Protein AF-0000000065943377 (afdb_homodimer)

InterPro domains:
  IPR003439 ABC transporter-like, ATP-binding domain [PF00005] (17-166)
  IPR003439 ABC transporter-like, ATP-binding domain [PS50893] (2-238)
  IPR003593 AAA+ ATPase domain [SM00382] (26-245)
  IPR017871 ABC transporter-like, conserved site [PS00211] (132-146)
  IPR027417 P-loop containing nucleoside triphosphate hydrolase [G3DSA:3.40.50.300] (1-249)
  IPR027417 P-loop containing nucleoside triphosphate hydrolase [SSF52540] (4-230)

Organism: Chelativorans sp. (strain BNC1) (NCBI:txid266779)

Nearest PDB structures (foldseek):
  4g1u-assembly1_D  TM=9.057E-01  e=2.179E-24  Yersinia pestis
  4r9u-assembly1_D  TM=9.213E-01  e=6.808E-23  Escherichia coli K-12
  4dbl-assembly1_C  TM=9.148E-01  e=2.277E-22  Escherichia coli K-12
  1l7v-assembly1_D  TM=9.247E-01  e=5.260E-21  Escherichia coli
  2qi9-assembly1_D  TM=9.159E-01  e=2.876E-21  Escherichia coli

Foldseek 3Di:
DKWFAQKWFDDPRHTQAGGATDDWFFLFEEEEEFDPSLCRLVVLCVSLVNGDIPGFIDDVRHTPVPDDPVRSLLFEFEAHPDDDDPDKDALLVLLCVLADPPDPLVVVPCLLQVLCVLLVNHPRRGPILVPDDPLSNLSSSVSSRCNNCVQQADPHGGEYEEEASCPPHDLVSLVSSLVVQNVSRNNTHIYYYYHHDLLSCLLRGQKYFYGARNYGPDIGGSVVQPDQVNCCVRHVHGDDPPDDDPDPDDDDGSSPDDD/DKWFAQKWFDDPRHTQAGGATDDWFFLFEEEEEFDPSLCRLVVLCVSLVNGDIPGFIDDVRHTPVPDDPVRSLLFEFEAHPDDDDPDKDALLVLLCVLADPPDPLVVVPCLLQVLCVLLVNHPRRGPILVPDDPLSNLSSSVSSRCNNCVQQADPHGGEYEEEASCPPHDLVSLVSSLVVQNVSRNNTHIYYYYHHDLLSCLLRGQKYFYGARNYGDDIGGSVVQPDQVNCCVRHVHGDDPPDDDPDPDDDDGSSPDDD

Secondary structure (DSSP, 8-state):
-EEEEEEEEEETTEEEEEEEEEEE-TT-EEEEE--TTSSHHHHHHHHTT-S--EEEEEETTEEGGGS-HHHHHHHEEEE-S-----S--BHHHHHHTTS-TTSGGGG-TTHHHHHHHHTT-TT-TTSBGGGS-HHHHHHHHHHHHHHHT-SSEESEE-EEEEESTTTT--HHHHHHHHHHHHHHHHTT-EEEEE-S-HHHHHHH-SEEEEEETTEEEEEE-HHHH--HHHHHHHHTSB--BTPPPSTT---B-GGG-B-/-EEEEEEEEEETTEEEEEEEEEEE-TT-EEEEE--TTSSHHHHHHHHTT-S--EEEEEETTEEGGGS-HHHHHHHEEEE-S-----S--BHHHHHHTTS-TTSGGGG-TTHHHHHHHHTT-TT-TTSBGGGS-HHHHHHHHHHHHHHHT-SSEESEE-EEEEESTTTT--HHHHHHHHHHHHHHHHTT-EEEEE-S-HHHHHHH-SEEEEEETTEEEEEE-HHHH--HHHHHHHHTSB--BTPPPSTT---B-GGG-B-

Sequence (518 aa):
MIEARDLNVSIGGKRILSHVNFAAEPGIVTAIVGPNGSGKSTLIKTISGDLPYGGSITLNGQELARMKPAEAAMVRAVLPQSTTLSFPCTVREVVSLGIMRGYSAARDNCLPERALEKVDLAGFAGRFYQELSGGEQQRVQLARVLCQVWTPCLGQPRYLLLDEPVSSLDIKHQLIVLRIAREFAAAGGGVVAVLHDLNLTVAFAHHVVIMHQGRSVAGGTPEEVMQDALLSEVFDCQLKVGALPDGPTPFLLPQTAMVMIEARDLNVSIGGKRILSHVNFAAEPGIVTAIVGPNGSGKSTLIKTISGDLPYGGSITLNGQELARMKPAEAAMVRAVLPQSTTLSFPCTVREVVSLGIMRGYSAARDNCLPERALEKVDLAGFAGRFYQELSGGEQQRVQLARVLCQVWTPCLGQPRYLLLDEPVSSLDIKHQLIVLRIAREFAAAGGGVVAVLHDLNLTVAFAHHVVIMHQGRSVAGGTPEEVMQDALLSEVFDCQLKVGALPDGPTPFLLPQTAMV

Structure (mmCIF, N/CA/C/O backbone):
data_AF-0000000065943377-model_v1
#
loop_
_entity.id
_entity.type
_entity.pdbx_description
1 polymer 'Hemin import ATP-binding protein HmuV'
#
loop_
_atom_site.group_PDB
_atom_site.id
_atom_site.type_symbol
_atom_site.label_atom_id
_atom_site.label_alt_id
_atom_site.label_comp_id
_atom_site.label_asym_id
_atom_site.label_entity_id
_atom_site.label_seq_id
_atom_site.pdbx_PDB_ins_code
_atom_site.Cartn_x
_atom_site.Cartn_y
_atom_site.Cartn_z
_atom_site.occupancy
_atom_site.B_iso_or_equiv
_atom_site.auth_seq_id
_atom_site.auth_comp_id
_atom_site.auth_asym_id
_atom_site.auth_atom_id
_atom_site.pdbx_PDB_model_num
ATOM 1 N N . MET A 1 1 ? 0.954 -25.594 -16.172 1 94.69 1 MET A N 1
ATOM 2 C CA . MET A 1 1 ? 0.823 -24.172 -16.469 1 94.69 1 MET A CA 1
ATOM 3 C C . MET A 1 1 ? -0.606 -23.688 -16.219 1 94.69 1 MET A C 1
ATOM 5 O O . MET A 1 1 ? -1.546 -24.484 -16.281 1 94.69 1 MET A O 1
ATOM 9 N N . ILE A 1 2 ? -0.746 -22.453 -15.812 1 96.5 2 ILE A N 1
ATOM 10 C CA . ILE A 1 2 ? -2.061 -21.828 -15.789 1 96.5 2 ILE A CA 1
ATOM 11 C C . ILE A 1 2 ? -2.305 -21.094 -17.109 1 96.5 2 ILE A C 1
ATOM 13 O O . ILE A 1 2 ? -1.483 -20.266 -17.531 1 96.5 2 ILE A O 1
ATOM 17 N N . GLU A 1 3 ? -3.404 -21.438 -17.734 1 96.94 3 GLU A N 1
ATOM 18 C CA . GLU A 1 3 ? -3.732 -20.797 -19 1 96.94 3 GLU A CA 1
ATOM 19 C C . GLU A 1 3 ? -5.195 -20.359 -19.047 1 96.94 3 GLU A C 1
ATOM 21 O O . GLU A 1 3 ? -6.09 -21.156 -18.75 1 96.94 3 GLU A O 1
ATOM 26 N N . ALA A 1 4 ? -5.371 -19.141 -19.312 1 96.88 4 ALA A N 1
ATOM 27 C CA . ALA A 1 4 ? -6.699 -18.594 -19.547 1 96.88 4 ALA A CA 1
ATOM 28 C C . ALA A 1 4 ? -6.844 -18.109 -20.984 1 96.88 4 ALA A C 1
ATOM 30 O O . ALA A 1 4 ? -5.977 -17.406 -21.5 1 96.88 4 ALA A O 1
ATOM 31 N N . ARG A 1 5 ? -7.871 -18.547 -21.641 1 96.69 5 ARG A N 1
ATOM 32 C CA . ARG A 1 5 ? -8.117 -18.172 -23.031 1 96.69 5 ARG A CA 1
ATOM 33 C C . ARG A 1 5 ? -9.477 -17.484 -23.188 1 96.69 5 ARG A C 1
ATOM 35 O O . ARG A 1 5 ? -10.508 -18.047 -22.797 1 96.69 5 ARG A O 1
ATOM 42 N N . ASP A 1 6 ? -9.422 -16.312 -23.812 1 96.94 6 ASP A N 1
ATOM 43 C CA . ASP A 1 6 ? -10.625 -15.531 -24.109 1 96.94 6 ASP A CA 1
ATOM 44 C C . ASP A 1 6 ? -11.508 -15.398 -22.875 1 96.94 6 ASP A C 1
ATOM 46 O O . ASP A 1 6 ? -12.695 -15.703 -22.922 1 96.94 6 ASP A O 1
ATOM 50 N N . LEU A 1 7 ? -10.883 -15.008 -21.859 1 96.88 7 LEU A N 1
ATOM 51 C CA . LEU A 1 7 ? -11.555 -14.938 -20.562 1 96.88 7 LEU A CA 1
ATOM 52 C C . LEU A 1 7 ? -12.461 -13.711 -20.484 1 96.88 7 LEU A C 1
ATOM 54 O O . LEU A 1 7 ? -12.039 -12.594 -20.797 1 96.88 7 LEU A O 1
ATOM 58 N N . ASN A 1 8 ? -13.688 -13.938 -20.172 1 97.56 8 ASN A N 1
ATOM 59 C CA . ASN A 1 8 ? -14.695 -12.898 -19.953 1 97.56 8 ASN A CA 1
ATOM 60 C C . ASN A 1 8 ? -15.344 -13.031 -18.578 1 97.56 8 ASN A C 1
ATOM 62 O O . ASN A 1 8 ? -15.727 -14.125 -18.172 1 97.56 8 ASN A O 1
ATOM 66 N N . VAL A 1 9 ? -15.352 -11.945 -17.875 1 96.81 9 VAL A N 1
ATOM 67 C CA . VAL A 1 9 ? -15.938 -11.969 -16.531 1 96.81 9 VAL A CA 1
ATOM 68 C C . VAL A 1 9 ? -16.844 -10.75 -16.344 1 96.81 9 VAL A C 1
ATOM 70 O O . VAL A 1 9 ? -16.453 -9.625 -16.672 1 96.81 9 VAL A O 1
ATOM 73 N N . SER A 1 10 ? -18 -10.984 -15.875 1 94.94 10 SER A N 1
ATOM 74 C CA . SER A 1 10 ? -18.953 -9.922 -15.539 1 94.94 10 SER A CA 1
ATOM 75 C C . SER A 1 10 ? -19.391 -10.023 -14.086 1 94.94 10 SER A C 1
ATOM 77 O O . SER A 1 10 ? -19.594 -11.125 -13.562 1 94.94 10 SER A O 1
ATOM 79 N N . ILE A 1 11 ? -19.453 -8.914 -13.445 1 88.75 11 ILE A N 1
ATOM 80 C CA . ILE A 1 11 ? -19.953 -8.844 -12.078 1 88.75 11 ILE A CA 1
ATOM 81 C C . ILE A 1 11 ? -21.109 -7.84 -12.008 1 88.75 11 ILE A C 1
ATOM 83 O O . ILE A 1 11 ? -20.953 -6.676 -12.391 1 88.75 11 ILE A O 1
ATOM 87 N N . GLY A 1 12 ? -22.203 -8.219 -11.398 1 85.81 12 GLY A N 1
ATOM 88 C CA . GLY A 1 12 ? -23.359 -7.348 -11.297 1 85.81 12 GLY A CA 1
ATOM 89 C C . GLY A 1 12 ? -23.797 -6.781 -12.641 1 85.81 12 GLY A C 1
ATOM 90 O O . GLY A 1 12 ? -24.156 -5.609 -12.734 1 85.81 12 GLY A O 1
ATOM 91 N N . GLY A 1 13 ? -23.547 -7.469 -13.656 1 86.5 13 GLY A N 1
ATOM 92 C CA . GLY A 1 13 ? -23.969 -7.051 -14.984 1 86.5 13 GLY A CA 1
ATOM 93 C C . GLY A 1 13 ? -22.922 -6.223 -15.711 1 86.5 13 GLY A C 1
ATOM 94 O O . GLY A 1 13 ? -23.094 -5.891 -16.891 1 86.5 13 GLY A O 1
ATOM 95 N N . LYS A 1 14 ? -21.969 -5.836 -15.109 1 89.12 14 LYS A N 1
ATOM 96 C CA . LYS A 1 14 ? -20.906 -5.035 -15.719 1 89.12 14 LYS A CA 1
ATOM 97 C C . LYS A 1 14 ? -19.734 -5.914 -16.141 1 89.12 14 LYS A C 1
ATOM 99 O O . LYS A 1 14 ? -19.25 -6.73 -15.359 1 89.12 14 LYS A O 1
ATOM 104 N N . ARG A 1 15 ? -19.328 -5.781 -17.375 1 94.25 15 ARG A N 1
ATOM 105 C CA . ARG A 1 15 ? -18.172 -6.516 -17.875 1 94.25 15 ARG A CA 1
ATOM 106 C C . ARG A 1 15 ? -16.875 -5.973 -17.281 1 94.25 15 ARG A C 1
ATOM 108 O O . ARG A 1 15 ? -16.562 -4.793 -17.438 1 94.25 15 ARG A O 1
ATOM 115 N N . ILE A 1 16 ? -16.172 -6.805 -16.594 1 94.75 16 ILE A N 1
ATOM 116 C CA . ILE A 1 16 ? -14.945 -6.391 -15.914 1 94.75 16 ILE A CA 1
ATOM 117 C C . ILE A 1 16 ? -13.727 -6.852 -16.719 1 94.75 16 ILE A C 1
ATOM 119 O O . ILE A 1 16 ? -12.766 -6.102 -16.875 1 94.75 16 ILE A O 1
ATOM 123 N N . LEU A 1 17 ? -13.758 -8.07 -17.141 1 97.38 17 LEU A N 1
ATOM 124 C CA . LEU A 1 17 ? -12.719 -8.602 -18 1 97.38 17 LEU A CA 1
ATOM 125 C C . LEU A 1 17 ? -13.281 -8.938 -19.391 1 97.38 17 LEU A C 1
ATOM 127 O O . LEU A 1 17 ? -14.375 -9.477 -19.5 1 97.38 17 LEU A O 1
ATOM 131 N N . SER A 1 18 ? -12.531 -8.562 -20.406 1 97.44 18 SER A N 1
ATOM 132 C CA . SER A 1 18 ? -12.969 -8.781 -21.781 1 97.44 18 SER A CA 1
ATOM 133 C C . SER A 1 18 ? -11.867 -9.438 -22.609 1 97.44 18 SER A C 1
ATOM 135 O O . SER A 1 18 ? -10.859 -8.805 -22.922 1 97.44 18 SER A O 1
ATOM 137 N N . HIS A 1 19 ? -12.109 -10.641 -23 1 96.75 19 HIS A N 1
ATOM 138 C CA . HIS A 1 19 ? -11.258 -11.391 -23.922 1 96.75 19 HIS A CA 1
ATOM 139 C C . HIS A 1 19 ? -9.805 -11.391 -23.438 1 96.75 19 HIS A C 1
ATOM 141 O O . HIS A 1 19 ? -8.898 -11.062 -24.203 1 96.75 19 HIS A O 1
ATOM 147 N N . VAL A 1 20 ? -9.617 -11.703 -22.203 1 97.12 20 VAL A N 1
ATOM 148 C CA . VAL A 1 20 ? -8.281 -11.68 -21.609 1 97.12 20 VAL A CA 1
ATOM 149 C C . VAL A 1 20 ? -7.594 -13.023 -21.828 1 97.12 20 VAL A C 1
ATOM 151 O O . VAL A 1 20 ? -8.188 -14.078 -21.578 1 97.12 20 VAL A O 1
ATOM 154 N N . ASN A 1 21 ? -6.473 -13 -22.406 1 97.06 21 ASN A N 1
ATOM 155 C CA . ASN A 1 21 ? -5.578 -14.156 -22.469 1 97.06 21 ASN A CA 1
ATOM 156 C C . ASN A 1 21 ? -4.445 -14.039 -21.453 1 97.06 21 ASN A C 1
ATOM 158 O O . ASN A 1 21 ? -3.898 -12.953 -21.25 1 97.06 21 ASN A O 1
ATOM 162 N N . PHE A 1 22 ? -4.211 -15.086 -20.781 1 96.38 22 PHE A N 1
ATOM 163 C CA . PHE A 1 22 ? -3.225 -15.078 -19.703 1 96.38 22 PHE A CA 1
ATOM 164 C C . PHE A 1 22 ? -2.543 -16.438 -19.594 1 96.38 22 PHE A C 1
ATOM 166 O O . PHE A 1 22 ? -3.17 -17.469 -19.812 1 96.38 22 PHE A O 1
ATOM 173 N N . ALA A 1 23 ? -1.293 -16.391 -19.312 1 96.31 23 ALA A N 1
ATOM 174 C CA . ALA A 1 23 ? -0.557 -17.625 -19.062 1 96.31 23 ALA A CA 1
ATOM 175 C C . ALA A 1 23 ? 0.488 -17.438 -17.969 1 96.31 23 ALA A C 1
ATOM 177 O O . ALA A 1 23 ? 1.147 -16.406 -17.906 1 96.31 23 ALA A O 1
ATOM 178 N N . ALA A 1 24 ? 0.592 -18.375 -17.109 1 96.5 24 ALA A N 1
ATOM 179 C CA . ALA A 1 24 ? 1.631 -18.484 -16.094 1 96.5 24 ALA A CA 1
ATOM 180 C C . ALA A 1 24 ? 2.316 -19.844 -16.141 1 96.5 24 ALA A C 1
ATOM 182 O O . ALA A 1 24 ? 1.675 -20.875 -15.93 1 96.5 24 ALA A O 1
ATOM 183 N N . GLU A 1 25 ? 3.576 -19.812 -16.344 1 97 25 GLU A N 1
ATOM 184 C CA . GLU A 1 25 ? 4.344 -21.047 -16.484 1 97 25 GLU A CA 1
ATOM 185 C C . GLU A 1 25 ? 5.027 -21.422 -15.18 1 97 25 GLU A C 1
ATOM 187 O O . GLU A 1 25 ? 5.332 -20.562 -14.352 1 97 25 GLU A O 1
ATOM 192 N N . PRO A 1 26 ? 5.191 -22.766 -14.984 1 96.75 26 PRO A N 1
ATOM 193 C CA . PRO A 1 26 ? 6.023 -23.172 -13.859 1 96.75 26 PRO A CA 1
ATOM 194 C C . PRO A 1 26 ? 7.461 -22.672 -13.969 1 96.75 26 PRO A C 1
ATOM 196 O O . PRO A 1 26 ? 7.98 -22.516 -15.078 1 96.75 26 PRO A O 1
ATOM 199 N N . GLY A 1 27 ? 8.055 -22.375 -12.859 1 97 27 GLY A N 1
ATOM 200 C CA . GLY A 1 27 ? 9.438 -21.922 -12.836 1 97 27 GLY A CA 1
ATOM 201 C C . GLY A 1 27 ? 9.562 -20.422 -13.047 1 97 27 GLY A C 1
ATOM 202 O O . GLY A 1 27 ? 10.672 -19.875 -13.016 1 97 27 GLY A O 1
ATOM 203 N N . ILE A 1 28 ? 8.383 -19.797 -13.18 1 96.81 28 ILE A N 1
ATOM 204 C CA . ILE A 1 28 ? 8.375 -18.391 -13.555 1 96.81 28 ILE A CA 1
ATOM 205 C C . ILE A 1 28 ? 7.512 -17.609 -12.57 1 96.81 28 ILE A C 1
ATOM 207 O O . ILE A 1 28 ? 6.484 -18.094 -12.102 1 96.81 28 ILE A O 1
ATOM 211 N N . VAL A 1 29 ? 8.016 -16.422 -12.219 1 98 29 VAL A N 1
ATOM 212 C CA . VAL A 1 29 ? 7.172 -15.453 -11.516 1 98 29 VAL A CA 1
ATOM 213 C C . VAL A 1 29 ? 6.484 -14.539 -12.531 1 98 29 VAL A C 1
ATOM 215 O O . VAL A 1 29 ? 7.145 -13.758 -13.227 1 98 29 VAL A O 1
ATOM 218 N N . THR A 1 30 ? 5.188 -14.664 -12.602 1 98.31 30 THR A N 1
ATOM 219 C CA . THR A 1 30 ? 4.383 -13.805 -13.461 1 98.31 30 THR A CA 1
ATOM 220 C C . THR A 1 30 ? 3.688 -12.727 -12.641 1 98.31 30 THR A C 1
ATOM 222 O O . THR A 1 30 ? 2.92 -13.023 -11.727 1 98.31 30 THR A O 1
ATOM 225 N N . ALA A 1 31 ? 3.945 -11.492 -12.961 1 97.94 31 ALA A N 1
ATOM 226 C CA . ALA A 1 31 ? 3.33 -10.367 -12.258 1 97.94 31 ALA A CA 1
ATOM 227 C C . ALA A 1 31 ? 2.219 -9.742 -13.094 1 97.94 31 ALA A C 1
ATOM 229 O O . ALA A 1 31 ? 2.355 -9.594 -14.305 1 97.94 31 ALA A O 1
ATOM 230 N N . ILE A 1 32 ? 1.128 -9.508 -12.484 1 97.44 32 ILE A N 1
ATOM 231 C CA . ILE A 1 32 ? 0.032 -8.75 -13.07 1 97.44 32 ILE A CA 1
ATOM 232 C C . ILE A 1 32 ? 0.081 -7.305 -12.578 1 97.44 32 ILE A C 1
ATOM 234 O O . ILE A 1 32 ? 0.053 -7.051 -11.375 1 97.44 32 ILE A O 1
ATOM 238 N N . VAL A 1 33 ? 0.178 -6.398 -13.516 1 95.94 33 VAL A N 1
ATOM 239 C CA . VAL A 1 33 ? 0.284 -4.984 -13.172 1 95.94 33 VAL A CA 1
ATOM 240 C C . VAL A 1 33 ? -0.757 -4.184 -13.945 1 95.94 33 VAL A C 1
ATOM 242 O O . VAL A 1 33 ? -1.25 -4.637 -14.984 1 95.94 33 VAL A O 1
ATOM 245 N N . GLY A 1 34 ? -1.076 -3.016 -13.453 1 94.81 34 GLY A N 1
ATOM 246 C CA . GLY A 1 34 ? -2.062 -2.117 -14.039 1 94.81 34 GLY A CA 1
ATOM 247 C C . GLY A 1 34 ? -2.65 -1.147 -13.031 1 94.81 34 GLY A C 1
ATOM 248 O O . GLY A 1 34 ? -2.455 -1.301 -11.82 1 94.81 34 GLY A O 1
ATOM 249 N N . PRO A 1 35 ? -3.303 -0.167 -13.523 1 93.19 35 PRO A N 1
ATOM 250 C CA . PRO A 1 35 ? -3.91 0.815 -12.625 1 93.19 35 PRO A CA 1
ATOM 251 C C . PRO A 1 35 ? -5.074 0.239 -11.82 1 93.19 35 PRO A C 1
ATOM 253 O O . PRO A 1 35 ? -5.477 -0.905 -12.047 1 93.19 35 PRO A O 1
ATOM 256 N N . ASN A 1 36 ? -5.469 1.034 -10.82 1 88.44 36 ASN A N 1
ATOM 257 C CA . ASN A 1 36 ? -6.641 0.635 -10.047 1 88.44 36 ASN A CA 1
ATOM 258 C C . ASN A 1 36 ? -7.871 0.473 -10.938 1 88.44 36 ASN A C 1
ATOM 260 O O . ASN A 1 36 ? -8.102 1.278 -11.844 1 88.44 36 ASN A O 1
ATOM 264 N N . GLY A 1 37 ? -8.555 -0.616 -10.758 1 87.56 37 GLY A N 1
ATOM 265 C CA . GLY A 1 37 ? -9.773 -0.847 -11.516 1 87.56 37 GLY A CA 1
ATOM 266 C C . GLY A 1 37 ? -9.531 -1.548 -12.836 1 87.56 37 GLY A C 1
ATOM 267 O O . GLY A 1 37 ? -10.461 -1.75 -13.617 1 87.56 37 GLY A O 1
ATOM 268 N N . SER A 1 38 ? -8.336 -1.94 -13.055 1 92.5 38 SER A N 1
ATOM 269 C CA . SER A 1 38 ? -8.008 -2.521 -14.352 1 92.5 38 SER A CA 1
ATOM 270 C C . SER A 1 38 ? -8.453 -3.979 -14.438 1 92.5 38 SER A C 1
ATOM 272 O O . SER A 1 38 ? -8.414 -4.586 -15.508 1 92.5 38 SER A O 1
ATOM 274 N N . GLY A 1 39 ? -8.859 -4.559 -13.359 1 92.62 39 GLY A N 1
ATOM 275 C CA . GLY A 1 39 ? -9.352 -5.926 -13.359 1 92.62 39 GLY A CA 1
ATOM 276 C C . GLY A 1 39 ? -8.352 -6.922 -12.797 1 92.62 39 GLY A C 1
ATOM 277 O O . GLY A 1 39 ? -8.562 -8.133 -12.891 1 92.62 39 GLY A O 1
ATOM 278 N N . LYS A 1 40 ? -7.285 -6.457 -12.227 1 94.06 40 LYS A N 1
ATOM 279 C CA . LYS A 1 40 ? -6.227 -7.316 -11.711 1 94.06 40 LYS A CA 1
ATOM 280 C C . LYS A 1 40 ? -6.77 -8.297 -10.68 1 94.06 40 LYS A C 1
ATOM 282 O O . LYS A 1 40 ? -6.551 -9.508 -10.789 1 94.06 40 LYS A O 1
ATOM 287 N N . SER A 1 41 ? -7.461 -7.773 -9.656 1 91.19 41 SER A N 1
ATOM 288 C CA . SER A 1 41 ? -8.008 -8.617 -8.602 1 91.19 41 SER A CA 1
ATOM 289 C C . SER A 1 41 ? -9.062 -9.578 -9.156 1 91.19 41 SER A C 1
ATOM 291 O O . SER A 1 41 ? -9.148 -10.727 -8.727 1 91.19 41 SER A O 1
ATOM 293 N N . THR A 1 42 ? -9.875 -9.117 -10.109 1 92.69 42 THR A N 1
ATOM 294 C CA . THR A 1 42 ? -10.875 -9.969 -10.742 1 92.69 42 THR A CA 1
ATOM 295 C C . THR A 1 42 ? -10.203 -11.117 -11.5 1 92.69 42 THR A C 1
ATOM 297 O O . THR A 1 42 ? -10.672 -12.258 -11.445 1 92.69 42 THR A O 1
ATOM 300 N N . LEU A 1 43 ? -9.102 -10.75 -12.188 1 95.44 43 LEU A N 1
ATOM 301 C CA . LEU A 1 43 ? -8.375 -11.773 -12.938 1 95.44 43 LEU A CA 1
ATOM 302 C C . LEU A 1 43 ? -7.844 -12.859 -12 1 95.44 43 LEU A C 1
ATOM 304 O O . LEU A 1 43 ? -8.086 -14.047 -12.227 1 95.44 43 LEU A O 1
ATOM 308 N N . ILE A 1 44 ? -7.176 -12.469 -10.938 1 94.44 44 ILE A N 1
ATOM 309 C CA . ILE A 1 44 ? -6.578 -13.438 -10.031 1 94.44 44 ILE A CA 1
ATOM 310 C C . ILE A 1 44 ? -7.68 -14.242 -9.344 1 94.44 44 ILE A C 1
ATOM 312 O O . ILE A 1 44 ? -7.551 -15.461 -9.172 1 94.44 44 ILE A O 1
ATOM 316 N N . LYS A 1 45 ? -8.789 -13.641 -8.953 1 93.19 45 LYS A N 1
ATOM 317 C CA . LYS A 1 45 ? -9.906 -14.344 -8.344 1 93.19 45 LYS A CA 1
ATOM 318 C C . LYS A 1 45 ? -10.516 -15.359 -9.305 1 93.19 45 LYS A C 1
ATOM 320 O O . LYS A 1 45 ? -10.945 -16.438 -8.898 1 93.19 45 LYS A O 1
ATOM 325 N N . THR A 1 46 ? -10.57 -15 -10.531 1 94.56 46 THR A N 1
ATOM 326 C CA . THR A 1 46 ? -11.141 -15.875 -11.547 1 94.56 46 THR A CA 1
ATOM 327 C C . THR A 1 46 ? -10.258 -17.094 -11.766 1 94.56 46 THR A C 1
ATOM 329 O O . THR A 1 46 ? -10.742 -18.234 -11.797 1 94.56 46 THR A O 1
ATOM 332 N N . ILE A 1 47 ? -8.969 -16.859 -11.867 1 94 47 ILE A N 1
ATOM 333 C CA . ILE A 1 47 ? -8.039 -17.953 -12.102 1 94 47 ILE A CA 1
ATOM 334 C C . ILE A 1 47 ? -7.965 -18.844 -10.852 1 94 47 ILE A C 1
ATOM 336 O O . ILE A 1 47 ? -7.574 -20 -10.938 1 94 47 ILE A O 1
ATOM 340 N N . SER A 1 48 ? -8.297 -18.25 -9.711 1 91.94 48 SER A N 1
ATOM 341 C CA . SER A 1 48 ? -8.367 -19.016 -8.469 1 91.94 48 SER A CA 1
ATOM 342 C C . SER A 1 48 ? -9.633 -19.859 -8.406 1 91.94 48 SER A C 1
ATOM 344 O O . SER A 1 48 ? -9.758 -20.734 -7.547 1 91.94 48 SER A O 1
ATOM 346 N N . GLY A 1 49 ? -10.633 -19.562 -9.234 1 90.44 49 GLY A N 1
ATOM 347 C CA . GLY A 1 49 ? -11.867 -20.312 -9.273 1 90.44 49 GLY A CA 1
ATOM 348 C C . GLY A 1 49 ? -12.977 -19.703 -8.43 1 90.44 49 GLY A C 1
ATOM 349 O O . GLY A 1 49 ? -13.992 -20.359 -8.172 1 90.44 49 GLY A O 1
ATOM 350 N N . ASP A 1 50 ? -12.82 -18.484 -8.07 1 88.81 50 ASP A N 1
ATOM 351 C CA . ASP A 1 50 ? -13.75 -17.844 -7.133 1 88.81 50 ASP A CA 1
ATOM 352 C C . ASP A 1 50 ? -14.867 -17.125 -7.875 1 88.81 50 ASP A C 1
ATOM 354 O O . ASP A 1 50 ? -15.867 -16.719 -7.27 1 88.81 50 ASP A O 1
ATOM 358 N N . LEU A 1 51 ? -14.758 -16.984 -9.195 1 91.81 51 LEU A N 1
ATOM 359 C CA . LEU A 1 51 ? -15.742 -16.234 -9.969 1 91.81 51 LEU A CA 1
ATOM 360 C C . LEU A 1 51 ? -16.141 -17 -11.227 1 91.81 51 LEU A C 1
ATOM 362 O O . LEU A 1 51 ? -15.297 -17.672 -11.844 1 91.81 51 LEU A O 1
ATOM 366 N N . PRO A 1 52 ? -17.406 -16.844 -11.625 1 92.88 52 PRO A N 1
ATOM 367 C CA . PRO A 1 52 ? -17.781 -17.391 -12.93 1 92.88 52 PRO A CA 1
ATOM 368 C C . PRO A 1 52 ? -17.094 -16.656 -14.094 1 92.88 52 PRO A C 1
ATOM 370 O O . PRO A 1 52 ? -16.75 -15.484 -13.9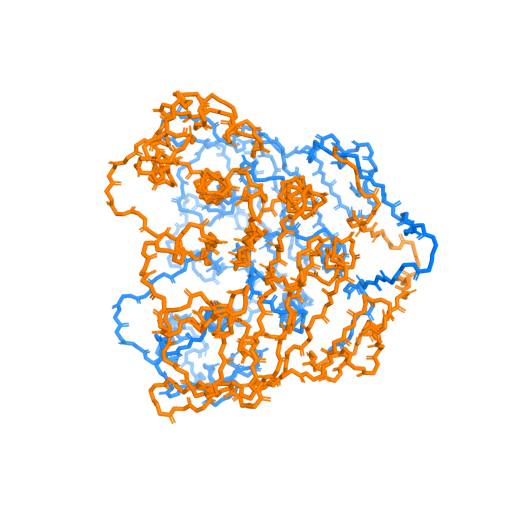61 1 92.88 52 PRO A O 1
ATOM 373 N N . TYR A 1 53 ? -16.922 -17.375 -15.109 1 95.75 53 TYR A N 1
ATOM 374 C CA . TYR A 1 53 ? -16.219 -16.781 -16.234 1 95.75 53 TYR A CA 1
ATOM 375 C C . TYR A 1 53 ? -16.641 -17.422 -17.547 1 95.75 53 TYR A C 1
ATOM 377 O O . TYR A 1 53 ? -17.172 -18.531 -17.562 1 95.75 53 TYR A O 1
ATOM 385 N N . GLY A 1 54 ? -16.609 -16.609 -18.609 1 95.62 54 GLY A N 1
ATOM 386 C CA . GLY A 1 54 ? -16.625 -17.156 -19.953 1 95.62 54 GLY A CA 1
ATOM 387 C C . GLY A 1 54 ? -15.242 -17.422 -20.5 1 95.62 54 GLY A C 1
ATOM 388 O O . GLY A 1 54 ? -14.258 -16.828 -20.062 1 95.62 54 GLY A O 1
ATOM 389 N N . GLY A 1 55 ? -15.086 -18.359 -21.484 1 96.38 55 GLY A N 1
ATOM 390 C CA . GLY A 1 55 ? -13.789 -18.797 -21.969 1 96.38 55 GLY A CA 1
ATOM 391 C C . GLY A 1 55 ? -13.297 -20.062 -21.312 1 96.38 55 GLY A C 1
ATOM 392 O O . GLY A 1 55 ? -14.094 -20.938 -20.969 1 96.38 55 GLY A O 1
ATOM 393 N N . SER A 1 56 ? -11.961 -20.172 -21.188 1 96.5 56 SER A N 1
ATOM 394 C CA . SER A 1 56 ? -11.438 -21.375 -20.578 1 96.5 56 SER A CA 1
ATOM 395 C C . SER A 1 56 ? -10.234 -21.078 -19.688 1 96.5 56 SER A C 1
ATOM 397 O O . SER A 1 56 ? -9.492 -20.125 -19.953 1 96.5 56 SER A O 1
ATOM 399 N N . ILE A 1 57 ? -10.148 -21.766 -18.703 1 96.5 57 ILE A N 1
ATOM 400 C CA . ILE A 1 57 ? -8.984 -21.75 -17.812 1 96.5 57 ILE A CA 1
ATOM 401 C C . ILE A 1 57 ? -8.508 -23.188 -17.578 1 96.5 57 ILE A C 1
ATOM 403 O O . ILE A 1 57 ? -9.305 -24.062 -17.234 1 96.5 57 ILE A O 1
ATOM 407 N N . THR A 1 58 ? -7.273 -23.406 -17.75 1 96.44 58 THR A N 1
ATOM 408 C CA . THR A 1 58 ? -6.707 -24.734 -17.484 1 96.44 58 THR A CA 1
ATOM 409 C C . THR A 1 58 ? -5.559 -24.625 -16.484 1 96.44 58 THR A C 1
ATOM 411 O O . THR A 1 58 ? -4.82 -23.641 -16.469 1 96.44 58 THR A O 1
ATOM 414 N N . LEU A 1 59 ? -5.484 -25.578 -15.633 1 95 59 LEU A N 1
ATOM 415 C CA . LEU A 1 59 ? -4.387 -25.797 -14.695 1 95 59 LEU A CA 1
ATOM 416 C C . LEU A 1 59 ? -3.674 -27.109 -14.977 1 95 59 LEU A C 1
ATOM 418 O O . LEU A 1 59 ? -4.25 -28.188 -14.789 1 95 59 LEU A O 1
ATOM 422 N N . ASN A 1 60 ? -2.488 -26.938 -15.398 1 95.12 60 ASN A N 1
ATOM 423 C CA . ASN A 1 60 ? -1.73 -28.125 -15.797 1 95.12 60 ASN A CA 1
ATOM 424 C C . ASN A 1 60 ? -2.498 -28.969 -16.797 1 95.12 60 ASN A C 1
ATOM 426 O O . ASN A 1 60 ? -2.57 -30.188 -16.672 1 95.12 60 ASN A O 1
ATOM 430 N N . GLY A 1 61 ? -3.172 -28.281 -17.641 1 93.62 61 GLY A N 1
ATOM 431 C CA . GLY A 1 61 ? -3.844 -28.969 -18.734 1 93.62 61 GLY A CA 1
ATOM 432 C C . GLY A 1 61 ? -5.266 -29.359 -18.406 1 93.62 61 GLY A C 1
ATOM 433 O O . GLY A 1 61 ? -6.016 -29.797 -19.281 1 93.62 61 GLY A O 1
ATOM 434 N N . GLN A 1 62 ? -5.66 -29.281 -17.25 1 94.31 62 GLN A N 1
ATOM 435 C CA . GLN A 1 62 ? -7.012 -29.656 -16.828 1 94.31 62 GLN A CA 1
ATOM 436 C C . GLN A 1 62 ? -7.898 -28.422 -16.688 1 94.31 62 GLN A C 1
ATOM 438 O O . GLN A 1 62 ? -7.492 -27.422 -16.109 1 94.31 62 GLN A O 1
ATOM 443 N N . GLU A 1 63 ? -9.109 -28.609 -17.125 1 95 63 GLU A N 1
ATOM 444 C CA . GLU A 1 63 ? -10.047 -27.5 -17.031 1 95 63 GLU A CA 1
ATOM 445 C C . GLU A 1 63 ? -10.414 -27.203 -15.578 1 95 63 GLU A C 1
ATOM 447 O O . GLU A 1 63 ? -10.859 -28.109 -14.852 1 95 63 GLU A O 1
ATOM 452 N N . LEU A 1 64 ? -10.25 -25.969 -15.234 1 94 64 LEU A N 1
ATOM 453 C CA . LEU A 1 64 ? -10.508 -25.547 -13.859 1 94 64 LEU A CA 1
ATOM 454 C C . LEU A 1 64 ? -11.953 -25.828 -13.469 1 94 64 LEU A C 1
ATOM 456 O O . LEU A 1 64 ? -12.219 -26.266 -12.344 1 94 64 LEU A O 1
ATOM 460 N N . ALA A 1 65 ? -12.844 -25.656 -14.367 1 90.75 65 ALA A N 1
ATOM 461 C CA . ALA A 1 65 ? -14.273 -25.812 -14.102 1 90.75 65 ALA A CA 1
ATOM 462 C C . ALA A 1 65 ? -14.617 -27.266 -13.789 1 90.75 65 ALA A C 1
ATOM 464 O O . ALA A 1 65 ? -15.641 -27.547 -13.148 1 90.75 65 ALA A O 1
ATOM 465 N N . ARG A 1 66 ? -13.797 -28.125 -14.195 1 91.25 66 ARG A N 1
ATOM 466 C CA . ARG A 1 66 ? -14.07 -29.547 -14.023 1 91.25 66 ARG A CA 1
ATOM 467 C C . ARG A 1 66 ? -13.328 -30.109 -12.812 1 91.25 66 ARG A C 1
ATOM 469 O O . ARG A 1 66 ? -13.539 -31.25 -12.422 1 91.25 66 ARG A O 1
ATOM 476 N N . MET A 1 67 ? -12.523 -29.359 -12.219 1 91.31 67 MET A N 1
ATOM 477 C CA . MET A 1 67 ? -11.727 -29.828 -11.086 1 91.31 67 MET A CA 1
ATOM 478 C C . MET A 1 67 ? -12.539 -29.781 -9.797 1 91.31 67 MET A C 1
ATOM 480 O O . MET A 1 67 ? -13.281 -28.828 -9.555 1 91.31 67 MET A O 1
ATOM 484 N N . LYS A 1 68 ? -12.258 -30.812 -8.992 1 89.69 68 LYS A N 1
ATOM 485 C CA . LYS A 1 68 ? -12.805 -30.766 -7.641 1 89.69 68 LYS A CA 1
ATOM 486 C C . LYS A 1 68 ? -12.055 -29.766 -6.781 1 89.69 68 LYS A C 1
ATOM 488 O O . LYS A 1 68 ? -10.844 -29.578 -6.941 1 89.69 68 LYS A O 1
ATOM 493 N N . PRO A 1 69 ? -12.719 -29.094 -5.883 1 84.62 69 PRO A N 1
ATOM 494 C CA . PRO A 1 69 ? -12.07 -28.094 -5.023 1 84.62 69 PRO A CA 1
ATOM 495 C C . PRO A 1 69 ? -10.836 -28.641 -4.312 1 84.62 69 PRO A C 1
ATOM 497 O O . PRO A 1 69 ? -9.812 -27.969 -4.23 1 84.62 69 PRO A O 1
ATOM 500 N N . ALA A 1 70 ? -10.953 -29.828 -3.883 1 84.75 70 ALA A N 1
ATOM 501 C CA . ALA A 1 70 ? -9.836 -30.453 -3.174 1 84.75 70 ALA A CA 1
ATOM 502 C C . ALA A 1 70 ? -8.633 -30.641 -4.098 1 84.75 70 ALA A C 1
ATOM 504 O O . ALA A 1 70 ? -7.488 -30.422 -3.684 1 84.75 70 ALA A O 1
ATOM 505 N N . GLU A 1 71 ? -8.938 -31.016 -5.281 1 85.88 71 GLU A N 1
ATOM 506 C CA . GLU A 1 71 ? -7.871 -31.188 -6.266 1 85.88 71 GLU A CA 1
ATOM 507 C C . GLU A 1 71 ? -7.207 -29.844 -6.594 1 85.88 71 GLU A C 1
ATOM 509 O O . GLU A 1 71 ? -5.98 -29.766 -6.68 1 85.88 71 GLU A O 1
ATOM 514 N N . ALA A 1 72 ? -8.039 -28.859 -6.777 1 87.25 72 ALA A N 1
ATOM 515 C CA . ALA A 1 72 ? -7.535 -27.531 -7.078 1 87.25 72 ALA A CA 1
ATOM 516 C C . ALA A 1 72 ? -6.695 -26.984 -5.926 1 87.25 72 ALA A C 1
ATOM 518 O O . ALA A 1 72 ? -5.664 -26.344 -6.148 1 87.25 72 ALA A O 1
ATOM 519 N N . ALA A 1 73 ? -7.109 -27.297 -4.789 1 85.19 73 ALA A N 1
ATOM 520 C CA . ALA A 1 73 ? -6.426 -26.812 -3.594 1 85.19 73 ALA A CA 1
ATOM 521 C C . ALA A 1 73 ? -5.047 -27.453 -3.453 1 85.19 73 ALA A C 1
ATOM 523 O O . ALA A 1 73 ? -4.148 -26.859 -2.838 1 85.19 73 ALA A O 1
ATOM 524 N N . MET A 1 74 ? -4.879 -28.516 -4.039 1 86.69 74 MET A N 1
ATOM 525 C CA . MET A 1 74 ? -3.605 -29.234 -3.963 1 86.69 74 MET A CA 1
ATOM 526 C C . MET A 1 74 ? -2.588 -28.641 -4.93 1 86.69 74 MET A C 1
ATOM 528 O O . MET A 1 74 ? -1.381 -28.781 -4.742 1 86.69 74 MET A O 1
ATOM 532 N N . VAL A 1 75 ? -3.107 -28.016 -5.836 1 90.5 75 VAL A N 1
ATOM 533 C CA . VAL A 1 75 ? -2.195 -27.609 -6.902 1 90.5 75 VAL A CA 1
ATOM 534 C C . VAL A 1 75 ? -2.021 -26.094 -6.879 1 90.5 75 VAL A C 1
ATOM 536 O O . VAL A 1 75 ? -1.066 -25.562 -7.453 1 90.5 75 VAL A O 1
ATOM 539 N N . ARG A 1 76 ? -2.908 -25.469 -6.145 1 91.88 76 ARG A N 1
ATOM 540 C CA . ARG A 1 76 ? -2.789 -24 -6.137 1 91.88 76 ARG A CA 1
ATOM 541 C C . ARG A 1 76 ? -3.154 -23.438 -4.773 1 91.88 76 ARG A C 1
ATOM 543 O O . ARG A 1 76 ? -4.086 -23.906 -4.121 1 91.88 76 ARG A O 1
ATOM 550 N N . ALA A 1 77 ? -2.371 -22.5 -4.336 1 92.69 77 ALA A N 1
ATOM 551 C CA . ALA A 1 77 ? -2.637 -21.75 -3.111 1 92.69 77 ALA A CA 1
ATOM 552 C C . ALA A 1 77 ? -2.83 -20.266 -3.41 1 92.69 77 ALA A C 1
ATOM 554 O O . ALA A 1 77 ? -2.119 -19.688 -4.238 1 92.69 77 ALA A O 1
ATOM 555 N N . VAL A 1 78 ? -3.824 -19.688 -2.709 1 92.81 78 VAL A N 1
ATOM 556 C CA . VAL A 1 78 ? -4.211 -18.312 -3.014 1 92.81 78 VAL A CA 1
ATOM 557 C C . VAL A 1 78 ? -4.059 -17.453 -1.766 1 92.81 78 VAL A C 1
ATOM 559 O O . VAL A 1 78 ? -4.574 -17.797 -0.698 1 92.81 78 VAL A O 1
ATOM 562 N N . LEU A 1 79 ? -3.283 -16.391 -1.922 1 92.31 79 LEU A N 1
ATOM 563 C CA . LEU A 1 79 ? -3.258 -15.32 -0.933 1 92.31 79 LEU A CA 1
ATOM 564 C C . LEU A 1 79 ? -4.164 -14.172 -1.354 1 92.31 79 LEU A C 1
ATOM 566 O O . LEU A 1 79 ? -3.824 -13.406 -2.258 1 92.31 79 LEU A O 1
ATOM 570 N N . PRO A 1 80 ? -5.305 -14.031 -0.684 1 85.69 80 PRO A N 1
ATOM 571 C CA . PRO A 1 80 ? -6.203 -12.93 -1.048 1 85.69 80 PRO A CA 1
ATOM 572 C C . PRO A 1 80 ? -5.703 -11.57 -0.562 1 85.69 80 PRO A C 1
ATOM 574 O O . PRO A 1 80 ? -4.77 -11.508 0.243 1 85.69 80 PRO A O 1
ATOM 577 N N . GLN A 1 81 ? -6.297 -10.562 -1.146 1 76.88 81 GLN A N 1
ATOM 578 C CA . GLN A 1 81 ? -5.926 -9.203 -0.791 1 76.88 81 GLN A CA 1
ATOM 579 C C . GLN A 1 81 ? -6.211 -8.914 0.681 1 76.88 81 GLN A C 1
ATOM 581 O O . GLN A 1 81 ? -5.395 -8.297 1.369 1 76.88 81 GLN A O 1
ATOM 586 N N . SER A 1 82 ? -7.352 -9.25 1.113 1 75.62 82 SER A N 1
ATOM 587 C CA . SER A 1 82 ? -7.711 -9.07 2.516 1 75.62 82 SER A CA 1
ATOM 588 C C . SER A 1 82 ? -8.32 -10.344 3.102 1 75.62 82 SER A C 1
ATOM 590 O O . SER A 1 82 ? -8.984 -11.102 2.393 1 75.62 82 SER A O 1
ATOM 592 N N . THR A 1 83 ? -7.789 -10.656 4.27 1 73.88 83 THR A N 1
ATOM 593 C CA . THR A 1 83 ? -8.375 -11.773 5 1 73.88 83 THR A CA 1
ATOM 594 C C . THR A 1 83 ? -8.852 -11.328 6.383 1 73.88 83 THR A C 1
ATOM 596 O O . THR A 1 83 ? -8.094 -10.727 7.141 1 73.88 83 THR A O 1
ATOM 599 N N . THR A 1 84 ? -10.102 -11.391 6.598 1 72.56 84 THR A N 1
ATOM 600 C CA . THR A 1 84 ? -10.625 -11.055 7.918 1 72.56 84 THR A CA 1
ATOM 601 C C . THR A 1 84 ? -10.961 -12.32 8.703 1 72.56 84 THR A C 1
ATOM 603 O O . THR A 1 84 ? -11.641 -13.219 8.195 1 72.56 84 THR A O 1
ATOM 606 N N . LEU A 1 85 ? -10.25 -12.461 9.727 1 75.75 85 LEU A N 1
ATOM 607 C CA . LEU A 1 85 ? -10.586 -13.531 10.664 1 75.75 85 LEU A CA 1
ATOM 608 C C . LEU A 1 85 ? -11.328 -12.977 11.875 1 75.75 85 LEU A C 1
ATOM 610 O O . LEU A 1 85 ? -10.766 -12.188 12.641 1 75.75 85 LEU A O 1
ATOM 614 N N . SER A 1 86 ? -12.523 -13.32 12.039 1 75.31 86 SER A N 1
ATOM 615 C CA . SER A 1 86 ? -13.406 -12.727 13.039 1 75.31 86 SER A CA 1
ATOM 616 C C . SER A 1 86 ? -13.289 -13.445 14.383 1 75.31 86 SER A C 1
ATOM 618 O O . SER A 1 86 ? -13.734 -12.93 15.406 1 75.31 86 SER A O 1
ATOM 620 N N . PHE A 1 87 ? -12.688 -14.586 14.492 1 80.81 87 PHE A N 1
ATOM 621 C CA . PHE A 1 87 ? -12.602 -15.352 15.727 1 80.81 87 PHE A CA 1
ATOM 622 C C . PHE A 1 87 ? -11.164 -15.406 16.234 1 80.81 87 PHE A C 1
ATOM 624 O O . PHE A 1 87 ? -10.227 -15.352 15.438 1 80.81 87 PHE A O 1
ATOM 631 N N . PRO A 1 88 ? -11.102 -15.469 17.516 1 89.38 88 PRO A N 1
ATOM 632 C CA . PRO A 1 88 ? -9.75 -15.555 18.078 1 89.38 88 PRO A CA 1
ATOM 633 C C . PRO A 1 88 ? -9.047 -16.875 17.734 1 89.38 88 PRO A C 1
ATOM 635 O O . PRO A 1 88 ? -9.625 -17.953 17.906 1 89.38 88 PRO A O 1
ATOM 638 N N . CYS A 1 89 ? -7.914 -16.797 17.125 1 93.62 89 CYS A N 1
ATOM 639 C CA . CYS A 1 89 ? -7.074 -17.938 16.781 1 93.62 89 CYS A CA 1
ATOM 640 C C . CYS A 1 89 ? -5.598 -17.594 16.922 1 93.62 89 CYS A C 1
ATOM 642 O O . CYS A 1 89 ? -5.215 -16.422 16.781 1 93.62 89 CYS A O 1
ATOM 644 N N . THR A 1 90 ? -4.945 -18.578 17.281 1 95.38 90 THR A N 1
ATOM 645 C CA . THR A 1 90 ? -3.5 -18.391 17.344 1 95.38 90 THR A CA 1
ATOM 646 C C . THR A 1 90 ? -2.891 -18.375 15.945 1 95.38 90 THR A C 1
ATOM 648 O O . THR A 1 90 ? -3.51 -18.844 14.984 1 95.38 90 THR A O 1
ATOM 651 N N . VAL A 1 91 ? -1.759 -17.828 15.883 1 95.88 91 VAL A N 1
ATOM 652 C CA . VAL A 1 91 ? -1.01 -17.781 14.625 1 95.88 91 VAL A CA 1
ATOM 653 C C . VAL A 1 91 ? -0.784 -19.203 14.109 1 95.88 91 VAL A C 1
ATOM 655 O O . VAL A 1 91 ? -0.977 -19.469 12.922 1 95.88 91 VAL A O 1
ATOM 658 N N . ARG A 1 92 ? -0.396 -20.031 14.977 1 95.38 92 ARG A N 1
ATOM 659 C CA . ARG A 1 92 ? -0.163 -21.422 14.586 1 95.38 92 ARG A CA 1
ATOM 660 C C . ARG A 1 92 ? -1.425 -22.047 13.992 1 95.38 92 ARG A C 1
ATOM 662 O O . ARG A 1 92 ? -1.361 -22.766 12.992 1 95.38 92 ARG A O 1
ATOM 669 N N . GLU A 1 93 ? -2.539 -21.812 14.602 1 93.44 93 GLU A N 1
ATOM 670 C CA . GLU A 1 93 ? -3.812 -22.328 14.117 1 93.44 93 GLU A CA 1
ATOM 671 C C . GLU A 1 93 ? -4.125 -21.812 12.719 1 93.44 93 GLU A C 1
ATOM 673 O O . GLU A 1 93 ? -4.562 -22.578 11.852 1 93.44 93 GLU A O 1
ATOM 678 N N . VAL A 1 94 ? -3.889 -20.578 12.539 1 92.94 94 VAL A N 1
ATOM 679 C CA . VAL A 1 94 ? -4.16 -19.969 11.242 1 92.94 94 VAL A CA 1
ATOM 680 C C . VAL A 1 94 ? -3.281 -20.625 10.172 1 92.94 94 VAL A C 1
ATOM 682 O O . VAL A 1 94 ? -3.771 -21.016 9.109 1 92.94 94 VAL A O 1
ATOM 685 N N . VAL A 1 95 ? -1.998 -20.719 10.445 1 93.69 95 VAL A N 1
ATOM 686 C CA . VAL A 1 95 ? -1.048 -21.281 9.492 1 93.69 95 VAL A CA 1
ATOM 687 C C . VAL A 1 95 ? -1.381 -22.734 9.234 1 93.69 95 VAL A C 1
ATOM 689 O O . VAL A 1 95 ? -1.271 -23.219 8.102 1 93.69 95 VAL A O 1
ATOM 692 N N . SER A 1 96 ? -1.897 -23.375 10.242 1 92.06 96 SER A N 1
ATOM 693 C CA . SER A 1 96 ? -2.195 -24.797 10.141 1 92.06 96 SER A CA 1
ATOM 694 C C . SER A 1 96 ? -3.408 -25.047 9.242 1 92.06 96 SER A C 1
ATOM 696 O O . SER A 1 96 ? -3.607 -26.172 8.758 1 92.06 96 SER A O 1
ATOM 698 N N . LEU A 1 97 ? -4.191 -24.062 9.086 1 86.81 97 LEU A N 1
ATOM 699 C CA . LEU A 1 97 ? -5.336 -24.188 8.188 1 86.81 97 LEU A CA 1
ATOM 700 C C . LEU A 1 97 ? -4.883 -24.484 6.762 1 86.81 97 LEU A C 1
ATOM 702 O O . LEU A 1 97 ? -5.656 -25 5.953 1 86.81 97 LEU A O 1
ATOM 706 N N . GLY A 1 98 ? -3.689 -24.094 6.48 1 87.44 98 GLY A N 1
ATOM 707 C CA . GLY A 1 98 ? -3.148 -24.312 5.152 1 87.44 98 GLY A CA 1
ATOM 708 C C . GLY A 1 98 ? -2.729 -25.75 4.918 1 87.44 98 GLY A C 1
ATOM 709 O O . GLY A 1 98 ? -2.535 -26.172 3.775 1 87.44 98 GLY A O 1
ATOM 710 N N . ILE A 1 99 ? -2.594 -26.422 6.008 1 82.69 99 ILE A N 1
ATOM 711 C CA . ILE A 1 99 ? -2.109 -27.797 5.895 1 82.69 99 ILE A CA 1
ATOM 712 C C . ILE A 1 99 ? -3.26 -28.719 5.512 1 82.69 99 ILE A C 1
ATOM 714 O O . ILE A 1 99 ? -4.277 -28.781 6.203 1 82.69 99 ILE A O 1
ATOM 718 N N . MET A 1 100 ? -3.236 -29.141 4.355 1 72 100 MET A N 1
ATOM 719 C CA . MET A 1 100 ? -4.258 -30.062 3.869 1 72 100 MET A CA 1
ATOM 720 C C . MET A 1 100 ? -4.047 -31.453 4.449 1 72 100 MET A C 1
ATOM 722 O O . MET A 1 100 ? -2.928 -31.969 4.453 1 72 100 MET 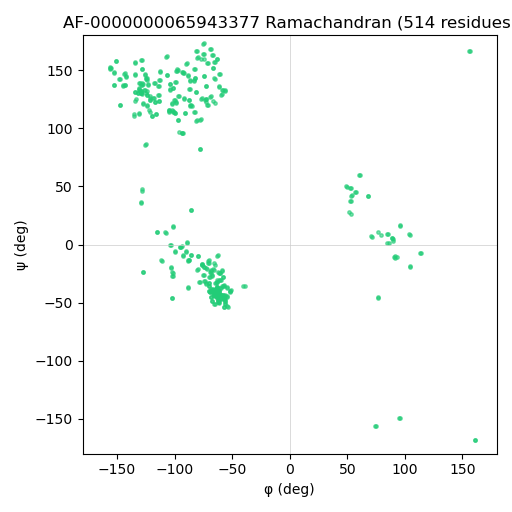A O 1
ATOM 726 N N . ARG A 1 101 ? -5.191 -31.969 5.148 1 60.88 101 ARG A N 1
ATOM 727 C CA . ARG A 1 101 ? -5.191 -33.281 5.766 1 60.88 101 ARG A CA 1
ATOM 728 C C . ARG A 1 101 ? -4.934 -34.375 4.73 1 60.88 101 ARG A C 1
ATOM 730 O O . ARG A 1 101 ? -5.453 -34.312 3.615 1 60.88 101 ARG A O 1
ATOM 737 N N . GLY A 1 102 ? -3.951 -35.219 5.07 1 51.03 102 GLY A N 1
ATOM 738 C CA . GLY A 1 102 ? -3.662 -36.406 4.266 1 51.03 102 GLY A CA 1
ATOM 739 C C . GLY A 1 102 ? -2.406 -36.25 3.424 1 51.03 102 GLY A C 1
ATOM 740 O O . GLY A 1 102 ? -1.928 -37.219 2.84 1 51.03 102 GLY A O 1
ATOM 741 N N . TYR A 1 103 ? -2.049 -34.969 3.273 1 57.28 103 TYR A N 1
ATOM 742 C CA . TYR A 1 103 ? -0.863 -34.875 2.432 1 57.28 103 TYR A CA 1
ATOM 743 C C . TYR A 1 103 ? 0.399 -34.75 3.277 1 57.28 103 TYR A C 1
ATOM 745 O O . TYR A 1 103 ? 0.335 -34.375 4.453 1 57.28 103 TYR A O 1
ATOM 753 N N . SER A 1 104 ? 1.545 -35.25 2.756 1 53.53 104 SER A N 1
ATOM 754 C CA . SER A 1 104 ? 2.852 -35.438 3.373 1 53.53 104 SER A CA 1
ATOM 755 C C . SER A 1 104 ? 3.213 -34.281 4.293 1 53.53 104 SER A C 1
ATOM 757 O O . SER A 1 104 ? 3.818 -34.469 5.348 1 53.53 104 SER A O 1
ATOM 759 N N . ALA A 1 105 ? 2.844 -33.188 3.941 1 54.84 105 ALA A N 1
ATOM 760 C CA . ALA A 1 105 ? 3.219 -32.062 4.809 1 54.84 105 ALA A CA 1
ATOM 761 C C . ALA A 1 105 ? 2.533 -32.188 6.168 1 54.84 105 ALA A C 1
ATOM 763 O O . ALA A 1 105 ? 3.035 -31.656 7.164 1 54.84 105 ALA A O 1
ATOM 764 N N . ALA A 1 106 ? 1.524 -33 6.164 1 56.81 106 ALA A N 1
ATOM 765 C CA . ALA A 1 106 ? 0.772 -33.188 7.398 1 56.81 106 ALA A CA 1
ATOM 766 C C . ALA A 1 106 ? 1.598 -33.969 8.43 1 56.81 106 ALA A C 1
ATOM 768 O O . ALA A 1 106 ? 1.318 -33.906 9.625 1 56.81 106 ALA A O 1
ATOM 769 N N . ARG A 1 107 ? 2.666 -34.531 7.875 1 62.59 107 ARG A N 1
ATOM 770 C CA . ARG A 1 107 ? 3.447 -35.344 8.797 1 62.59 107 ARG A CA 1
ATOM 771 C C . ARG A 1 107 ? 4.496 -34.531 9.516 1 62.59 107 ARG A C 1
ATOM 773 O O . ARG A 1 107 ? 5.027 -34.938 10.547 1 62.59 107 ARG A O 1
ATOM 780 N N . ASP A 1 108 ? 4.672 -33.312 8.922 1 73.88 108 ASP A N 1
ATOM 781 C CA . ASP A 1 108 ? 5.66 -32.438 9.562 1 73.88 108 ASP A CA 1
ATOM 782 C C . ASP A 1 108 ? 4.996 -31.5 10.562 1 73.88 108 ASP A C 1
ATOM 784 O O . ASP A 1 108 ? 4.508 -30.438 10.18 1 73.88 108 ASP A O 1
ATOM 788 N N . ASN A 1 109 ? 5.016 -31.891 11.805 1 80.75 109 ASN A N 1
ATOM 789 C CA . ASN A 1 109 ? 4.375 -31.109 12.859 1 80.75 109 ASN A CA 1
ATOM 790 C C . ASN A 1 109 ? 5.023 -29.734 13.016 1 80.75 109 ASN A C 1
ATOM 792 O O . ASN A 1 109 ? 4.438 -28.844 13.625 1 80.75 109 ASN A O 1
ATOM 796 N N . CYS A 1 110 ? 6.098 -29.562 12.367 1 89.56 110 CYS A N 1
ATOM 797 C CA . CYS A 1 110 ? 6.82 -28.312 12.547 1 89.56 110 CYS A CA 1
ATOM 798 C C . CYS A 1 110 ? 6.691 -27.422 11.312 1 89.56 110 CYS A C 1
ATOM 800 O O . CYS A 1 110 ? 7.316 -26.375 11.227 1 89.56 110 CYS A O 1
ATOM 802 N N . LEU A 1 111 ? 5.832 -27.828 10.453 1 90.44 111 LEU A N 1
ATOM 803 C CA . LEU A 1 111 ? 5.699 -27.094 9.195 1 90.44 111 LEU A CA 1
ATOM 804 C C . LEU A 1 111 ? 5.227 -25.672 9.438 1 90.44 111 LEU A C 1
ATOM 806 O O . LEU A 1 111 ? 5.766 -24.719 8.859 1 90.44 111 LEU A O 1
ATOM 810 N N . PRO A 1 112 ? 4.293 -25.547 10.359 1 92.5 112 PRO A N 1
ATOM 811 C CA . PRO A 1 112 ? 3.861 -24.172 10.625 1 92.5 112 PRO A CA 1
ATOM 812 C C . PRO A 1 112 ? 4.996 -23.281 11.133 1 92.5 112 PRO A C 1
ATOM 814 O O . PRO A 1 112 ? 5.129 -22.125 10.703 1 92.5 112 PRO A O 1
ATOM 817 N N . GLU A 1 113 ? 5.797 -23.812 11.953 1 94.19 113 GLU A N 1
ATOM 818 C CA . GLU A 1 113 ? 6.926 -23.062 12.492 1 94.19 113 GLU A CA 1
ATOM 819 C C . GLU A 1 113 ? 7.945 -22.75 11.406 1 94.19 113 GLU A C 1
ATOM 821 O O . GLU A 1 113 ? 8.508 -21.656 11.367 1 94.19 113 GLU A O 1
ATOM 826 N N . ARG A 1 114 ? 8.141 -23.656 10.555 1 94.19 114 ARG A N 1
ATOM 827 C CA . ARG A 1 114 ? 9.07 -23.453 9.445 1 94.19 114 ARG A CA 1
ATOM 828 C C . ARG A 1 114 ? 8.555 -22.375 8.5 1 94.19 114 ARG A C 1
ATOM 830 O O . ARG A 1 114 ? 9.32 -21.531 8.023 1 94.19 114 ARG A O 1
ATOM 837 N N . ALA A 1 115 ? 7.281 -22.469 8.234 1 94.94 115 ALA A N 1
ATOM 838 C CA . ALA A 1 115 ? 6.664 -21.469 7.375 1 94.94 115 ALA A CA 1
ATOM 839 C C . ALA A 1 115 ? 6.754 -20.078 7.996 1 94.94 115 ALA A C 1
ATOM 841 O O . ALA A 1 115 ? 7.051 -19.094 7.305 1 94.94 115 ALA A O 1
ATOM 842 N N . LEU A 1 116 ? 6.531 -20.047 9.289 1 96.5 116 LEU A N 1
ATOM 843 C CA . LEU A 1 116 ? 6.609 -18.766 10 1 96.5 116 LEU A CA 1
ATOM 844 C C . LEU A 1 116 ? 8.031 -18.219 9.977 1 96.5 116 LEU A C 1
ATOM 846 O O . LEU A 1 116 ? 8.234 -17.016 9.844 1 96.5 116 LEU A O 1
ATOM 850 N N . GLU A 1 117 ? 8.945 -19.031 10.094 1 95.94 117 GLU A N 1
ATOM 851 C CA . GLU A 1 117 ? 10.344 -18.625 10.016 1 95.94 117 GLU A CA 1
ATOM 852 C C . GLU A 1 117 ? 10.672 -18.047 8.641 1 95.94 117 GLU A C 1
ATOM 854 O O . GLU A 1 117 ? 11.383 -17.031 8.539 1 95.94 117 GLU A O 1
ATOM 859 N N . LYS A 1 118 ? 10.156 -18.594 7.609 1 94.5 118 LYS A N 1
ATOM 860 C CA . LYS A 1 118 ? 10.406 -18.141 6.242 1 94.5 118 LYS A CA 1
ATOM 861 C C . LYS A 1 118 ? 9.898 -16.719 6.039 1 94.5 118 LYS A C 1
ATOM 863 O O . LYS A 1 118 ? 10.453 -15.961 5.246 1 94.5 118 LYS A O 1
ATOM 868 N N . VAL A 1 119 ? 8.859 -16.406 6.77 1 94.81 119 VAL A N 1
ATOM 869 C CA . VAL A 1 119 ? 8.273 -15.078 6.574 1 94.81 119 VAL A CA 1
ATOM 870 C C . VAL A 1 119 ? 8.719 -14.148 7.695 1 94.81 119 VAL A C 1
ATOM 872 O O . VAL A 1 119 ? 8.062 -13.141 7.977 1 94.81 119 VAL A O 1
ATOM 875 N N . ASP A 1 120 ? 9.719 -14.477 8.43 1 93.69 120 ASP A N 1
ATOM 876 C CA . ASP A 1 120 ? 10.359 -13.68 9.461 1 93.69 120 ASP A CA 1
ATOM 877 C C . ASP A 1 120 ? 9.422 -13.477 10.656 1 93.69 120 ASP A C 1
ATOM 879 O O . ASP A 1 120 ? 9.297 -12.367 11.172 1 93.69 120 ASP A O 1
ATOM 883 N N . LEU A 1 121 ? 8.742 -14.516 11.023 1 95.62 121 LEU A N 1
ATOM 884 C CA . LEU A 1 121 ? 7.863 -14.492 12.188 1 95.62 121 LEU A CA 1
ATOM 885 C C . LEU A 1 121 ? 8.156 -15.664 13.125 1 95.62 121 LEU A C 1
ATOM 887 O O . LEU A 1 121 ? 7.242 -16.234 13.711 1 95.62 121 LEU A O 1
ATOM 891 N N . ALA A 1 122 ? 9.43 -15.953 13.18 1 95.44 122 ALA A N 1
ATOM 892 C CA . ALA A 1 122 ? 9.828 -17 14.117 1 95.44 122 ALA A CA 1
ATOM 893 C C . ALA A 1 122 ? 9.375 -16.672 15.539 1 95.44 122 ALA A C 1
ATOM 895 O O . ALA A 1 122 ? 9.516 -15.523 15.984 1 95.44 122 ALA A O 1
ATOM 896 N N . GLY A 1 123 ? 8.75 -17.641 16.234 1 93.62 123 GLY A N 1
ATOM 897 C CA . GLY A 1 123 ? 8.359 -17.453 17.625 1 93.62 123 GLY A CA 1
ATOM 898 C C . GLY A 1 123 ? 6.973 -16.875 17.781 1 93.62 123 GLY A C 1
ATOM 899 O O . GLY A 1 123 ? 6.516 -16.656 18.906 1 93.62 123 GLY A O 1
ATOM 900 N N . PHE A 1 124 ? 6.262 -16.672 16.719 1 94.81 124 PHE A N 1
ATOM 901 C CA . PHE A 1 124 ? 4.965 -16.016 16.797 1 94.81 124 PHE A CA 1
ATOM 902 C C . PHE A 1 124 ? 3.84 -17.031 16.922 1 94.81 124 PHE A C 1
ATOM 904 O O . PHE A 1 124 ? 2.68 -16.672 17.125 1 94.81 124 PHE A O 1
ATOM 911 N N . ALA A 1 125 ? 4.133 -18.234 16.922 1 95.19 125 ALA A N 1
ATOM 912 C CA . ALA A 1 125 ? 3.152 -19.312 16.812 1 95.19 125 ALA A CA 1
ATOM 913 C C . ALA A 1 125 ? 2.115 -19.219 17.922 1 95.19 125 ALA A C 1
ATOM 915 O O . ALA A 1 125 ? 0.925 -19.453 17.703 1 95.19 125 ALA A O 1
ATOM 916 N N . GLY A 1 126 ? 2.537 -18.812 19.062 1 94.38 126 GLY A N 1
ATOM 917 C CA . GLY A 1 126 ? 1.658 -18.828 20.219 1 94.38 126 GLY A CA 1
ATOM 918 C C . GLY A 1 126 ? 0.871 -17.531 20.391 1 94.38 126 GLY A C 1
ATOM 919 O O . GLY A 1 126 ? -0.054 -17.469 21.203 1 94.38 126 GLY A O 1
ATOM 920 N N . ARG A 1 127 ? 1.113 -16.578 19.625 1 94.25 127 ARG A N 1
ATOM 921 C CA . ARG A 1 127 ? 0.413 -15.297 19.719 1 94.25 127 ARG A CA 1
ATOM 922 C C . ARG A 1 127 ? -0.953 -15.375 19.047 1 94.25 127 ARG A C 1
ATOM 924 O O . ARG A 1 127 ? -1.199 -16.266 18.234 1 94.25 127 ARG A O 1
ATOM 931 N N . PHE A 1 128 ? -1.797 -14.461 19.391 1 94.06 128 PHE A N 1
ATOM 932 C CA . PHE A 1 128 ? -3.094 -14.391 18.734 1 94.06 128 PHE A CA 1
ATOM 933 C C . PHE A 1 128 ? -3.002 -13.562 17.453 1 94.06 128 PHE A C 1
ATOM 935 O O . PHE A 1 128 ? -2.322 -12.531 17.422 1 94.06 128 PHE A O 1
ATOM 942 N N . TYR A 1 129 ? -3.721 -14.023 16.438 1 93 129 TYR A N 1
ATOM 943 C CA . TYR A 1 129 ? -3.74 -13.383 15.125 1 93 129 TYR A CA 1
ATOM 944 C C . TYR A 1 129 ? -4.215 -11.938 15.227 1 93 129 TYR A C 1
ATOM 946 O O . TYR A 1 129 ? -3.672 -11.055 14.562 1 93 129 TYR A O 1
ATOM 954 N N . GLN A 1 130 ? -5.105 -11.672 16.062 1 88.12 130 GLN A N 1
ATOM 955 C CA . GLN A 1 130 ? -5.754 -10.375 16.188 1 88.12 130 GLN A CA 1
ATOM 956 C C . GLN A 1 130 ? -4.828 -9.352 16.844 1 88.12 130 GLN A C 1
ATOM 958 O O . GLN A 1 130 ? -5.07 -8.148 16.766 1 88.12 130 GLN A O 1
ATOM 963 N N . GLU A 1 131 ? -3.816 -9.852 17.531 1 86.12 131 GLU A N 1
ATOM 964 C CA . GLU A 1 131 ? -2.877 -8.984 18.234 1 86.12 131 GLU A CA 1
ATOM 965 C C . GLU A 1 131 ? -1.762 -8.508 17.297 1 86.12 131 GLU A C 1
ATOM 967 O O . GLU A 1 131 ? -0.985 -7.621 17.656 1 86.12 131 GLU A O 1
ATOM 972 N N . LEU A 1 132 ? -1.742 -9.062 16.203 1 87.06 132 LEU A N 1
ATOM 973 C CA . LEU A 1 132 ? -0.666 -8.766 15.258 1 87.06 132 LEU A CA 1
ATOM 974 C C . LEU A 1 132 ? -0.957 -7.484 14.484 1 87.06 132 LEU A C 1
ATOM 976 O O . LEU A 1 132 ? -2.119 -7.109 14.305 1 87.06 132 LEU A O 1
ATOM 980 N N . SER A 1 133 ? 0.154 -6.801 14.07 1 80.12 133 SER A N 1
ATOM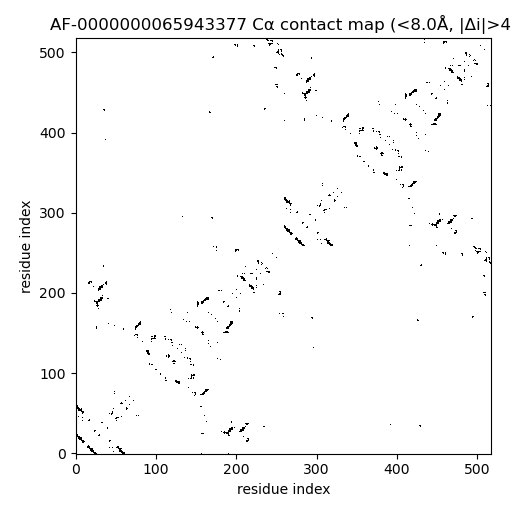 981 C CA . SER A 1 133 ? 0.005 -5.676 13.156 1 80.12 133 SER A CA 1
ATOM 982 C C . SER A 1 133 ? -0.48 -6.145 11.781 1 80.12 133 SER A C 1
ATOM 984 O O . SER A 1 133 ? -0.44 -7.336 11.477 1 80.12 133 SER A O 1
ATOM 986 N N . GLY A 1 134 ? -0.976 -5.254 10.961 1 80 134 GLY A N 1
ATOM 987 C CA . GLY A 1 134 ? -1.42 -5.578 9.617 1 80 134 GLY A CA 1
ATOM 988 C C . GLY A 1 134 ? -0.354 -6.273 8.789 1 80 134 GLY A C 1
ATOM 989 O O . GLY A 1 134 ? -0.64 -7.246 8.086 1 80 134 GLY A O 1
ATOM 990 N N . GLY A 1 135 ? 0.886 -5.77 8.836 1 84 135 GLY A N 1
ATOM 991 C CA . GLY A 1 135 ? 1.986 -6.395 8.117 1 84 135 GLY A CA 1
ATOM 992 C C . GLY A 1 135 ? 2.299 -7.797 8.609 1 84 135 GLY A C 1
ATOM 993 O O . GLY A 1 135 ? 2.615 -8.68 7.812 1 84 135 GLY A O 1
ATOM 994 N N . GLU A 1 136 ? 2.164 -7.957 9.914 1 88.25 136 GLU A N 1
ATOM 995 C CA . GLU A 1 136 ? 2.385 -9.281 10.484 1 88.25 136 GLU A CA 1
ATOM 996 C C . GLU A 1 136 ? 1.277 -10.25 10.07 1 88.25 136 GLU A C 1
ATOM 998 O O . GLU A 1 136 ? 1.547 -11.406 9.75 1 88.25 136 GLU A O 1
ATOM 1003 N N . GLN A 1 137 ? 0.12 -9.75 10.078 1 90.25 137 GLN A N 1
ATOM 1004 C CA . GLN A 1 137 ? -1.008 -10.578 9.656 1 90.25 137 GLN A CA 1
ATOM 1005 C C . GLN A 1 137 ? -0.854 -11.023 8.203 1 90.25 137 GLN A C 1
ATOM 1007 O O . GLN A 1 137 ? -1.131 -12.18 7.871 1 90.25 137 GLN A O 1
ATOM 1012 N N . GLN A 1 138 ? -0.424 -10.141 7.43 1 89.12 138 GLN A N 1
ATOM 1013 C CA . GLN A 1 138 ? -0.203 -10.461 6.023 1 89.12 138 GLN A CA 1
ATOM 1014 C C . GLN A 1 138 ? 0.845 -11.562 5.871 1 89.12 138 GLN A C 1
ATOM 1016 O O . GLN A 1 138 ? 0.682 -12.477 5.062 1 89.12 138 GLN A O 1
ATOM 1021 N N . ARG A 1 139 ? 1.872 -11.469 6.609 1 93.19 139 ARG A N 1
ATOM 1022 C CA . ARG A 1 139 ? 2.945 -12.453 6.539 1 93.19 139 ARG A CA 1
ATOM 1023 C C . ARG A 1 139 ? 2.494 -13.797 7.109 1 93.19 139 ARG A C 1
ATOM 1025 O O . ARG A 1 139 ? 2.902 -14.852 6.617 1 93.19 139 ARG A O 1
ATOM 1032 N N . VAL A 1 140 ? 1.626 -13.766 8.102 1 94.31 140 VAL A N 1
ATOM 1033 C CA . VAL A 1 140 ? 1.039 -14.992 8.625 1 94.31 140 VAL A CA 1
ATOM 1034 C C . VAL A 1 140 ? 0.198 -15.664 7.543 1 94.31 140 VAL A C 1
ATOM 1036 O O . VAL A 1 140 ? 0.26 -16.891 7.367 1 94.31 140 VAL A O 1
ATOM 1039 N N . GLN A 1 141 ? -0.534 -14.867 6.898 1 93.19 141 GLN A N 1
ATOM 1040 C CA . GLN A 1 141 ? -1.364 -15.406 5.828 1 93.19 141 GLN A CA 1
ATOM 1041 C C . GLN A 1 141 ? -0.506 -16.016 4.719 1 93.19 141 GLN A C 1
ATOM 1043 O O . GLN A 1 141 ? -0.875 -17.031 4.125 1 93.19 141 GLN A O 1
ATOM 1048 N N . LEU A 1 142 ? 0.578 -15.367 4.398 1 93.94 142 LEU A N 1
ATOM 1049 C CA . LEU A 1 142 ? 1.499 -15.938 3.424 1 93.94 142 LEU A CA 1
ATOM 1050 C C . LEU A 1 142 ? 2.037 -17.281 3.904 1 93.94 142 LEU A C 1
ATOM 1052 O O . LEU A 1 142 ? 2.129 -18.234 3.127 1 93.94 142 LEU A O 1
ATOM 1056 N N . ALA A 1 143 ? 2.387 -17.312 5.168 1 94.75 143 ALA A N 1
ATOM 1057 C CA . ALA A 1 143 ? 2.836 -18.578 5.75 1 94.75 143 ALA A CA 1
ATOM 1058 C C . ALA A 1 143 ? 1.771 -19.656 5.598 1 94.75 143 ALA A C 1
ATOM 1060 O O . ALA A 1 143 ? 2.084 -20.812 5.266 1 94.75 143 ALA A O 1
ATOM 1061 N N . ARG A 1 144 ? 0.588 -19.359 5.859 1 93.69 144 ARG A N 1
ATOM 1062 C CA . ARG A 1 144 ? -0.531 -20.281 5.703 1 93.69 144 ARG A CA 1
ATOM 1063 C C . ARG A 1 144 ? -0.604 -20.812 4.277 1 93.69 144 ARG A C 1
ATOM 1065 O O . ARG A 1 144 ? -0.737 -22.016 4.066 1 93.69 144 ARG A O 1
ATOM 1072 N N . VAL A 1 145 ? -0.496 -19.938 3.342 1 93.19 145 VAL A N 1
ATOM 1073 C CA . VAL A 1 145 ? -0.594 -20.281 1.928 1 93.19 145 VAL A CA 1
ATOM 1074 C C . VAL A 1 145 ? 0.589 -21.156 1.523 1 93.19 145 VAL A C 1
ATOM 1076 O O . VAL A 1 145 ? 0.427 -22.125 0.771 1 93.19 145 VAL A O 1
ATOM 1079 N N . LEU A 1 146 ? 1.718 -20.859 2.031 1 92.5 146 LEU A N 1
ATOM 1080 C CA . LEU A 1 146 ? 2.914 -21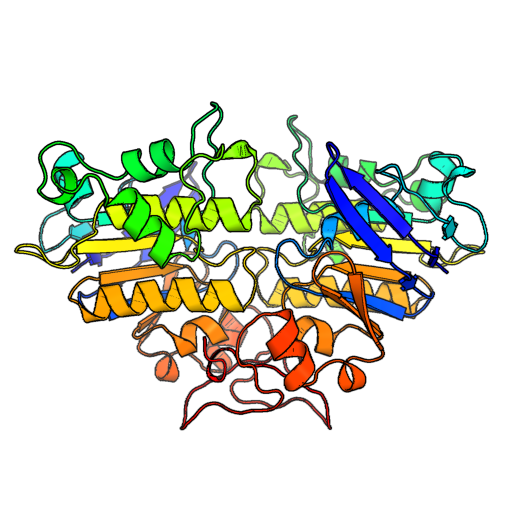.641 1.74 1 92.5 146 LEU A CA 1
ATOM 1081 C C . LEU A 1 146 ? 2.768 -23.078 2.256 1 92.5 146 LEU A C 1
ATOM 1083 O O . LEU A 1 146 ? 3.188 -24.016 1.593 1 92.5 146 LEU A O 1
ATOM 1087 N N . CYS A 1 147 ? 2.176 -23.219 3.395 1 91.19 147 CYS A N 1
ATOM 1088 C CA . CYS A 1 147 ? 1.984 -24.547 3.971 1 91.19 147 CYS A CA 1
ATOM 1089 C C . CYS A 1 147 ? 1.143 -25.422 3.051 1 91.19 147 CYS A C 1
ATOM 1091 O O . CYS A 1 147 ? 1.319 -26.641 3.016 1 91.19 147 CYS A O 1
ATOM 1093 N N . GLN A 1 148 ? 0.31 -24.797 2.357 1 88.5 148 GLN A N 1
ATOM 1094 C CA . GLN A 1 148 ? -0.578 -25.531 1.465 1 88.5 148 GLN A CA 1
ATOM 1095 C C . GLN A 1 148 ? 0.191 -26.109 0.283 1 88.5 148 GLN A C 1
ATOM 1097 O O . GLN A 1 148 ? -0.1 -27.219 -0.166 1 88.5 148 GLN A O 1
ATOM 1102 N N . VAL A 1 149 ? 1.136 -25.406 -0.168 1 89.06 149 VAL A N 1
ATOM 1103 C CA . VAL A 1 149 ? 1.93 -25.844 -1.313 1 89.06 149 VAL A CA 1
ATOM 1104 C C . VAL A 1 149 ? 3.416 -25.766 -0.968 1 89.06 149 VAL A C 1
ATOM 1106 O O . VAL A 1 149 ? 4.207 -25.203 -1.724 1 89.06 149 VAL A O 1
ATOM 1109 N N . TRP A 1 150 ? 3.727 -26.25 0.099 1 85.75 150 TRP A N 1
ATOM 1110 C CA . TRP A 1 150 ? 5.078 -26.172 0.647 1 85.75 150 TRP A CA 1
ATOM 1111 C C . TRP A 1 150 ? 6.098 -26.719 -0.345 1 85.75 150 TRP A C 1
ATOM 1113 O O . TRP A 1 150 ? 7.199 -26.172 -0.473 1 85.75 150 TRP A O 1
ATOM 1123 N N . THR A 1 151 ? 5.641 -27.797 -1.058 1 89 151 THR A N 1
ATOM 1124 C CA . THR A 1 151 ? 6.461 -28.375 -2.117 1 89 151 THR A CA 1
ATOM 1125 C C . THR A 1 151 ? 6 -27.875 -3.486 1 89 151 THR A C 1
ATOM 1127 O O . THR A 1 151 ? 4.926 -28.25 -3.961 1 89 151 THR A O 1
ATOM 1130 N N . PRO A 1 152 ? 6.82 -27.109 -4.156 1 92.25 152 PRO A N 1
ATOM 1131 C CA . PRO A 1 152 ? 6.395 -26.422 -5.383 1 92.25 152 PRO A CA 1
ATOM 1132 C C . PRO A 1 152 ? 6.121 -27.406 -6.527 1 92.25 152 PRO A C 1
ATOM 1134 O O . PRO A 1 152 ? 5.363 -27.078 -7.449 1 92.25 152 PRO A O 1
ATOM 1137 N N . CYS A 1 153 ? 6.773 -28.516 -6.473 1 91.19 153 CYS A N 1
ATOM 1138 C CA . CYS A 1 153 ? 6.551 -29.516 -7.508 1 91.19 153 CYS A CA 1
ATOM 1139 C C . CYS A 1 153 ? 6.402 -30.906 -6.898 1 91.19 153 CYS A C 1
ATOM 1141 O O . CYS A 1 153 ? 7.293 -31.375 -6.188 1 91.19 153 CYS A O 1
ATOM 1143 N N . LEU A 1 154 ? 5.285 -31.453 -6.969 1 86.75 154 LEU A N 1
ATOM 1144 C CA . LEU A 1 154 ? 4.973 -32.812 -6.551 1 86.75 154 LEU A CA 1
ATOM 1145 C C . LEU A 1 154 ? 4.312 -33.594 -7.684 1 86.75 154 LEU A C 1
ATOM 1147 O O . LEU A 1 154 ? 3.086 -33.656 -7.758 1 86.75 154 LEU A O 1
ATOM 1151 N N . GLY A 1 155 ? 5.078 -34.188 -8.555 1 86.44 155 GLY A N 1
ATOM 1152 C CA . GLY A 1 155 ? 4.551 -34.781 -9.766 1 86.44 155 GLY A CA 1
ATOM 1153 C C . GLY A 1 155 ? 4.195 -33.781 -10.836 1 86.44 155 GLY A C 1
ATOM 1154 O O . GLY A 1 155 ? 4.543 -33.938 -12 1 86.44 155 GLY A O 1
ATOM 1155 N N . GLN A 1 156 ? 3.547 -32.781 -10.359 1 92.38 156 GLN A N 1
ATOM 1156 C CA . GLN A 1 156 ? 3.207 -31.641 -11.203 1 92.38 156 GLN A CA 1
ATOM 1157 C C . GLN A 1 156 ? 3.5 -30.328 -10.492 1 92.38 156 GLN A C 1
ATOM 1159 O O . GLN A 1 156 ? 3.57 -30.281 -9.258 1 92.38 156 GLN A O 1
ATOM 1164 N N . PRO A 1 157 ? 3.693 -29.328 -11.312 1 95.56 157 PRO A N 1
ATOM 1165 C CA . PRO A 1 157 ? 3.939 -28.016 -10.688 1 95.56 157 PRO A CA 1
ATOM 1166 C C . PRO A 1 157 ? 2.73 -27.5 -9.906 1 95.56 157 PRO A C 1
ATOM 1168 O O . PRO A 1 157 ? 1.588 -27.703 -10.328 1 95.56 157 PRO A O 1
ATOM 1171 N N . ARG A 1 158 ? 3.012 -26.891 -8.828 1 95.25 158 ARG A N 1
ATOM 1172 C CA . ARG A 1 158 ? 2 -26.203 -8.031 1 95.25 158 ARG A CA 1
ATOM 1173 C C . ARG A 1 158 ? 2.135 -24.688 -8.164 1 95.25 158 ARG A C 1
ATOM 1175 O O . ARG A 1 158 ? 3.156 -24.203 -8.641 1 95.25 158 ARG A O 1
ATOM 1182 N N . TYR A 1 159 ? 1.051 -24.016 -7.785 1 96.5 159 TYR A N 1
ATOM 1183 C CA . TYR A 1 159 ? 1.024 -22.578 -8.102 1 96.5 159 TYR A CA 1
ATOM 1184 C C . TYR A 1 159 ? 0.689 -21.75 -6.871 1 96.5 159 TYR A C 1
ATOM 1186 O O . TYR A 1 159 ? -0.156 -22.141 -6.062 1 96.5 159 TYR A O 1
ATOM 1194 N N . LEU A 1 160 ? 1.422 -20.672 -6.754 1 96.12 160 LEU A N 1
ATOM 1195 C CA . LEU A 1 160 ? 1.168 -19.656 -5.738 1 96.12 160 LEU A CA 1
ATOM 1196 C C . LEU A 1 160 ? 0.532 -18.422 -6.359 1 96.12 160 LEU A C 1
ATOM 1198 O O . LEU A 1 160 ? 1.13 -17.781 -7.223 1 96.12 160 LEU A O 1
ATOM 1202 N N . LEU A 1 161 ? -0.71 -18.125 -5.992 1 96.69 161 LEU A N 1
ATOM 1203 C CA . LEU A 1 161 ? -1.431 -16.953 -6.453 1 96.69 161 LEU A CA 1
ATOM 1204 C C . LEU A 1 161 ? -1.504 -15.898 -5.355 1 96.69 161 LEU A C 1
ATOM 1206 O O . LEU A 1 161 ? -2.172 -16.094 -4.34 1 96.69 161 LEU A O 1
ATOM 1210 N N . LEU A 1 162 ? -0.861 -14.75 -5.629 1 96.25 162 LEU A N 1
ATOM 1211 C CA . LEU A 1 162 ? -0.708 -13.734 -4.594 1 96.25 162 LEU A CA 1
ATOM 1212 C C . LEU A 1 162 ? -1.371 -12.43 -5.016 1 96.25 162 LEU A C 1
ATOM 1214 O O . LEU A 1 162 ? -0.899 -11.758 -5.934 1 96.25 162 LEU A O 1
ATOM 1218 N N . ASP A 1 163 ? -2.43 -12.109 -4.348 1 93.62 163 ASP A N 1
ATOM 1219 C CA . ASP A 1 163 ? -3.115 -10.852 -4.629 1 93.62 163 ASP A CA 1
ATOM 1220 C C . ASP A 1 163 ? -2.619 -9.742 -3.707 1 93.62 163 ASP A C 1
ATOM 1222 O O . ASP A 1 163 ? -3.117 -9.586 -2.59 1 93.62 163 ASP A O 1
ATOM 1226 N N . GLU A 1 164 ? -1.653 -8.945 -4.188 1 90.94 164 GLU A N 1
ATOM 1227 C CA . GLU A 1 164 ? -1.032 -7.82 -3.494 1 90.94 164 GLU A CA 1
ATOM 1228 C C . GLU A 1 164 ? -0.343 -8.281 -2.211 1 90.94 164 GLU A C 1
ATOM 1230 O O . GLU A 1 164 ? -0.598 -7.734 -1.135 1 90.94 164 GLU A O 1
ATOM 1235 N N . PRO A 1 165 ? 0.595 -9.141 -2.348 1 92.62 165 PRO A N 1
ATOM 1236 C CA . PRO A 1 165 ? 1.217 -9.766 -1.179 1 92.62 165 PRO A CA 1
ATOM 1237 C C . PRO A 1 165 ? 2.088 -8.797 -0.383 1 92.62 165 PRO A C 1
ATOM 1239 O O . PRO A 1 165 ? 2.436 -9.078 0.767 1 92.62 165 PRO A O 1
ATOM 1242 N N . VAL A 1 166 ? 2.439 -7.652 -0.991 1 91.25 166 VAL A N 1
ATOM 1243 C CA . VAL A 1 166 ? 3.424 -6.809 -0.326 1 91.25 166 VAL A CA 1
ATOM 1244 C C . VAL A 1 166 ? 2.779 -5.484 0.08 1 91.25 166 VAL A C 1
ATOM 1246 O O . VAL A 1 166 ? 3.473 -4.539 0.464 1 91.25 166 VAL A O 1
ATOM 1249 N N . SER A 1 167 ? 1.498 -5.469 -0.042 1 84.25 167 SER A N 1
ATOM 1250 C CA . SER A 1 167 ? 0.801 -4.258 0.369 1 84.25 167 SER A CA 1
ATOM 1251 C C . SER A 1 167 ? 1.007 -3.977 1.854 1 84.25 167 SER A C 1
ATOM 1253 O O . SER A 1 167 ? 1.098 -4.906 2.66 1 84.25 167 SER A O 1
ATOM 1255 N N . SER A 1 168 ? 1.285 -2.703 2.256 1 78.88 168 SER A N 1
ATOM 1256 C CA . SER A 1 168 ? 1.378 -2.211 3.625 1 78.88 168 SER A CA 1
ATOM 1257 C C . SER A 1 168 ? 2.629 -2.738 4.32 1 78.88 168 SER A C 1
ATOM 1259 O O . SER A 1 168 ? 2.73 -2.691 5.547 1 78.88 168 SER A O 1
ATOM 1261 N N . LEU A 1 169 ? 3.494 -3.428 3.564 1 89.19 169 LEU A N 1
ATOM 1262 C CA . LEU A 1 169 ? 4.75 -3.91 4.133 1 89.19 169 LEU A CA 1
ATOM 1263 C C . LEU A 1 169 ? 5.867 -2.896 3.916 1 89.19 169 LEU A C 1
ATOM 1265 O O . LEU A 1 169 ? 5.855 -2.154 2.93 1 89.19 169 LEU A O 1
ATOM 1269 N N . ASP A 1 170 ? 6.762 -2.881 4.875 1 89.56 170 ASP A N 1
ATOM 1270 C CA . ASP A 1 170 ? 7.949 -2.061 4.66 1 89.56 170 ASP A CA 1
ATOM 1271 C C . ASP A 1 170 ? 8.906 -2.727 3.672 1 89.56 170 ASP A C 1
ATOM 1273 O O . ASP A 1 170 ? 8.656 -3.846 3.217 1 89.56 170 ASP A O 1
ATOM 1277 N N . ILE A 1 171 ? 9.891 -2.033 3.318 1 90.06 171 ILE A N 1
ATOM 1278 C CA . ILE A 1 171 ? 10.766 -2.445 2.227 1 90.06 171 ILE A CA 1
ATOM 1279 C C . ILE A 1 171 ? 11.406 -3.791 2.557 1 90.06 171 ILE A C 1
ATOM 1281 O O . ILE A 1 171 ? 11.492 -4.668 1.695 1 90.06 171 ILE A O 1
ATOM 1285 N N . LYS A 1 172 ? 11.883 -4.031 3.74 1 92.94 172 LYS A N 1
ATOM 1286 C CA . LYS A 1 172 ? 12.5 -5.297 4.117 1 92.94 172 LYS A CA 1
ATOM 1287 C C . LYS A 1 172 ? 11.555 -6.469 3.863 1 92.94 172 LYS A C 1
ATOM 1289 O O . LYS A 1 172 ? 11.93 -7.445 3.211 1 92.94 172 LYS A O 1
ATOM 1294 N N . HIS A 1 173 ? 10.422 -6.355 4.336 1 93.19 173 HIS A N 1
ATOM 1295 C CA . HIS A 1 173 ? 9.477 -7.469 4.262 1 93.19 173 HIS A CA 1
ATOM 1296 C C . HIS A 1 173 ? 8.938 -7.645 2.848 1 93.19 173 HIS A C 1
ATOM 1298 O O . HIS A 1 173 ? 8.578 -8.75 2.449 1 93.19 173 HIS A O 1
ATOM 1304 N N . GLN A 1 174 ? 8.828 -6.508 2.123 1 93.44 174 GLN A N 1
ATOM 1305 C CA . GLN A 1 174 ? 8.5 -6.645 0.706 1 93.44 174 GLN A CA 1
ATOM 1306 C C . GLN A 1 174 ? 9.508 -7.543 -0.007 1 93.44 174 GLN A C 1
ATOM 1308 O O . GLN A 1 174 ? 9.125 -8.453 -0.746 1 93.44 174 GLN A O 1
ATOM 1313 N N . LEU A 1 175 ? 10.75 -7.324 0.288 1 93.56 175 LEU A N 1
ATOM 1314 C CA . LEU A 1 175 ? 11.82 -8.086 -0.343 1 93.56 175 LEU A CA 1
ATOM 1315 C C . LEU A 1 175 ? 11.781 -9.547 0.096 1 93.56 175 LEU A C 1
ATOM 1317 O O . LEU A 1 175 ? 11.953 -10.445 -0.724 1 93.56 175 LEU A O 1
ATOM 1321 N N . ILE A 1 176 ? 11.523 -9.766 1.32 1 93.94 176 ILE A N 1
ATOM 1322 C CA . ILE A 1 176 ? 11.461 -11.125 1.851 1 93.94 176 ILE A CA 1
ATOM 1323 C C . ILE A 1 176 ? 10.344 -11.898 1.152 1 93.94 176 ILE A C 1
ATOM 1325 O O . ILE A 1 176 ? 10.562 -13.008 0.666 1 93.94 176 ILE A O 1
ATOM 1329 N N . VAL A 1 177 ? 9.227 -11.328 1.063 1 94.25 177 VAL A N 1
ATOM 1330 C CA . VAL A 1 177 ? 8.062 -11.977 0.475 1 94.25 177 VAL A CA 1
ATOM 1331 C C . VAL A 1 177 ? 8.336 -12.305 -0.992 1 94.25 177 VAL A C 1
ATOM 1333 O O . VAL A 1 177 ? 8.055 -13.414 -1.452 1 94.25 177 VAL A O 1
ATOM 1336 N N . LEU A 1 178 ? 8.875 -11.391 -1.703 1 94.56 178 LEU A N 1
ATOM 1337 C CA . LEU A 1 178 ? 9.086 -11.586 -3.133 1 94.56 178 LEU A CA 1
ATOM 1338 C C . LEU A 1 178 ? 10.25 -12.539 -3.385 1 94.56 178 LEU A C 1
ATOM 1340 O O . LEU A 1 178 ? 10.273 -13.242 -4.398 1 94.56 178 LEU A O 1
ATOM 1344 N N . ARG A 1 179 ? 11.156 -12.586 -2.438 1 94.81 179 ARG A N 1
ATOM 1345 C CA . ARG A 1 179 ? 12.203 -13.594 -2.525 1 94.81 179 ARG A CA 1
ATOM 1346 C C . ARG A 1 179 ? 11.633 -14.992 -2.338 1 94.81 179 ARG A C 1
ATOM 1348 O O . ARG A 1 179 ? 12.047 -15.938 -3.016 1 94.81 179 ARG A O 1
ATOM 1355 N N . ILE A 1 180 ? 10.727 -15.102 -1.435 1 95.44 180 ILE A N 1
ATOM 1356 C CA . ILE A 1 180 ? 10.055 -16.375 -1.216 1 95.44 180 ILE A CA 1
ATOM 1357 C C . ILE A 1 180 ? 9.344 -16.812 -2.498 1 95.44 180 ILE A C 1
ATOM 1359 O O . ILE A 1 180 ? 9.43 -17.969 -2.893 1 95.44 180 ILE A O 1
ATOM 1363 N N . ALA A 1 181 ? 8.711 -15.906 -3.121 1 95.81 181 ALA A N 1
ATOM 1364 C CA . ALA A 1 181 ? 8.031 -16.188 -4.387 1 95.81 181 ALA A CA 1
ATOM 1365 C C . ALA A 1 181 ? 9.031 -16.672 -5.445 1 95.81 181 ALA A C 1
ATOM 1367 O O . ALA A 1 181 ? 8.773 -17.641 -6.16 1 95.81 181 ALA A O 1
ATOM 1368 N N . ARG A 1 182 ? 10.125 -16.031 -5.516 1 96.56 182 ARG A N 1
ATOM 1369 C CA . ARG A 1 182 ? 11.156 -16.375 -6.484 1 96.56 182 ARG A CA 1
ATOM 1370 C C . ARG A 1 182 ? 11.727 -17.766 -6.195 1 96.56 182 ARG A C 1
ATOM 1372 O O . ARG A 1 182 ? 11.992 -18.531 -7.121 1 96.56 182 ARG A O 1
ATOM 1379 N N . GLU A 1 183 ? 11.969 -18 -4.949 1 96.25 183 GLU A N 1
ATOM 1380 C CA . GLU A 1 183 ? 12.484 -19.312 -4.551 1 96.25 183 GLU A CA 1
ATOM 1381 C C . GLU A 1 183 ? 11.484 -20.422 -4.887 1 96.25 183 GLU A C 1
ATOM 1383 O O . GLU A 1 183 ? 11.883 -21.5 -5.328 1 96.25 183 GLU A O 1
ATOM 1388 N N . PHE A 1 184 ? 10.258 -20.188 -4.668 1 96.31 184 PHE A N 1
ATOM 1389 C CA . PHE A 1 184 ? 9.203 -21.141 -5.008 1 96.31 184 PHE A CA 1
ATOM 1390 C C . PHE A 1 184 ? 9.227 -21.453 -6.496 1 96.31 184 PHE A C 1
ATOM 1392 O O . PHE A 1 184 ? 9.156 -22.625 -6.891 1 96.31 184 PHE A O 1
ATOM 1399 N N . ALA A 1 185 ? 9.328 -20.422 -7.289 1 97.31 185 ALA A N 1
ATOM 1400 C CA . ALA A 1 185 ? 9.398 -20.594 -8.734 1 97.31 185 ALA A CA 1
ATOM 1401 C C . ALA A 1 185 ? 10.664 -21.359 -9.141 1 97.31 185 ALA A C 1
ATOM 1403 O O . ALA A 1 185 ? 10.609 -22.281 -9.953 1 97.31 185 ALA A O 1
ATOM 1404 N N . ALA A 1 186 ? 11.75 -20.984 -8.539 1 96.75 186 ALA A N 1
ATOM 1405 C CA . ALA A 1 186 ? 13.031 -21.609 -8.852 1 96.75 186 ALA A CA 1
ATOM 1406 C C . ALA A 1 186 ? 13 -23.109 -8.547 1 96.75 186 ALA A C 1
ATOM 1408 O O . ALA A 1 186 ? 13.711 -23.891 -9.188 1 96.75 186 ALA A O 1
ATOM 1409 N N . ALA A 1 187 ? 12.148 -23.469 -7.668 1 96.19 187 ALA A N 1
ATOM 1410 C CA . ALA A 1 187 ? 12.039 -24.859 -7.258 1 96.19 187 ALA A CA 1
ATOM 1411 C C . ALA A 1 187 ? 11.047 -25.625 -8.133 1 96.19 187 ALA A C 1
ATOM 1413 O O . ALA A 1 187 ? 10.719 -26.781 -7.867 1 96.19 187 ALA A O 1
ATOM 1414 N N . GLY A 1 188 ? 10.523 -24.938 -9.078 1 96.5 188 GLY A N 1
ATOM 1415 C CA . GLY A 1 188 ? 9.703 -25.625 -10.062 1 96.5 188 GLY A CA 1
ATOM 1416 C C . GLY A 1 188 ? 8.242 -25.219 -10.008 1 96.5 188 GLY A C 1
ATOM 1417 O O . GLY A 1 188 ? 7.449 -25.641 -10.859 1 96.5 188 GLY A O 1
ATOM 1418 N N . GLY A 1 189 ? 7.848 -24.453 -9.039 1 96.81 189 GLY A N 1
ATOM 1419 C CA . GLY A 1 189 ? 6.48 -23.969 -8.945 1 96.81 189 GLY A CA 1
ATOM 1420 C C . GLY A 1 189 ? 6.219 -22.766 -9.82 1 96.81 189 GLY A C 1
ATOM 1421 O O . GLY A 1 189 ? 7.145 -22.203 -10.406 1 96.81 189 GLY A O 1
ATOM 1422 N N . GLY A 1 190 ? 4.965 -22.453 -9.984 1 97.31 190 GLY A N 1
ATOM 1423 C CA . GLY A 1 190 ? 4.566 -21.234 -10.648 1 97.31 190 GLY A CA 1
ATOM 1424 C C . GLY A 1 190 ? 4.035 -20.188 -9.688 1 97.31 190 GLY A C 1
ATOM 1425 O O . GLY A 1 190 ? 3.393 -20.516 -8.688 1 97.31 190 GLY A O 1
ATOM 1426 N N . VAL A 1 191 ? 4.312 -18.906 -10.008 1 97.88 191 VAL A N 1
ATOM 1427 C CA . VAL A 1 191 ? 3.834 -17.828 -9.148 1 97.88 191 VAL A CA 1
ATOM 1428 C C . VAL A 1 191 ? 3.107 -16.781 -9.992 1 97.88 191 VAL A C 1
ATOM 1430 O O . VAL A 1 191 ? 3.574 -16.406 -11.07 1 97.88 191 VAL A O 1
ATOM 1433 N N . VAL A 1 192 ? 1.954 -16.438 -9.555 1 98 192 VAL A N 1
ATOM 1434 C CA . VAL A 1 192 ? 1.231 -15.281 -10.078 1 98 192 VAL A CA 1
ATOM 1435 C C . VAL A 1 192 ? 1.041 -14.242 -8.969 1 98 192 VAL A C 1
ATOM 1437 O O . VAL A 1 192 ? 0.478 -14.547 -7.914 1 98 192 VAL A O 1
ATOM 1440 N N . ALA A 1 193 ? 1.522 -13.031 -9.211 1 97 193 ALA A N 1
ATOM 1441 C CA . ALA A 1 193 ? 1.414 -11.992 -8.188 1 97 193 ALA A CA 1
ATOM 1442 C C . ALA A 1 193 ? 0.875 -10.695 -8.773 1 97 193 ALA A C 1
ATOM 1444 O O . ALA A 1 193 ? 1.309 -10.266 -9.844 1 97 193 ALA A O 1
ATOM 1445 N N . VAL A 1 194 ? -0.1 -10.164 -8.133 1 95.88 194 VAL A N 1
ATOM 1446 C CA . VAL A 1 194 ? -0.556 -8.82 -8.453 1 95.88 194 VAL A CA 1
ATOM 1447 C C . VAL A 1 194 ? 0.287 -7.793 -7.699 1 95.88 194 VAL A C 1
ATOM 1449 O O . VAL A 1 194 ? 0.331 -7.801 -6.469 1 95.88 194 VAL A O 1
ATOM 1452 N N . LEU A 1 195 ? 0.984 -6.902 -8.438 1 93.12 195 LEU A N 1
ATOM 1453 C CA . LEU A 1 195 ? 1.848 -5.898 -7.824 1 93.12 195 LEU A CA 1
ATOM 1454 C C . LEU A 1 195 ? 1.467 -4.496 -8.297 1 93.12 195 LEU A C 1
ATOM 1456 O O . LEU A 1 195 ? 1.142 -4.297 -9.469 1 93.12 195 LEU A O 1
ATOM 1460 N N . HIS A 1 196 ? 1.629 -3.566 -7.398 1 87.19 196 HIS A N 1
ATOM 1461 C CA . HIS A 1 196 ? 1.377 -2.17 -7.738 1 87.19 196 HIS A CA 1
ATOM 1462 C C . HIS A 1 196 ? 2.682 -1.421 -7.988 1 87.19 196 HIS A C 1
ATOM 1464 O O . HIS A 1 196 ? 2.691 -0.399 -8.68 1 87.19 196 HIS A O 1
ATOM 1470 N N . ASP A 1 197 ? 3.709 -1.859 -7.395 1 89.06 197 ASP A N 1
ATOM 1471 C CA . ASP A 1 197 ? 5.008 -1.203 -7.523 1 89.06 197 ASP A CA 1
ATOM 1472 C C . ASP A 1 197 ? 5.766 -1.723 -8.742 1 89.06 197 ASP A C 1
ATOM 1474 O O . ASP A 1 197 ? 6.184 -2.881 -8.773 1 89.06 197 ASP A O 1
ATOM 1478 N N . LEU A 1 198 ? 6.035 -0.804 -9.602 1 91.38 198 LEU A N 1
ATOM 1479 C CA . LEU A 1 198 ? 6.652 -1.188 -10.867 1 91.38 198 LEU A CA 1
ATOM 1480 C C . LEU A 1 198 ? 8.109 -1.584 -10.664 1 91.38 198 LEU A C 1
ATOM 1482 O O . LEU A 1 198 ? 8.625 -2.461 -11.359 1 91.38 198 LEU A O 1
ATOM 1486 N N . ASN A 1 199 ? 8.781 -0.983 -9.758 1 91.69 199 ASN A N 1
ATOM 1487 C CA . ASN A 1 199 ? 10.172 -1.333 -9.516 1 91.69 199 ASN A CA 1
ATOM 1488 C C . ASN A 1 199 ? 10.305 -2.713 -8.883 1 91.69 199 ASN A C 1
ATOM 1490 O O . ASN A 1 199 ? 11.227 -3.465 -9.203 1 91.69 199 ASN A O 1
ATOM 1494 N N . LEU A 1 200 ? 9.445 -3.008 -7.996 1 92.12 200 LEU A N 1
ATOM 1495 C CA . LEU A 1 200 ? 9.414 -4.352 -7.434 1 92.12 200 LEU A CA 1
ATOM 1496 C C . LEU A 1 200 ? 9.102 -5.387 -8.508 1 92.12 200 LEU A C 1
ATOM 1498 O O . LEU A 1 200 ? 9.68 -6.473 -8.523 1 92.12 200 LEU A O 1
ATOM 1502 N N . THR A 1 201 ? 8.18 -5.059 -9.352 1 94.12 201 THR A N 1
ATOM 1503 C CA . THR A 1 201 ? 7.84 -5.934 -10.477 1 94.12 201 THR A CA 1
ATOM 1504 C C . THR A 1 201 ? 9.07 -6.234 -11.32 1 94.12 201 THR A C 1
ATOM 1506 O O . THR A 1 201 ? 9.359 -7.395 -11.617 1 94.12 201 THR A O 1
ATOM 1509 N N . VAL A 1 202 ? 9.773 -5.246 -11.648 1 93.38 202 VAL A N 1
ATOM 1510 C CA . VAL A 1 202 ? 10.969 -5.383 -12.477 1 93.38 202 VAL A CA 1
ATOM 1511 C C . VAL A 1 202 ? 12.008 -6.23 -11.75 1 93.38 202 VAL A C 1
ATOM 1513 O O . VAL A 1 202 ? 12.68 -7.066 -12.359 1 93.38 202 VAL A O 1
ATOM 1516 N N . ALA A 1 203 ? 12.117 -6.023 -10.531 1 91.94 203 ALA A N 1
ATOM 1517 C CA . ALA A 1 203 ? 13.164 -6.664 -9.734 1 91.94 203 ALA A CA 1
ATOM 1518 C C . ALA A 1 203 ? 12.898 -8.156 -9.594 1 91.94 203 ALA A C 1
ATOM 1520 O O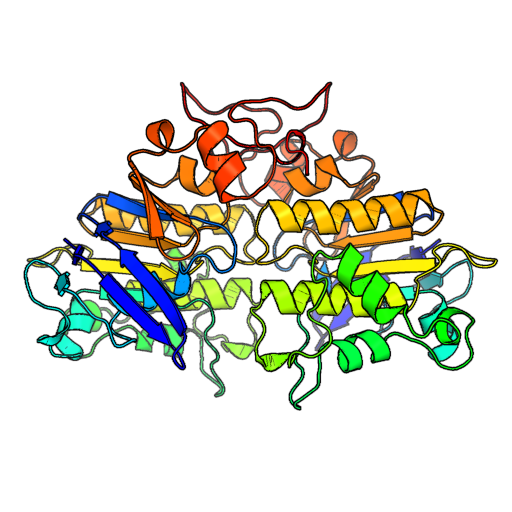 . ALA A 1 203 ? 13.836 -8.953 -9.508 1 91.94 203 ALA A O 1
ATOM 1521 N N . PHE A 1 204 ? 11.594 -8.594 -9.656 1 94.5 204 PHE A N 1
ATOM 1522 C CA . PHE A 1 204 ? 11.359 -9.961 -9.195 1 94.5 204 PHE A CA 1
ATOM 1523 C C . PHE A 1 204 ? 10.617 -10.766 -10.25 1 94.5 204 PHE A C 1
ATOM 1525 O O . PHE A 1 204 ? 10.664 -12 -10.25 1 94.5 204 PHE A O 1
ATOM 1532 N N . ALA A 1 205 ? 9.922 -10.125 -11.086 1 96.5 205 ALA A N 1
ATOM 1533 C CA . ALA A 1 205 ? 9.102 -10.852 -12.055 1 96.5 205 ALA A CA 1
ATOM 1534 C C . ALA A 1 205 ? 9.93 -11.289 -13.258 1 96.5 205 ALA A C 1
ATOM 1536 O O . ALA A 1 205 ? 10.805 -10.547 -13.719 1 96.5 205 ALA A O 1
ATOM 1537 N N . HIS A 1 206 ? 9.664 -12.461 -13.75 1 97.12 206 HIS A N 1
ATOM 1538 C CA . HIS A 1 206 ? 10.227 -12.93 -15.016 1 97.12 206 HIS A CA 1
ATOM 1539 C C . HIS A 1 206 ? 9.344 -12.523 -16.188 1 97.12 206 HIS A C 1
ATOM 1541 O O . HIS A 1 206 ? 9.844 -12.266 -17.281 1 97.12 206 HIS A O 1
ATOM 1547 N N . HIS A 1 207 ? 8.109 -12.57 -15.945 1 97.62 207 HIS A N 1
ATOM 1548 C CA . HIS A 1 207 ? 7.082 -12.227 -16.922 1 97.62 207 HIS A CA 1
ATOM 1549 C C . HIS A 1 207 ? 6.07 -11.25 -16.328 1 97.62 207 HIS A C 1
ATOM 1551 O O . HIS A 1 207 ? 5.691 -11.375 -15.156 1 97.62 207 HIS A O 1
ATOM 1557 N N . VAL A 1 208 ? 5.664 -10.273 -17.125 1 97.5 208 VAL A N 1
ATOM 1558 C CA . VAL A 1 208 ? 4.738 -9.242 -16.672 1 97.5 208 VAL A CA 1
ATOM 1559 C C . VAL A 1 208 ? 3.543 -9.164 -17.625 1 97.5 208 VAL A C 1
ATOM 1561 O O . VAL A 1 208 ? 3.707 -9.203 -18.844 1 97.5 208 VAL A O 1
ATOM 1564 N N . VAL A 1 209 ? 2.414 -9.125 -17.047 1 97.81 209 VAL A N 1
ATOM 1565 C CA . VAL A 1 209 ? 1.178 -8.891 -17.781 1 97.81 209 VAL A CA 1
ATOM 1566 C C . VAL A 1 209 ? 0.574 -7.547 -17.375 1 97.81 209 VAL A C 1
ATOM 1568 O O . VAL A 1 209 ? 0.299 -7.324 -16.188 1 97.81 209 VAL A O 1
ATOM 1571 N N . ILE A 1 210 ? 0.344 -6.668 -18.297 1 97.62 210 ILE A N 1
ATOM 1572 C CA . ILE A 1 210 ? -0.227 -5.355 -18.016 1 97.62 210 ILE A CA 1
ATOM 1573 C C . ILE A 1 210 ? -1.718 -5.359 -18.359 1 97.62 210 ILE A C 1
ATOM 1575 O O . ILE A 1 210 ? -2.107 -5.684 -19.484 1 97.62 210 ILE A O 1
ATOM 1579 N N . MET A 1 211 ? -2.436 -5.012 -17.391 1 97.31 211 MET A N 1
ATOM 1580 C CA . MET A 1 211 ? -3.883 -4.918 -17.547 1 97.31 211 MET A CA 1
ATOM 1581 C C . MET A 1 211 ? -4.328 -3.465 -17.656 1 97.31 211 MET A C 1
ATOM 1583 O O . MET A 1 211 ? -3.807 -2.594 -16.969 1 97.31 211 MET A O 1
ATOM 1587 N N . HIS A 1 212 ? -5.223 -3.252 -18.531 1 96.75 212 HIS A N 1
ATOM 1588 C CA . HIS A 1 212 ? -5.805 -1.93 -18.734 1 96.75 212 HIS A CA 1
ATOM 1589 C C . HIS A 1 212 ? -7.266 -2.027 -19.156 1 96.75 212 HIS A C 1
ATOM 1591 O O . HIS A 1 212 ? -7.582 -2.682 -20.156 1 96.75 212 HIS A O 1
ATOM 1597 N N . GLN A 1 213 ? -8.125 -1.462 -18.375 1 94.75 213 GLN A N 1
ATOM 1598 C CA . GLN A 1 213 ? -9.555 -1.387 -18.672 1 94.75 213 GLN A CA 1
ATOM 1599 C C . GLN A 1 213 ? -10.125 -2.77 -18.969 1 94.75 213 GLN A C 1
ATOM 1601 O O . GLN A 1 213 ? -10.828 -2.957 -19.969 1 94.75 213 GLN A O 1
ATOM 1606 N N . GLY A 1 214 ? -9.703 -3.709 -18.188 1 95.88 214 GLY A N 1
ATOM 1607 C CA . GLY A 1 214 ? -10.297 -5.035 -18.234 1 95.88 214 GLY A CA 1
ATOM 1608 C C . GLY A 1 214 ? -9.672 -5.918 -19.312 1 95.88 214 GLY A C 1
ATOM 1609 O O . GLY A 1 214 ? -10.195 -6.996 -19.609 1 95.88 214 GLY A O 1
ATOM 1610 N N . ARG A 1 215 ? -8.594 -5.469 -19.906 1 97.12 215 ARG A N 1
ATOM 1611 C CA . ARG A 1 215 ? -7.922 -6.227 -20.953 1 97.12 215 ARG A CA 1
ATOM 1612 C C . ARG A 1 215 ? -6.434 -6.367 -20.656 1 97.12 215 ARG A C 1
ATOM 1614 O O . ARG A 1 215 ? -5.859 -5.551 -19.922 1 97.12 215 ARG A O 1
ATOM 1621 N N . SER A 1 216 ? -5.895 -7.441 -21.141 1 97 216 SER A N 1
ATOM 1622 C CA . SER A 1 216 ? -4.441 -7.566 -21.141 1 97 216 SER A CA 1
ATOM 1623 C C . SER A 1 216 ? -3.83 -6.848 -22.344 1 97 216 SER A C 1
ATOM 1625 O O . SER A 1 216 ? -3.967 -7.297 -23.484 1 97 216 SER A O 1
ATOM 1627 N N . VAL A 1 217 ? -3.086 -5.812 -22.141 1 97 217 VAL A N 1
ATOM 1628 C CA . VAL A 1 217 ? -2.68 -4.953 -23.25 1 97 217 VAL A CA 1
ATOM 1629 C C . VAL A 1 217 ? -1.229 -5.246 -23.625 1 97 217 VAL A C 1
ATOM 1631 O O . VAL A 1 217 ? -0.774 -4.867 -24.703 1 97 217 VAL A O 1
ATOM 1634 N N . ALA A 1 218 ? -0.531 -5.832 -22.75 1 96.69 218 ALA A N 1
ATOM 1635 C CA . ALA A 1 218 ? 0.856 -6.195 -23.031 1 96.69 218 ALA A CA 1
ATOM 1636 C C . ALA A 1 218 ? 1.307 -7.355 -22.156 1 96.69 218 ALA A C 1
ATOM 1638 O O . ALA A 1 218 ? 0.758 -7.57 -21.078 1 96.69 218 ALA A O 1
ATOM 1639 N N . GLY A 1 219 ? 2.213 -8.109 -22.625 1 96.5 219 GLY A N 1
ATOM 1640 C CA . GLY A 1 219 ? 2.822 -9.227 -21.922 1 96.5 219 GLY A CA 1
ATOM 1641 C C . GLY A 1 219 ? 4.234 -9.523 -22.375 1 96.5 219 GLY A C 1
ATOM 1642 O O . GLY A 1 219 ? 4.535 -9.438 -23.578 1 96.5 219 GLY A O 1
ATOM 1643 N N . GLY A 1 220 ? 5.082 -9.773 -21.469 1 96.81 220 GLY A N 1
ATOM 1644 C CA . GLY A 1 220 ? 6.469 -10.078 -21.797 1 96.81 220 GLY A CA 1
ATOM 1645 C C . GLY A 1 220 ? 7.402 -9.898 -20.609 1 96.81 220 GLY A C 1
ATOM 1646 O O . GLY A 1 220 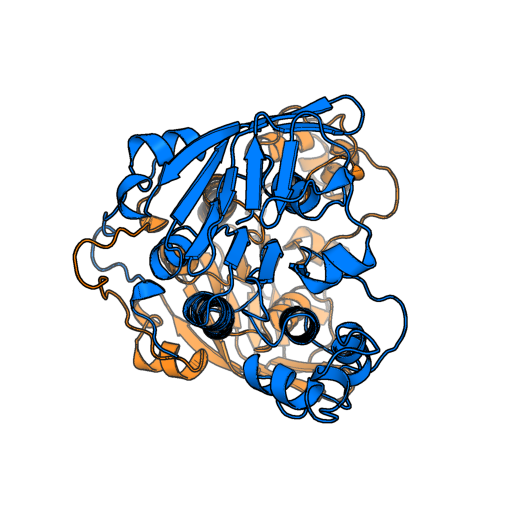? 6.965 -9.898 -19.453 1 96.81 220 GLY A O 1
ATOM 1647 N N . THR A 1 221 ? 8.688 -9.914 -20.891 1 96.56 221 THR A N 1
ATOM 1648 C CA . THR A 1 221 ? 9.672 -9.625 -19.844 1 96.56 221 THR A CA 1
ATOM 1649 C C . THR A 1 221 ? 9.547 -8.18 -19.375 1 96.56 221 THR A C 1
ATOM 1651 O O . THR A 1 221 ? 8.977 -7.336 -20.078 1 96.56 221 THR A O 1
ATOM 1654 N N . PRO A 1 222 ? 10.008 -7.918 -18.188 1 94.44 222 PRO A N 1
ATOM 1655 C CA . PRO A 1 222 ? 9.992 -6.527 -17.719 1 94.44 222 PRO A CA 1
ATOM 1656 C C . PRO A 1 222 ? 10.633 -5.566 -18.719 1 94.44 222 PRO A C 1
ATOM 1658 O O . PRO A 1 222 ? 10.102 -4.48 -18.969 1 94.44 222 PRO A O 1
ATOM 1661 N N . GLU A 1 223 ? 11.688 -5.949 -19.328 1 93.12 223 GLU A N 1
ATOM 1662 C CA . GLU A 1 223 ? 12.383 -5.102 -20.297 1 93.12 223 GLU A CA 1
ATOM 1663 C C . GLU A 1 223 ? 11.508 -4.812 -21.516 1 93.12 223 GLU A C 1
ATOM 1665 O O . GLU A 1 223 ? 11.539 -3.711 -22.062 1 93.12 223 GLU A O 1
ATOM 1670 N N . GLU A 1 224 ? 10.734 -5.742 -21.828 1 94.19 224 GLU A N 1
ATOM 1671 C CA . GLU A 1 224 ? 9.891 -5.625 -23.016 1 94.19 224 GLU A CA 1
ATOM 1672 C C . GLU A 1 224 ? 8.672 -4.746 -22.734 1 94.19 224 GLU A C 1
ATOM 1674 O O . GLU A 1 224 ? 8.219 -4.016 -23.625 1 94.19 224 GLU A O 1
ATOM 1679 N N . VAL A 1 225 ? 8.203 -4.785 -21.5 1 94.5 225 VAL A N 1
ATOM 1680 C CA . VAL A 1 225 ? 6.902 -4.172 -21.266 1 94.5 225 VAL A CA 1
ATOM 1681 C C . VAL A 1 225 ? 7.09 -2.803 -20.609 1 94.5 225 VAL A C 1
ATOM 1683 O O . VAL A 1 225 ? 6.199 -1.951 -20.688 1 94.5 225 VAL A O 1
ATOM 1686 N N . MET A 1 226 ? 8.156 -2.598 -19.969 1 93.56 226 MET A N 1
ATOM 1687 C CA . MET A 1 226 ? 8.406 -1.32 -19.297 1 93.56 226 MET A CA 1
ATOM 1688 C C . MET A 1 226 ? 8.844 -0.262 -20.312 1 93.56 226 MET A C 1
ATOM 1690 O O . MET A 1 226 ? 10.031 0.052 -20.422 1 93.56 226 MET A O 1
ATOM 1694 N N . GLN A 1 227 ? 7.898 0.292 -20.938 1 95.12 227 GLN A N 1
ATOM 1695 C CA . GLN A 1 227 ? 8.125 1.32 -21.938 1 95.12 227 GLN A CA 1
ATOM 1696 C C . GLN A 1 227 ? 7.355 2.596 -21.609 1 95.12 227 GLN A C 1
ATOM 1698 O O . GLN A 1 227 ? 6.219 2.537 -21.141 1 95.12 227 GLN A O 1
ATOM 1703 N N . ASP A 1 228 ? 8.016 3.717 -21.922 1 94.62 228 ASP A N 1
ATOM 1704 C CA . ASP A 1 228 ? 7.453 5.023 -21.594 1 94.62 228 ASP A CA 1
ATOM 1705 C C . ASP A 1 228 ? 6.031 5.164 -22.141 1 94.62 228 ASP A C 1
ATOM 1707 O O . ASP A 1 228 ? 5.105 5.469 -21.375 1 94.62 228 ASP A O 1
ATOM 1711 N N . ALA A 1 229 ? 5.902 4.934 -23.391 1 95.56 229 ALA A N 1
ATOM 1712 C CA . ALA A 1 229 ? 4.629 5.176 -24.078 1 95.56 229 ALA A CA 1
ATOM 1713 C C . ALA A 1 229 ? 3.529 4.281 -23.516 1 95.56 229 ALA A C 1
ATOM 1715 O O . ALA A 1 229 ? 2.436 4.758 -23.203 1 95.56 229 ALA A O 1
ATOM 1716 N N . LEU A 1 230 ? 3.838 3.064 -23.359 1 95.75 230 LEU A N 1
ATOM 1717 C CA . LEU A 1 230 ? 2.861 2.094 -22.875 1 95.75 230 LEU A CA 1
ATOM 1718 C C . LEU A 1 230 ? 2.439 2.412 -21.438 1 95.75 230 LEU A C 1
ATOM 1720 O O . LEU A 1 230 ? 1.245 2.506 -21.156 1 95.75 230 LEU A O 1
ATOM 1724 N N . LEU A 1 231 ? 3.416 2.598 -20.562 1 95.38 231 LEU A N 1
ATOM 1725 C CA . LEU A 1 231 ? 3.131 2.84 -19.156 1 95.38 231 LEU A CA 1
ATOM 1726 C C . LEU A 1 231 ? 2.4 4.164 -18.969 1 95.38 231 LEU A C 1
ATOM 1728 O O . LEU A 1 231 ? 1.487 4.266 -18.156 1 95.38 231 LEU A O 1
ATOM 1732 N N . SER A 1 232 ? 2.801 5.164 -19.734 1 96.31 232 SER A N 1
ATOM 1733 C CA . SER A 1 232 ? 2.148 6.465 -19.625 1 96.31 232 SER A CA 1
ATOM 1734 C C . SER A 1 232 ? 0.685 6.387 -20.047 1 96.31 232 SER A C 1
ATOM 1736 O O . SER A 1 232 ? -0.181 7.008 -19.438 1 96.31 232 SER A O 1
ATOM 1738 N N . GLU A 1 233 ? 0.486 5.645 -21.062 1 95.81 233 GLU A N 1
ATOM 1739 C CA . GLU A 1 233 ? -0.882 5.453 -21.531 1 95.81 233 GLU A CA 1
ATOM 1740 C C . GLU A 1 233 ? -1.711 4.664 -20.516 1 95.81 233 GLU A C 1
ATOM 1742 O O . GLU A 1 233 ? -2.814 5.078 -20.156 1 95.81 233 GLU A O 1
ATOM 1747 N N . VAL A 1 234 ? -1.205 3.605 -20.062 1 95.62 234 VAL A N 1
ATOM 1748 C CA . VAL A 1 234 ? -1.921 2.678 -19.188 1 95.62 234 VAL A CA 1
ATOM 1749 C C . VAL A 1 234 ? -2.23 3.352 -17.859 1 95.62 234 VAL A C 1
ATOM 1751 O O . VAL A 1 234 ? -3.35 3.25 -17.344 1 95.62 234 VAL A O 1
ATOM 1754 N N . PHE A 1 235 ? -1.279 4.07 -17.281 1 94.38 235 PHE A N 1
ATOM 1755 C CA . PHE A 1 235 ? -1.441 4.645 -15.953 1 94.38 235 PHE A CA 1
ATOM 1756 C C . PHE A 1 235 ? -1.922 6.086 -16.047 1 94.38 235 PHE A C 1
ATOM 1758 O O . PHE A 1 235 ? -2.148 6.734 -15.023 1 94.38 235 PHE A O 1
ATOM 1765 N N . ASP A 1 236 ? -2.064 6.547 -17.234 1 93.06 236 ASP A N 1
ATOM 1766 C CA . ASP A 1 236 ? -2.607 7.875 -17.5 1 93.06 236 ASP A CA 1
ATOM 1767 C C . ASP A 1 236 ? -1.806 8.953 -16.781 1 93.06 236 ASP A C 1
ATOM 1769 O O . ASP A 1 236 ? -2.375 9.781 -16.062 1 93.06 236 ASP A O 1
ATOM 1773 N N . CYS A 1 237 ? -0.567 8.852 -16.859 1 92.06 237 CYS A N 1
ATOM 1774 C CA . CYS A 1 237 ? 0.394 9.812 -16.328 1 92.06 237 CYS A CA 1
ATOM 1775 C C . CYS A 1 237 ? 1.721 9.719 -17.062 1 92.06 237 CYS A C 1
ATOM 1777 O O . CYS A 1 237 ? 2.07 8.664 -17.594 1 92.06 237 CYS A O 1
ATOM 1779 N N . GLN A 1 238 ? 2.443 10.789 -17.141 1 93.44 238 GLN A N 1
ATOM 1780 C CA . GLN A 1 238 ? 3.717 10.789 -17.859 1 93.44 238 GLN A CA 1
ATOM 1781 C C . GLN A 1 238 ? 4.809 10.117 -17.031 1 93.44 238 GLN A C 1
ATOM 1783 O O . GLN A 1 238 ? 5.281 10.672 -16.047 1 93.44 238 GLN A O 1
ATOM 1788 N N . LEU A 1 239 ? 5.168 8.961 -17.469 1 92.81 239 LEU A N 1
ATOM 1789 C CA . LEU A 1 239 ? 6.211 8.18 -16.812 1 92.81 239 LEU A CA 1
ATOM 1790 C C . LEU A 1 239 ? 7.441 8.047 -17.703 1 92.81 239 LEU A C 1
ATOM 1792 O O . LEU A 1 239 ? 7.316 7.922 -18.922 1 92.81 239 LEU A O 1
ATOM 1796 N N . LYS A 1 240 ? 8.57 8.109 -17.141 1 92.12 240 LYS A N 1
ATOM 1797 C CA . LYS A 1 240 ? 9.828 7.93 -17.859 1 92.12 240 LYS A CA 1
ATOM 1798 C C . LYS A 1 240 ? 10.656 6.805 -17.234 1 92.12 240 LYS A C 1
ATOM 1800 O O . LYS A 1 240 ? 11.086 6.902 -16.094 1 92.12 240 LYS A O 1
ATOM 1805 N N . VAL A 1 241 ? 10.883 5.855 -18.047 1 91.88 241 VAL A N 1
ATOM 1806 C CA . VAL A 1 241 ? 11.648 4.699 -17.594 1 91.88 241 VAL A CA 1
ATOM 1807 C C . VAL A 1 241 ? 13.141 5.023 -17.641 1 91.88 241 VAL A C 1
ATOM 1809 O O . VAL A 1 241 ? 13.641 5.543 -18.641 1 91.88 241 VAL A O 1
ATOM 1812 N N . GLY A 1 242 ? 13.805 4.738 -16.562 1 89.38 242 GLY A N 1
ATOM 1813 C CA . GLY A 1 242 ? 15.25 4.898 -16.516 1 89.38 242 GLY A CA 1
ATOM 1814 C C . GLY A 1 242 ? 15.688 6.34 -16.312 1 89.38 242 GLY A C 1
ATOM 1815 O O . GLY A 1 242 ? 16.875 6.656 -16.438 1 89.38 242 GLY A O 1
ATOM 1816 N N . ALA A 1 243 ? 14.719 7.227 -16.031 1 88.06 243 ALA A N 1
ATOM 1817 C CA . ALA A 1 243 ? 15.031 8.641 -15.844 1 88.06 243 ALA A CA 1
ATOM 1818 C C . ALA A 1 243 ? 15.43 8.93 -14.398 1 88.06 243 ALA A C 1
ATOM 1820 O O . ALA A 1 243 ? 14.766 8.469 -13.461 1 88.06 243 ALA A O 1
ATOM 1821 N N . LEU A 1 244 ? 16.469 9.656 -14.25 1 87.94 244 LEU A N 1
ATOM 1822 C CA . LEU A 1 244 ? 16.938 10.062 -12.93 1 87.94 244 LEU A CA 1
ATOM 1823 C C . LEU A 1 244 ? 16.359 11.414 -12.539 1 87.94 244 LEU A C 1
ATOM 1825 O O . LEU A 1 244 ? 16 12.211 -13.406 1 87.94 244 LEU A O 1
ATOM 1829 N N . PRO A 1 245 ? 16.141 11.609 -11.273 1 85.94 245 PRO A N 1
ATOM 1830 C CA . PRO A 1 245 ? 15.656 12.93 -10.844 1 85.94 245 PRO A CA 1
ATOM 1831 C C . PRO A 1 245 ? 16.656 14.047 -11.141 1 85.94 245 PRO A C 1
ATOM 1833 O O . PRO A 1 245 ? 17.828 13.781 -11.359 1 85.94 245 PRO A O 1
ATOM 1836 N N . ASP A 1 246 ? 16 15.234 -11.141 1 81.25 246 ASP A N 1
ATOM 1837 C CA . ASP A 1 246 ? 16.859 16.391 -11.383 1 81.25 246 ASP A CA 1
ATOM 1838 C C . ASP A 1 246 ? 17.719 16.688 -10.164 1 81.25 246 ASP A C 1
ATOM 1840 O O . ASP A 1 246 ? 17.25 16.609 -9.023 1 81.25 246 ASP A O 1
ATOM 1844 N N . GLY A 1 247 ? 18.984 16.969 -10.398 1 79.56 247 GLY A N 1
ATOM 1845 C CA . GLY A 1 247 ? 19.875 17.406 -9.328 1 79.56 247 GLY A CA 1
ATOM 1846 C C . GLY A 1 247 ? 20.281 16.281 -8.391 1 79.56 247 GLY A C 1
ATOM 1847 O O . GLY A 1 247 ? 20.359 15.125 -8.805 1 79.56 247 GLY A O 1
ATOM 1848 N N . PRO A 1 248 ? 20.641 16.688 -7.188 1 81.88 248 PRO A N 1
ATOM 1849 C CA . PRO A 1 248 ? 21.125 15.75 -6.172 1 81.88 248 PRO A CA 1
ATOM 1850 C C . PRO A 1 248 ? 20 15.102 -5.371 1 81.88 248 PRO A C 1
ATOM 1852 O O . PRO A 1 248 ? 20.234 14.609 -4.266 1 81.88 248 PRO A O 1
ATOM 1855 N N . THR A 1 249 ? 18.953 14.977 -5.996 1 87.38 249 THR A N 1
ATOM 1856 C CA . THR A 1 249 ? 17.812 14.406 -5.281 1 87.38 249 THR A CA 1
ATOM 1857 C C . THR A 1 249 ? 18 12.914 -5.055 1 87.38 249 THR A C 1
ATOM 1859 O O . THR A 1 249 ? 18.234 12.164 -6.008 1 87.38 249 THR A O 1
ATOM 1862 N N . PRO A 1 250 ? 17.906 12.492 -3.775 1 89.75 250 PRO A N 1
ATOM 1863 C CA . PRO A 1 250 ? 18.141 11.078 -3.492 1 89.75 250 PRO A CA 1
ATOM 1864 C C . PRO A 1 250 ? 17.016 10.172 -3.99 1 89.75 250 PRO A C 1
ATOM 1866 O O . PRO A 1 250 ? 15.914 10.656 -4.273 1 89.75 250 PRO A O 1
ATOM 1869 N N . PHE A 1 251 ? 17.312 8.906 -4.234 1 88.69 251 PHE A N 1
ATOM 1870 C CA . PHE A 1 251 ? 16.328 7.895 -4.617 1 88.69 251 PHE A CA 1
ATOM 1871 C C . PHE A 1 251 ? 16.766 6.508 -4.156 1 88.69 251 PHE A C 1
ATOM 1873 O O . PHE A 1 251 ? 17.938 6.305 -3.811 1 88.69 251 PHE A O 1
ATOM 1880 N N . LEU A 1 252 ? 15.75 5.621 -4.031 1 85.25 252 LEU A N 1
ATOM 1881 C CA . LEU A 1 252 ? 16 4.234 -3.648 1 85.25 252 LEU A CA 1
ATOM 1882 C C . LEU A 1 252 ? 15.289 3.273 -4.598 1 85.25 252 LEU A C 1
ATOM 1884 O O . LEU A 1 252 ? 14.125 3.484 -4.945 1 85.25 252 LEU A O 1
ATOM 1888 N N . LEU A 1 253 ? 16.047 2.26 -5.008 1 87.31 253 LEU A N 1
ATOM 1889 C CA . LEU A 1 253 ? 15.484 1.222 -5.867 1 87.31 253 LEU A CA 1
ATOM 1890 C C . LEU A 1 253 ? 15.539 -0.141 -5.184 1 87.31 253 LEU A C 1
ATOM 1892 O O . LEU A 1 253 ? 16.609 -0.573 -4.746 1 87.31 253 LEU A O 1
ATOM 1896 N N . PRO A 1 254 ? 14.43 -0.753 -5.117 1 83.44 254 PRO A N 1
ATOM 1897 C CA . PRO A 1 254 ? 14.43 -2.076 -4.488 1 83.44 254 PRO A CA 1
ATOM 1898 C C . PRO A 1 254 ? 15.375 -3.057 -5.18 1 83.44 254 PRO A C 1
ATOM 1900 O O . PRO A 1 254 ? 15.859 -4.004 -4.555 1 83.44 254 PRO A O 1
ATOM 1903 N N . GLN A 1 255 ? 15.633 -2.9 -6.453 1 83.69 255 GLN A N 1
ATOM 1904 C CA . GLN A 1 255 ? 16.516 -3.766 -7.23 1 83.69 255 GLN A CA 1
ATOM 1905 C C . GLN A 1 255 ? 17.922 -3.777 -6.645 1 83.69 255 GLN A C 1
ATOM 1907 O O . GLN A 1 255 ? 18.703 -4.707 -6.898 1 83.69 255 GLN A O 1
ATOM 1912 N N . THR A 1 256 ? 18.188 -2.715 -5.906 1 84.19 256 THR A N 1
ATOM 1913 C CA . THR A 1 256 ? 19.547 -2.59 -5.395 1 84.19 256 THR A CA 1
ATOM 1914 C C . THR A 1 256 ? 19.609 -2.947 -3.91 1 84.19 256 THR A C 1
ATOM 1916 O O . THR A 1 256 ? 20.672 -2.938 -3.301 1 84.19 256 THR A O 1
ATOM 1919 N N . ALA A 1 257 ? 18.5 -3.279 -3.363 1 84.62 257 ALA A N 1
ATOM 1920 C CA . ALA A 1 257 ? 18.422 -3.594 -1.94 1 84.62 257 ALA A CA 1
ATOM 1921 C C . ALA A 1 257 ? 18.703 -5.07 -1.688 1 84.62 257 ALA A C 1
ATOM 1923 O O . ALA A 1 257 ? 18.422 -5.918 -2.537 1 84.62 257 ALA A O 1
ATOM 1924 N N . MET A 1 258 ? 19.312 -5.391 -0.615 1 80.38 258 MET A N 1
ATOM 1925 C CA . MET A 1 258 ? 19.625 -6.777 -0.265 1 80.38 258 MET A CA 1
ATOM 1926 C C . MET A 1 258 ? 19.156 -7.09 1.155 1 80.38 258 MET A C 1
ATOM 1928 O O . MET A 1 258 ? 19.312 -6.266 2.059 1 80.38 258 MET A O 1
ATOM 1932 N N . VAL A 1 259 ? 18.516 -8.125 1.271 1 80.25 259 VAL A N 1
ATOM 1933 C CA . VAL A 1 259 ? 18.125 -8.594 2.594 1 80.25 259 VAL A CA 1
ATOM 1934 C C . VAL A 1 259 ? 18.766 -9.938 2.887 1 80.25 259 VAL A C 1
ATOM 1936 O O . VAL A 1 259 ? 18.984 -10.742 1.977 1 80.25 259 VAL A O 1
ATOM 1939 N N . MET B 1 1 ? 2.135 25.969 14.352 1 94.62 1 MET B N 1
ATOM 1940 C CA . MET B 1 1 ? 2.971 24.781 14.211 1 94.62 1 MET B CA 1
ATOM 1941 C C . MET B 1 1 ? 2.484 23.672 15.133 1 94.62 1 MET B C 1
ATOM 1943 O O . MET B 1 1 ? 1.837 23.922 16.141 1 94.62 1 MET B O 1
ATOM 1947 N N . ILE B 1 2 ? 2.668 22.438 14.695 1 96.38 2 ILE B N 1
ATOM 1948 C CA . ILE B 1 2 ? 2.471 21.297 15.586 1 96.38 2 ILE B CA 1
ATOM 1949 C C . ILE B 1 2 ? 3.797 20.938 16.25 1 96.38 2 ILE B C 1
ATOM 1951 O O . ILE B 1 2 ? 4.801 20.719 15.562 1 96.38 2 ILE B O 1
ATOM 1955 N N . GLU B 1 3 ? 3.76 20.891 17.562 1 96.81 3 GLU B N 1
ATOM 1956 C CA . GLU B 1 3 ? 4.973 20.562 18.297 1 96.81 3 GLU B CA 1
ATOM 1957 C C . GLU B 1 3 ? 4.688 19.531 19.391 1 96.81 3 GLU B C 1
ATOM 1959 O O . GLU B 1 3 ? 3.77 19.719 20.188 1 96.81 3 GLU B O 1
ATOM 1964 N N . ALA B 1 4 ? 5.383 18.484 19.328 1 96.81 4 ALA B N 1
ATOM 1965 C CA . ALA B 1 4 ? 5.363 17.484 20.391 1 96.81 4 ALA B CA 1
ATOM 1966 C C . ALA B 1 4 ? 6.711 17.406 21.094 1 96.81 4 ALA B C 1
ATOM 1968 O O . ALA B 1 4 ? 7.758 17.344 20.453 1 96.81 4 ALA B O 1
ATOM 1969 N N . ARG B 1 5 ? 6.688 17.5 22.391 1 96.62 5 ARG B N 1
ATOM 1970 C CA . ARG B 1 5 ? 7.902 17.469 23.203 1 96.62 5 ARG B CA 1
ATOM 1971 C C . ARG B 1 5 ? 7.859 16.312 24.203 1 96.62 5 ARG B C 1
ATOM 1973 O O . ARG B 1 5 ? 6.926 16.203 25 1 96.62 5 ARG B O 1
ATOM 1980 N N . ASP B 1 6 ? 8.938 15.5 24.141 1 96.81 6 ASP B N 1
ATOM 1981 C CA . ASP B 1 6 ? 9.109 14.383 25.062 1 96.81 6 ASP B CA 1
ATOM 1982 C C . ASP B 1 6 ? 7.844 13.523 25.125 1 96.81 6 ASP B C 1
ATOM 1984 O O . ASP B 1 6 ? 7.32 13.258 26.203 1 96.81 6 ASP B O 1
ATOM 1988 N N . LEU B 1 7 ? 7.391 13.195 24 1 96.81 7 LEU B N 1
ATOM 1989 C CA . LEU B 1 7 ? 6.129 12.477 23.875 1 96.81 7 LEU B CA 1
ATOM 1990 C C . LEU B 1 7 ? 6.297 11.008 24.25 1 96.81 7 LEU B C 1
ATOM 1992 O O . LEU B 1 7 ? 7.199 10.336 23.734 1 96.81 7 LEU B O 1
ATOM 1996 N N . ASN B 1 8 ? 5.508 10.555 25.141 1 97.5 8 ASN B N 1
ATOM 1997 C CA . ASN B 1 8 ? 5.441 9.164 25.578 1 97.5 8 ASN B CA 1
ATOM 1998 C C . ASN B 1 8 ? 4.031 8.602 25.438 1 97.5 8 ASN B C 1
ATOM 2000 O O . ASN B 1 8 ? 3.061 9.242 25.844 1 97.5 8 ASN B O 1
ATOM 2004 N N . VAL B 1 9 ? 3.932 7.488 24.797 1 96.75 9 VAL B N 1
ATOM 2005 C CA . VAL B 1 9 ? 2.625 6.867 24.609 1 96.75 9 VAL B CA 1
ATOM 2006 C C . VAL B 1 9 ? 2.709 5.375 24.922 1 96.75 9 VAL B C 1
ATOM 2008 O O . VAL B 1 9 ? 3.619 4.688 24.453 1 96.75 9 VAL B O 1
ATOM 2011 N N . SER B 1 10 ? 1.808 4.922 25.703 1 94.88 10 SER B N 1
ATOM 2012 C CA . SER B 1 10 ? 1.682 3.504 26.016 1 94.88 10 SER B CA 1
ATOM 2013 C C . SER B 1 10 ? 0.288 2.984 25.672 1 94.88 10 SER B C 1
ATOM 2015 O O . SER B 1 10 ? -0.707 3.686 25.875 1 94.88 10 SER B O 1
ATOM 2017 N N . ILE B 1 11 ? 0.25 1.831 25.109 1 88.62 11 ILE B N 1
ATOM 2018 C CA . ILE B 1 11 ? -1.014 1.164 24.812 1 88.62 11 ILE B CA 1
ATOM 2019 C C . ILE B 1 11 ? -1.021 -0.226 25.438 1 88.62 11 ILE B C 1
ATOM 2021 O O . ILE B 1 11 ? -0.124 -1.034 25.188 1 88.62 11 ILE B O 1
ATOM 2025 N N . GLY B 1 12 ? -2.074 -0.568 26.156 1 85.88 12 GLY B N 1
ATOM 2026 C CA . GLY B 1 12 ? -2.162 -1.858 26.812 1 85.88 12 GLY B CA 1
ATOM 2027 C C . GLY B 1 12 ? -0.962 -2.164 27.688 1 85.88 12 GLY B C 1
ATOM 2028 O O . GLY B 1 12 ? -0.474 -3.295 27.719 1 85.88 12 GLY B O 1
ATOM 2029 N N . GLY B 1 13 ? -0.347 -1.181 28.156 1 86.62 13 GLY B N 1
ATOM 2030 C CA . GLY B 1 13 ? 0.781 -1.361 29.062 1 86.62 13 GLY B CA 1
ATOM 2031 C C . GLY B 1 13 ? 2.117 -1.391 28.344 1 86.62 13 GLY B C 1
ATOM 2032 O O . GLY B 1 13 ? 3.172 -1.421 28.984 1 86.62 13 GLY B O 1
ATOM 2033 N N . LYS B 1 14 ? 2.127 -1.46 27.156 1 89.19 14 LYS B N 1
ATOM 2034 C CA . LYS B 1 14 ? 3.357 -1.486 26.375 1 89.19 14 LYS B CA 1
ATOM 2035 C C . LYS B 1 14 ? 3.717 -0.093 25.859 1 89.19 14 LYS B C 1
ATOM 2037 O O . LYS B 1 14 ? 2.873 0.604 25.297 1 89.19 14 LYS B O 1
ATOM 2042 N N . ARG B 1 15 ? 4.93 0.317 26.109 1 94.25 15 ARG B N 1
ATOM 2043 C CA . ARG B 1 15 ? 5.41 1.604 25.625 1 94.25 15 ARG B CA 1
ATOM 2044 C C . ARG B 1 15 ? 5.625 1.568 24.109 1 94.25 15 ARG B C 1
ATOM 2046 O O . ARG B 1 15 ? 6.406 0.758 23.609 1 94.25 15 ARG B O 1
ATOM 2053 N N . ILE B 1 16 ? 4.934 2.402 23.406 1 94.75 16 ILE B N 1
ATOM 2054 C CA . ILE B 1 16 ? 4.996 2.422 21.953 1 94.75 16 ILE B CA 1
ATOM 2055 C C . ILE B 1 16 ? 5.871 3.584 21.484 1 94.75 16 ILE B C 1
ATOM 2057 O O . ILE B 1 16 ? 6.68 3.432 20.562 1 94.75 16 ILE B O 1
ATOM 2061 N N . LEU B 1 17 ? 5.656 4.715 22.062 1 97.38 17 LEU B N 1
ATOM 2062 C CA . LEU B 1 17 ? 6.496 5.879 21.797 1 97.38 17 LEU B CA 1
ATOM 2063 C C . LEU B 1 17 ? 7.281 6.277 23.031 1 97.38 17 LEU B C 1
ATOM 2065 O O . LEU B 1 17 ? 6.742 6.266 24.141 1 97.38 17 LEU B O 1
ATOM 2069 N N . SER B 1 18 ? 8.539 6.586 22.844 1 97.38 18 SER B N 1
ATOM 2070 C CA . SER B 1 18 ? 9.414 6.945 23.953 1 97.38 18 SER B CA 1
ATOM 2071 C C . SER B 1 18 ? 10.188 8.227 23.656 1 97.38 18 SER B C 1
ATOM 2073 O O . SER B 1 18 ? 11.094 8.234 22.812 1 97.38 18 SER B O 1
ATOM 2075 N N . HIS B 1 19 ? 9.867 9.242 24.375 1 96.69 19 HIS B N 1
ATOM 2076 C CA . HIS B 1 19 ? 10.586 10.516 24.344 1 96.69 19 HIS B CA 1
ATOM 2077 C C . HIS B 1 19 ? 10.703 11.047 22.922 1 96.69 19 HIS B C 1
ATOM 2079 O O . HIS B 1 19 ? 11.805 11.391 22.469 1 96.69 19 HIS B O 1
ATOM 2085 N N . VAL B 1 20 ? 9.609 11.055 22.219 1 97.06 20 VAL B N 1
ATOM 2086 C CA . VAL B 1 20 ? 9.617 11.477 20.828 1 97.06 20 VAL B CA 1
ATOM 2087 C C . VAL B 1 20 ? 9.43 12.984 20.734 1 97.06 20 VAL B C 1
ATOM 2089 O O . VAL B 1 20 ? 8.547 13.547 21.391 1 97.06 20 VAL B O 1
ATOM 2092 N N . ASN B 1 21 ? 10.305 13.641 20.109 1 96.94 21 ASN B N 1
ATOM 2093 C CA . ASN B 1 21 ? 10.148 15.039 19.719 1 96.94 21 ASN B CA 1
ATOM 2094 C C . ASN B 1 21 ? 9.773 15.172 18.25 1 96.94 21 ASN B C 1
ATOM 2096 O O . ASN B 1 21 ? 10.289 14.438 17.406 1 96.94 21 ASN B O 1
ATOM 2100 N N . PHE B 1 22 ? 8.844 15.984 18.016 1 96.25 22 PHE B N 1
ATOM 2101 C CA . PHE B 1 22 ? 8.312 16.125 16.656 1 96.25 22 PHE B CA 1
ATOM 2102 C C . PHE B 1 22 ? 7.848 17.547 16.406 1 96.25 22 PHE B C 1
ATOM 2104 O O . PHE B 1 22 ? 7.336 18.219 17.312 1 96.25 22 PHE B O 1
ATOM 2111 N N . ALA B 1 23 ? 8.07 18.016 15.234 1 96.25 23 ALA B N 1
ATOM 2112 C CA . ALA B 1 23 ? 7.574 19.328 14.852 1 96.25 23 ALA B CA 1
ATOM 2113 C C . ALA B 1 23 ? 7.129 19.344 13.391 1 96.25 23 ALA B C 1
ATOM 2115 O O . ALA B 1 23 ? 7.777 18.75 12.531 1 96.25 23 ALA B O 1
ATOM 2116 N N . ALA B 1 24 ? 6.047 19.953 13.133 1 96.44 24 ALA B N 1
ATOM 2117 C CA . ALA B 1 24 ? 5.535 20.234 11.789 1 96.44 24 ALA B CA 1
ATOM 2118 C C . ALA B 1 24 ? 5.199 21.703 11.625 1 96.44 24 ALA B C 1
ATOM 2120 O O . ALA B 1 24 ? 4.348 22.234 12.336 1 96.44 24 ALA B O 1
ATOM 2121 N N . GLU B 1 25 ? 5.809 22.312 10.688 1 97 25 GLU B N 1
ATOM 2122 C CA . GLU B 1 25 ? 5.648 23.734 10.477 1 97 25 GLU B CA 1
ATOM 2123 C C . GLU B 1 25 ? 4.645 24.031 9.359 1 97 25 GLU B C 1
ATOM 2125 O O . GLU B 1 25 ? 4.469 23.203 8.453 1 97 25 GLU B O 1
ATOM 2130 N N . PRO B 1 26 ? 3.953 25.172 9.492 1 96.69 26 PRO B N 1
ATOM 2131 C CA . PRO B 1 26 ? 3.135 25.594 8.359 1 96.69 26 PRO B CA 1
ATOM 2132 C C . PRO B 1 26 ? 3.961 25.844 7.094 1 96.69 26 PRO B C 1
ATOM 2134 O O . PRO B 1 26 ? 5.117 26.266 7.184 1 96.69 26 PRO B O 1
ATOM 2137 N N . GLY B 1 27 ? 3.385 25.562 5.977 1 97 27 GLY B N 1
ATOM 2138 C CA . GLY B 1 27 ? 4.066 25.766 4.711 1 97 27 GLY B CA 1
ATOM 2139 C C . GLY B 1 27 ? 4.965 24.609 4.309 1 97 27 GLY B C 1
ATOM 2140 O O . GLY B 1 27 ? 5.57 24.641 3.236 1 97 27 GLY B O 1
ATOM 2141 N N . ILE B 1 28 ? 4.949 23.594 5.176 1 96.88 28 ILE B N 1
ATOM 2142 C CA . ILE B 1 28 ? 5.895 22.5 4.988 1 96.88 28 ILE B CA 1
ATOM 2143 C C . ILE B 1 28 ? 5.141 21.172 4.98 1 96.88 28 ILE B C 1
ATOM 2145 O O . ILE B 1 28 ? 4.18 20.984 5.727 1 96.88 28 ILE B O 1
ATOM 2149 N N . VAL B 1 29 ? 5.559 20.312 4.059 1 98 29 VAL B N 1
ATOM 2150 C CA . VAL B 1 29 ? 5.121 18.922 4.117 1 98 29 VAL B CA 1
ATOM 2151 C C . VAL B 1 29 ? 6.121 18.109 4.938 1 98 29 VAL B C 1
ATOM 2153 O O . VAL B 1 29 ? 7.273 17.938 4.535 1 98 29 VAL B O 1
ATOM 2156 N N . THR B 1 30 ? 5.664 17.641 6.07 1 98.31 30 THR B N 1
ATOM 2157 C CA . THR B 1 30 ? 6.473 16.781 6.926 1 98.31 30 THR B CA 1
ATOM 2158 C C . THR B 1 30 ? 6.047 15.328 6.785 1 98.31 30 THR B C 1
ATOM 2160 O O . THR B 1 30 ? 4.891 14.984 7.035 1 98.31 30 THR B O 1
ATOM 2163 N N . ALA B 1 31 ? 6.965 14.484 6.391 1 97.94 31 ALA B N 1
ATOM 2164 C CA . ALA B 1 31 ? 6.676 13.062 6.234 1 97.94 31 ALA B CA 1
ATOM 2165 C C . ALA B 1 31 ? 7.25 12.258 7.395 1 97.94 31 ALA B C 1
ATOM 2167 O O . ALA B 1 31 ? 8.367 12.523 7.852 1 97.94 31 ALA B O 1
ATOM 2168 N N . ILE B 1 32 ? 6.465 11.391 7.918 1 97.38 32 ILE B N 1
ATOM 2169 C CA . ILE B 1 32 ? 6.902 10.414 8.906 1 97.38 32 ILE B CA 1
ATOM 2170 C C . ILE B 1 32 ? 7.172 9.078 8.219 1 97.38 32 ILE B C 1
ATOM 2172 O O . ILE B 1 32 ? 6.289 8.523 7.562 1 97.38 32 ILE B O 1
ATOM 2176 N N . VAL B 1 33 ? 8.375 8.602 8.367 1 95.88 33 VAL B N 1
ATOM 2177 C CA . VAL B 1 33 ? 8.773 7.355 7.715 1 95.88 33 VAL B CA 1
ATOM 2178 C C . VAL B 1 33 ? 9.406 6.418 8.742 1 95.88 33 VAL B C 1
ATOM 2180 O O . VAL B 1 33 ? 9.875 6.863 9.789 1 95.88 33 VAL B O 1
ATOM 2183 N N . GLY B 1 34 ? 9.422 5.145 8.43 1 94.75 34 GLY B N 1
ATOM 2184 C CA . GLY B 1 34 ? 9.953 4.098 9.281 1 94.75 34 GLY B CA 1
ATOM 2185 C C . GLY B 1 34 ? 9.359 2.732 9 1 94.75 34 GLY B C 1
ATOM 2186 O O . GLY B 1 34 ? 8.367 2.621 8.273 1 94.75 34 GLY B O 1
ATOM 2187 N N . PRO B 1 35 ? 9.977 1.741 9.523 1 93.25 35 PRO B N 1
ATOM 2188 C CA . PRO B 1 35 ? 9.469 0.385 9.297 1 93.25 35 PRO B CA 1
ATOM 2189 C C . PRO B 1 35 ? 8.141 0.13 10 1 93.25 35 PRO B C 1
ATOM 2191 O O . PRO B 1 35 ? 7.664 0.979 10.758 1 93.25 35 PRO B O 1
ATOM 2194 N N . ASN B 1 36 ? 7.539 -0.997 9.609 1 88.5 36 ASN B N 1
ATOM 2195 C CA . ASN B 1 36 ? 6.312 -1.398 10.281 1 88.5 36 ASN B CA 1
ATOM 2196 C C . ASN B 1 36 ? 6.531 -1.576 11.781 1 88.5 36 ASN B C 1
ATOM 2198 O O . ASN B 1 36 ? 7.555 -2.113 12.203 1 88.5 36 ASN B O 1
ATOM 2202 N N . GLY B 1 37 ? 5.648 -1.011 12.547 1 87.62 37 GLY B N 1
ATOM 2203 C CA . GLY B 1 37 ? 5.738 -1.16 13.992 1 87.62 37 GLY B CA 1
ATOM 2204 C C . GLY B 1 37 ? 6.586 -0.091 14.648 1 87.62 37 GLY B C 1
ATOM 2205 O O . GLY B 1 37 ? 6.809 -0.125 15.859 1 87.62 37 GLY B O 1
ATOM 2206 N N . SER B 1 38 ? 7.016 0.844 13.891 1 92.44 38 SER B N 1
ATOM 2207 C CA . SER B 1 38 ? 7.93 1.843 14.438 1 92.44 38 SER B CA 1
ATOM 2208 C C . SER B 1 38 ? 7.176 2.898 15.242 1 92.44 38 SER B C 1
ATOM 2210 O O . SER B 1 38 ? 7.793 3.732 15.906 1 92.44 38 SER B O 1
ATOM 2212 N N . GLY B 1 39 ? 5.883 2.916 15.188 1 92.62 39 GLY B N 1
ATOM 2213 C CA . GLY B 1 39 ? 5.094 3.854 15.969 1 92.62 39 GLY B CA 1
ATOM 2214 C C . GLY B 1 39 ? 4.531 4.992 15.141 1 92.62 39 GLY B C 1
ATOM 2215 O O . GLY B 1 39 ? 3.979 5.949 15.688 1 92.62 39 GLY B O 1
ATOM 2216 N N . LYS B 1 40 ? 4.652 4.926 13.852 1 94 40 LYS B N 1
ATOM 2217 C CA . LYS B 1 40 ? 4.215 5.996 12.953 1 94 40 LYS B CA 1
ATOM 2218 C C . LYS B 1 40 ? 2.732 6.301 13.148 1 94 40 LYS B C 1
ATOM 2220 O O . LYS B 1 40 ? 2.352 7.453 13.359 1 94 40 LYS B O 1
ATOM 2225 N N . SER B 1 41 ? 1.897 5.262 13.047 1 91.12 41 SER B N 1
ATOM 2226 C CA . SER B 1 41 ? 0.457 5.438 13.195 1 91.12 41 SER B CA 1
ATOM 2227 C C . SER B 1 41 ? 0.1 5.926 14.602 1 91.12 41 SER B C 1
ATOM 2229 O O . SER B 1 41 ? -0.803 6.746 14.766 1 91.12 41 SER B O 1
ATOM 2231 N N . THR B 1 42 ? 0.797 5.434 15.617 1 92.69 42 THR B N 1
ATOM 2232 C CA . THR B 1 42 ? 0.577 5.883 16.984 1 92.69 42 THR B CA 1
ATOM 2233 C C . THR B 1 42 ? 0.915 7.363 17.141 1 92.69 42 THR B C 1
ATOM 2235 O O . THR B 1 42 ? 0.191 8.109 17.797 1 92.69 42 THR B O 1
ATOM 2238 N N . LEU B 1 43 ? 2.039 7.746 16.484 1 95.38 43 LEU B N 1
ATOM 2239 C CA . LEU B 1 43 ? 2.445 9.141 16.547 1 95.38 43 LEU B CA 1
ATOM 2240 C C . LEU B 1 43 ? 1.38 10.047 15.945 1 95.38 43 LEU B C 1
ATOM 2242 O O . LEU B 1 43 ? 0.942 11.016 16.578 1 95.38 43 LEU B O 1
ATOM 2246 N N . ILE B 1 44 ? 0.917 9.727 14.758 1 94.31 44 ILE B N 1
ATOM 2247 C CA . ILE B 1 44 ? -0.058 10.578 14.078 1 94.31 44 ILE B CA 1
ATOM 2248 C C . ILE B 1 44 ? -1.372 10.578 14.852 1 94.31 44 ILE B C 1
ATOM 2250 O O . ILE B 1 44 ? -2.018 11.617 14.992 1 94.31 44 ILE B O 1
ATOM 2254 N N . LYS B 1 45 ? -1.809 9.453 15.391 1 93.06 45 LYS B N 1
ATOM 2255 C CA . LYS B 1 45 ? -3.025 9.375 16.188 1 93.06 45 LYS B CA 1
ATOM 2256 C C . LYS B 1 45 ? -2.904 10.227 17.453 1 93.06 45 LYS B C 1
ATOM 2258 O O . LYS B 1 45 ? -3.881 10.836 17.891 1 93.06 45 LYS B O 1
ATOM 2263 N N . THR B 1 46 ? -1.766 10.227 18.016 1 94.44 46 THR B N 1
ATOM 2264 C CA . THR B 1 46 ? -1.532 10.992 19.234 1 94.44 46 THR B CA 1
ATOM 2265 C C . THR B 1 46 ? -1.587 12.492 18.953 1 94.44 46 THR B C 1
ATOM 2267 O O . THR B 1 46 ? -2.246 13.234 19.688 1 94.44 46 THR B O 1
ATOM 2270 N N . ILE B 1 47 ? -0.941 12.891 17.891 1 93.88 47 ILE B N 1
ATOM 2271 C CA . ILE B 1 47 ? -0.918 14.305 17.547 1 93.88 47 ILE B CA 1
ATOM 2272 C C . ILE B 1 47 ? -2.309 14.75 17.109 1 93.88 47 ILE B C 1
ATOM 2274 O O . ILE B 1 47 ? -2.627 15.938 17.141 1 93.88 47 ILE B O 1
ATOM 2278 N N . SER B 1 48 ? -3.096 13.781 16.641 1 91.75 48 SER B N 1
ATOM 2279 C CA . SER B 1 48 ? -4.48 14.062 16.281 1 91.75 48 SER B CA 1
ATOM 2280 C C . SER B 1 48 ? -5.363 14.188 17.516 1 91.75 48 SER B C 1
ATOM 2282 O O . SER B 1 48 ? -6.508 14.641 17.422 1 91.75 48 SER B O 1
ATOM 2284 N N . GLY B 1 49 ? -4.91 13.711 18.656 1 90.25 49 GLY B N 1
ATOM 2285 C CA . GLY B 1 49 ? -5.656 13.805 19.906 1 90.25 49 GLY B CA 1
ATOM 2286 C C . GLY B 1 49 ? -6.457 12.555 20.219 1 90.25 49 GLY B C 1
ATOM 2287 O O . GLY B 1 49 ? -7.32 12.562 21.094 1 90.25 49 GLY B O 1
ATOM 2288 N N . ASP B 1 50 ? -6.145 11.484 19.562 1 88.88 50 ASP B N 1
ATOM 2289 C CA . ASP B 1 50 ? -6.953 10.273 19.688 1 88.88 50 ASP B CA 1
ATOM 2290 C C . ASP B 1 50 ? -6.414 9.352 20.781 1 88.88 50 ASP B C 1
ATOM 2292 O O . ASP B 1 50 ? -7.082 8.391 21.172 1 88.88 50 ASP B O 1
ATOM 2296 N N . LEU B 1 51 ? -5.238 9.648 21.312 1 91.75 51 LEU B N 1
ATOM 2297 C CA . LEU B 1 51 ? -4.613 8.781 22.297 1 91.75 51 LEU B CA 1
ATOM 2298 C C . LEU B 1 51 ? -4.066 9.594 23.469 1 91.75 51 LEU B C 1
ATOM 2300 O O . LEU B 1 51 ? -3.572 10.711 23.266 1 91.75 51 LEU B O 1
ATOM 2304 N N . PRO B 1 52 ? -4.117 9.008 24.656 1 92.81 52 PRO B N 1
ATOM 2305 C CA . PRO B 1 52 ? -3.426 9.656 25.766 1 92.81 52 PRO B CA 1
ATOM 2306 C C . PRO B 1 52 ? -1.907 9.664 25.609 1 92.81 52 PRO B C 1
ATOM 2308 O O . PRO B 1 52 ? -1.354 8.789 24.922 1 92.81 52 PRO B O 1
ATOM 2311 N N . TYR B 1 53 ? -1.33 10.625 26.172 1 95.69 53 TYR B N 1
ATOM 2312 C CA . TYR B 1 53 ? 0.113 10.75 26 1 95.69 53 TYR B CA 1
ATOM 2313 C C . TYR B 1 53 ? 0.745 11.469 27.188 1 95.69 53 TYR B C 1
ATOM 2315 O O . TYR B 1 53 ? 0.061 12.172 27.938 1 95.69 53 TYR B O 1
ATOM 2323 N N . GLY B 1 54 ? 1.983 11.078 27.484 1 95.44 54 GLY B N 1
ATOM 2324 C CA . GLY B 1 54 ? 2.836 11.906 28.328 1 95.44 54 GLY B CA 1
ATOM 2325 C C . GLY B 1 54 ? 3.652 12.914 27.547 1 95.44 54 GLY B C 1
ATOM 2326 O O . GLY B 1 54 ? 3.9 12.734 26.344 1 95.44 54 GLY B O 1
ATOM 2327 N N . GLY B 1 55 ? 4.102 14.039 28.172 1 96.25 55 GLY B N 1
ATOM 2328 C CA . GLY B 1 55 ? 4.758 15.133 27.469 1 96.25 55 GLY B CA 1
ATOM 2329 C C . GLY B 1 55 ? 3.809 16.25 27.078 1 96.25 55 GLY B C 1
ATOM 2330 O O . GLY B 1 55 ? 2.855 16.547 27.797 1 96.25 55 GLY B O 1
ATOM 2331 N N . SER B 1 56 ? 4.133 16.906 25.953 1 96.38 56 SER B N 1
ATOM 2332 C CA . SER B 1 56 ? 3.266 18 25.547 1 96.38 56 SER B CA 1
ATOM 2333 C C . SER B 1 56 ? 3.109 18.047 24.031 1 96.38 56 SER B C 1
ATOM 2335 O O . SER B 1 56 ? 4.012 17.625 23.297 1 96.38 56 SER B O 1
ATOM 2337 N N . ILE B 1 57 ? 2.008 18.391 23.641 1 96.38 57 ILE B N 1
ATOM 2338 C CA . ILE B 1 57 ? 1.703 18.656 22.25 1 96.38 57 ILE B CA 1
ATOM 2339 C C . ILE B 1 57 ? 1.029 20.031 22.125 1 96.38 57 ILE B C 1
ATOM 2341 O O . ILE B 1 57 ? 0.06 20.312 22.828 1 96.38 57 ILE B O 1
ATOM 2345 N N . THR B 1 58 ? 1.505 20.828 21.266 1 96.31 58 THR B N 1
ATOM 2346 C CA . THR B 1 58 ? 0.893 22.125 21.031 1 96.31 58 THR B CA 1
ATOM 2347 C C . THR B 1 58 ? 0.521 22.297 19.562 1 96.31 58 THR B C 1
ATOM 2349 O O . THR B 1 58 ? 1.218 21.797 18.672 1 96.31 58 THR B O 1
ATOM 2352 N N . LEU B 1 59 ? -0.573 22.891 19.328 1 94.88 59 LEU B N 1
ATOM 2353 C CA . LEU B 1 59 ? -1.048 23.312 18.016 1 94.88 59 LEU B CA 1
ATOM 2354 C C . LEU B 1 59 ? -1.167 24.828 17.938 1 94.88 59 LEU B C 1
ATOM 2356 O O . LEU B 1 59 ? -2.012 25.422 18.609 1 94.88 59 LEU B O 1
ATOM 2360 N N . ASN B 1 60 ? -0.33 25.344 17.141 1 95 60 ASN B N 1
ATOM 2361 C CA . ASN B 1 60 ? -0.278 26.797 17.031 1 95 60 ASN B CA 1
ATOM 2362 C C . ASN B 1 60 ? -0.106 27.438 18.406 1 95 60 ASN B C 1
ATOM 2364 O O . ASN B 1 60 ? -0.8 28.406 18.734 1 95 60 ASN B O 1
ATOM 2368 N N . GLY B 1 61 ? 0.669 26.781 19.188 1 93.38 61 GLY B N 1
ATOM 2369 C CA . GLY B 1 61 ? 1.019 27.359 20.484 1 93.38 61 GLY B CA 1
ATOM 2370 C C . GLY B 1 61 ? 0.064 26.969 21.594 1 93.38 61 GLY B C 1
ATOM 2371 O O . GLY B 1 61 ? 0.324 27.234 22.766 1 93.38 61 GLY B O 1
ATOM 2372 N N . GLN B 1 62 ? -0.997 26.406 21.312 1 94.06 62 GLN B N 1
ATOM 2373 C CA . GLN B 1 62 ? -1.976 25.984 22.312 1 94.06 62 GLN B CA 1
ATOM 2374 C C . GLN B 1 62 ? -1.845 24.5 22.625 1 94.06 62 GLN B C 1
ATOM 2376 O O . GLN B 1 62 ? -1.725 23.672 21.719 1 94.06 62 GLN B O 1
ATOM 2381 N N . GLU B 1 63 ? -1.989 24.219 23.891 1 94.81 63 GLU B N 1
ATOM 2382 C CA . GLU B 1 63 ? -1.896 22.828 24.297 1 94.81 63 GLU B CA 1
ATOM 2383 C C . GLU B 1 63 ? -3.086 22.016 23.781 1 94.81 63 GLU B C 1
ATOM 2385 O O . GLU B 1 63 ? -4.238 22.375 24.031 1 94.81 63 GLU B O 1
ATOM 2390 N N . LEU B 1 64 ? -2.756 20.938 23.141 1 93.75 64 LEU B N 1
ATOM 2391 C CA . LEU B 1 64 ? -3.779 20.094 22.531 1 93.75 64 LEU B CA 1
ATOM 2392 C C . LEU B 1 64 ? -4.746 19.578 23.594 1 93.75 64 LEU B C 1
ATOM 2394 O O . LEU B 1 64 ? -5.957 19.531 23.359 1 93.75 64 LEU B O 1
ATOM 2398 N N . ALA B 1 65 ? -4.25 19.266 24.734 1 90.38 65 ALA B N 1
ATOM 2399 C CA . ALA B 1 65 ? -5.043 18.688 25.812 1 90.38 65 ALA B CA 1
ATOM 2400 C C . ALA B 1 65 ? -6.082 19.672 26.328 1 90.38 65 ALA B C 1
ATOM 2402 O O . ALA B 1 65 ? -7.09 19.266 26.922 1 90.38 65 ALA B O 1
ATOM 2403 N N . ARG B 1 66 ? -5.844 20.891 26.094 1 90.81 66 ARG B N 1
ATOM 2404 C CA . ARG B 1 66 ? -6.727 21.922 26.625 1 90.81 66 ARG B CA 1
ATOM 2405 C C . ARG B 1 66 ? -7.707 22.406 25.547 1 90.81 66 ARG B C 1
ATOM 2407 O O . ARG B 1 66 ? -8.617 23.188 25.844 1 90.81 66 ARG B O 1
ATOM 2414 N N . MET B 1 67 ? -7.566 21.969 24.391 1 91 67 MET B N 1
ATOM 2415 C CA . MET B 1 67 ? -8.422 22.422 23.297 1 91 67 MET B CA 1
ATOM 2416 C C . MET B 1 67 ? -9.75 21.656 23.297 1 91 67 MET B C 1
ATOM 2418 O O . MET B 1 67 ? -9.773 20.453 23.516 1 91 67 MET B O 1
ATOM 2422 N N . LYS B 1 68 ? -10.773 22.453 22.938 1 88.94 68 LYS B N 1
ATOM 2423 C CA . LYS B 1 68 ? -12.055 21.797 22.688 1 88.94 68 LYS B CA 1
ATOM 2424 C C . LYS B 1 68 ? -12.039 21.047 21.359 1 88.94 68 LYS B C 1
ATOM 2426 O O . LYS B 1 68 ? -11.398 21.484 20.406 1 88.94 68 LYS B O 1
ATOM 2431 N N . PRO B 1 69 ? -12.711 19.938 21.281 1 84.25 69 PRO B N 1
ATOM 2432 C CA . PRO B 1 69 ? -12.734 19.156 20.047 1 84.25 69 PRO B CA 1
ATOM 2433 C C . PRO B 1 69 ? -13.125 19.984 18.828 1 84.25 69 PRO B C 1
ATOM 2435 O O . PRO B 1 69 ? -12.516 19.844 17.75 1 84.25 69 PRO B O 1
ATOM 2438 N N . ALA B 1 70 ? -14.055 20.812 19.031 1 84.31 70 ALA B N 1
ATOM 2439 C CA . ALA B 1 70 ? -14.516 21.656 17.922 1 84.31 70 ALA B CA 1
ATOM 2440 C C . ALA B 1 70 ? -13.414 22.609 17.453 1 84.31 70 ALA B C 1
ATOM 2442 O O . ALA B 1 70 ? -13.25 22.828 16.25 1 84.31 70 ALA B O 1
ATOM 2443 N N . GLU B 1 71 ? -12.719 23.109 18.406 1 85.44 71 GLU B N 1
ATOM 2444 C CA . GLU B 1 71 ? -11.609 24 18.078 1 85.44 71 GLU B CA 1
ATOM 2445 C C . GLU B 1 71 ? -10.5 23.266 17.344 1 85.44 71 GLU B C 1
ATOM 2447 O O . GLU B 1 71 ? -9.953 23.766 16.359 1 85.44 71 GLU B O 1
ATOM 2452 N N . ALA B 1 72 ? -10.211 22.109 17.844 1 86.75 72 ALA B N 1
ATOM 2453 C CA . ALA B 1 72 ? -9.18 21.281 17.219 1 86.75 72 ALA B CA 1
ATOM 2454 C C . ALA B 1 72 ? -9.578 20.891 15.797 1 86.75 72 ALA B C 1
ATOM 2456 O O . ALA B 1 72 ? -8.742 20.859 14.891 1 86.75 72 ALA B O 1
ATOM 2457 N N . ALA B 1 73 ? -10.789 20.656 15.648 1 84.62 73 ALA B N 1
ATOM 2458 C CA . ALA B 1 73 ? -11.305 20.219 14.352 1 84.62 73 ALA B CA 1
ATOM 2459 C C . ALA B 1 73 ? -11.219 21.344 13.328 1 84.62 73 ALA B C 1
ATOM 2461 O O . ALA B 1 73 ? -11.133 21.094 12.125 1 84.62 73 ALA B O 1
ATOM 2462 N N . MET B 1 74 ? -11.172 22.5 13.781 1 86.12 74 MET B N 1
ATOM 2463 C CA . MET B 1 74 ? -11.109 23.656 12.898 1 86.12 74 MET B CA 1
ATOM 2464 C C . MET B 1 74 ? -9.688 23.875 12.391 1 86.12 74 MET B C 1
ATOM 2466 O O . MET B 1 74 ? -9.484 24.5 11.344 1 86.12 74 MET B O 1
ATOM 2470 N N . VAL B 1 75 ? -8.844 23.359 13.094 1 89.94 75 VAL B N 1
ATOM 2471 C CA . VAL B 1 75 ? -7.461 23.703 12.773 1 89.94 75 VAL B CA 1
ATOM 2472 C C . VAL B 1 75 ? -6.734 22.484 12.211 1 89.94 75 VAL B C 1
ATOM 2474 O O . VAL B 1 75 ? -5.684 22.625 11.578 1 89.94 75 VAL B O 1
ATOM 2477 N N . ARG B 1 76 ? -7.379 21.359 12.383 1 91.56 76 ARG B N 1
ATOM 2478 C CA . ARG B 1 76 ? -6.684 20.172 11.891 1 91.56 76 ARG B CA 1
ATOM 2479 C C . ARG B 1 76 ? -7.672 19.156 11.336 1 91.56 76 ARG B C 1
ATOM 2481 O O . ARG B 1 76 ? -8.758 18.969 11.883 1 91.56 76 ARG B O 1
ATOM 2488 N N . ALA B 1 77 ? -7.32 18.609 10.219 1 92.25 77 ALA B N 1
ATOM 2489 C CA . ALA B 1 77 ? -8.07 17.516 9.609 1 92.25 77 ALA B CA 1
ATOM 2490 C C . ALA B 1 77 ? -7.223 16.25 9.516 1 92.25 77 ALA B C 1
ATOM 2492 O O . ALA B 1 77 ? -6.035 16.312 9.195 1 92.25 77 ALA B O 1
ATOM 2493 N N . VAL B 1 78 ? -7.887 15.125 9.82 1 92.56 78 VAL B N 1
ATOM 2494 C CA . VAL B 1 78 ? -7.152 13.867 9.914 1 92.56 78 VAL B CA 1
ATOM 2495 C C . VAL B 1 78 ? -7.727 12.852 8.93 1 92.56 78 VAL B C 1
ATOM 2497 O O . VAL B 1 78 ? -8.938 12.617 8.906 1 92.56 78 VAL B O 1
ATOM 2500 N N . LEU B 1 79 ? -6.848 12.352 8.086 1 92.12 79 LEU B N 1
ATOM 2501 C CA . LEU B 1 79 ? -7.164 11.18 7.27 1 92.12 79 LEU B CA 1
ATOM 2502 C C . LEU B 1 79 ? -6.617 9.914 7.91 1 92.12 79 LEU B C 1
ATOM 2504 O O . LEU B 1 79 ? -5.41 9.664 7.867 1 92.12 79 LEU B O 1
ATOM 2508 N N . PRO B 1 80 ? -7.504 9.086 8.469 1 85.25 80 PRO B N 1
ATOM 2509 C CA . PRO B 1 80 ? -7.027 7.848 9.086 1 85.25 80 PRO B CA 1
ATOM 2510 C C . PRO B 1 80 ? -6.637 6.789 8.055 1 85.25 80 PRO B C 1
ATOM 2512 O O . PRO B 1 80 ? -6.941 6.934 6.867 1 85.25 80 PRO B O 1
ATOM 2515 N N . GLN B 1 81 ? -5.902 5.82 8.562 1 76.56 81 GLN B N 1
ATOM 2516 C CA . GLN B 1 81 ? -5.445 4.734 7.699 1 76.56 81 GLN B CA 1
ATOM 2517 C C . GLN B 1 81 ? -6.625 3.961 7.121 1 76.56 81 GLN B C 1
ATOM 2519 O O . GLN B 1 81 ? -6.629 3.615 5.938 1 76.56 81 GLN B O 1
ATOM 2524 N N . SER B 1 82 ? -7.539 3.602 7.93 1 75.44 82 SER B N 1
ATOM 2525 C CA . SER B 1 82 ? -8.734 2.896 7.473 1 75.44 82 SER B CA 1
ATOM 2526 C C . SER B 1 82 ? -10 3.543 8.016 1 75.44 82 SER B C 1
ATOM 2528 O O . SER B 1 82 ? -10 4.078 9.133 1 75.44 82 SER B O 1
ATOM 2530 N N . THR B 1 83 ? -10.906 3.74 7.066 1 73.19 83 THR B N 1
ATOM 2531 C CA . THR B 1 83 ? -12.219 4.223 7.48 1 73.19 83 THR B CA 1
ATOM 2532 C C . THR B 1 83 ? -13.32 3.25 7.051 1 73.19 83 THR B C 1
ATOM 2534 O O . THR B 1 83 ? -13.398 2.879 5.879 1 73.19 83 THR B O 1
ATOM 2537 N N . THR B 1 84 ? -13.953 2.666 7.984 1 72.06 84 THR B N 1
ATOM 2538 C CA . THR B 1 84 ? -15.062 1.782 7.66 1 72.06 84 THR B CA 1
ATOM 2539 C C . THR B 1 84 ? -16.391 2.488 7.883 1 72.06 84 THR B C 1
ATOM 2541 O O . THR B 1 84 ? -16.625 3.074 8.945 1 72.06 84 THR B O 1
ATOM 2544 N N . LEU B 1 85 ? -17.047 2.666 6.812 1 74.88 85 LEU B N 1
ATOM 2545 C CA . LEU B 1 85 ? -18.422 3.168 6.91 1 74.88 85 LEU B CA 1
ATOM 2546 C C . LEU B 1 85 ? -19.422 2.033 6.754 1 74.88 85 LEU B C 1
ATOM 2548 O O . LEU B 1 85 ? -19.5 1.408 5.695 1 74.88 85 LEU B O 1
ATOM 2552 N N . SER B 1 86 ? -20.125 1.741 7.746 1 74.44 86 SER B N 1
ATOM 2553 C CA . SER B 1 86 ? -21 0.564 7.805 1 74.44 86 SER B CA 1
ATOM 2554 C C . SER B 1 86 ? -22.375 0.863 7.234 1 74.44 86 SER B C 1
ATOM 2556 O O . SER B 1 86 ? -23.141 -0.056 6.945 1 74.44 86 SER B O 1
ATOM 2558 N N . PHE B 1 87 ? -22.766 2.07 7.004 1 80 87 PHE B N 1
ATOM 2559 C CA . PHE B 1 87 ? -24.109 2.416 6.52 1 80 87 PHE B CA 1
ATOM 2560 C C . PHE B 1 87 ? -24.031 2.979 5.105 1 80 87 PHE B C 1
ATOM 2562 O O . PHE B 1 87 ? -23.031 3.562 4.711 1 80 87 PHE B O 1
ATOM 2569 N N . PRO B 1 88 ? -25.094 2.699 4.426 1 88.81 88 PRO B N 1
ATOM 2570 C CA . PRO B 1 88 ? -25.141 3.225 3.059 1 88.81 88 PRO B CA 1
ATOM 2571 C C . PRO B 1 88 ? -25.188 4.75 3.012 1 88.81 88 PRO B C 1
ATOM 2573 O O . PRO B 1 88 ? -26.016 5.359 3.699 1 88.81 88 PRO B O 1
ATOM 2576 N N . CYS B 1 89 ? -24.25 5.379 2.373 1 93.38 89 CYS B N 1
ATOM 2577 C CA . CYS B 1 89 ? -24.188 6.82 2.168 1 93.38 89 CYS B CA 1
ATOM 2578 C C . CYS B 1 89 ? -23.625 7.152 0.791 1 93.38 89 CYS B C 1
ATOM 2580 O O . CYS B 1 89 ? -22.844 6.375 0.231 1 93.38 89 CYS B O 1
ATOM 2582 N N . THR B 1 90 ? -24.125 8.195 0.357 1 95.19 90 THR B N 1
ATOM 2583 C CA . THR B 1 90 ? -23.578 8.656 -0.914 1 95.19 90 THR B CA 1
ATOM 2584 C C . THR B 1 90 ? -22.219 9.312 -0.713 1 95.19 90 THR B C 1
ATOM 2586 O O . THR B 1 90 ? -21.875 9.695 0.404 1 95.19 90 THR B O 1
ATOM 2589 N N . VAL B 1 91 ? -21.516 9.375 -1.758 1 95.75 91 VAL B N 1
ATOM 2590 C CA . VAL B 1 91 ? -20.219 10.023 -1.754 1 95.75 91 VAL B CA 1
ATOM 2591 C C . VAL B 1 91 ? -20.359 11.469 -1.292 1 95.75 91 VAL B C 1
ATOM 2593 O O . VAL B 1 91 ? -19.578 11.945 -0.463 1 95.75 91 VAL B O 1
ATOM 2596 N N . ARG B 1 92 ? -21.312 12.117 -1.817 1 95.19 92 ARG B N 1
ATOM 2597 C CA . ARG B 1 92 ? -21.547 13.508 -1.432 1 95.19 92 ARG B CA 1
ATOM 2598 C C . ARG B 1 92 ? -21.781 13.625 0.07 1 95.19 92 ARG B C 1
ATOM 2600 O O . ARG B 1 92 ? -21.266 14.531 0.718 1 95.19 92 ARG B O 1
ATOM 2607 N N . GLU B 1 93 ? -22.562 12.742 0.608 1 93.19 93 GLU B N 1
ATOM 2608 C CA . GLU B 1 93 ? -22.844 12.742 2.039 1 93.19 93 GLU B CA 1
ATOM 2609 C C . GLU B 1 93 ? -21.578 12.555 2.859 1 93.19 93 GLU B C 1
ATOM 2611 O O . GLU B 1 93 ? -21.375 13.234 3.865 1 93.19 93 GLU B O 1
ATOM 2616 N N . VAL B 1 94 ? -20.797 11.664 2.416 1 92.69 94 VAL B N 1
ATOM 2617 C CA . VAL B 1 94 ? -19.547 11.375 3.123 1 92.69 94 VAL B CA 1
ATOM 2618 C C . VAL B 1 94 ? -18.656 12.617 3.119 1 92.69 94 VAL B C 1
ATOM 2620 O O . VAL B 1 94 ? -18.141 13.023 4.164 1 92.69 94 VAL B O 1
ATOM 2623 N N . VAL B 1 95 ? -18.469 13.211 1.958 1 93.5 95 VAL B N 1
ATOM 2624 C CA . VAL B 1 95 ? -17.609 14.375 1.817 1 93.5 95 VAL B CA 1
ATOM 2625 C C . VAL B 1 95 ? -18.172 15.539 2.623 1 93.5 95 VAL B C 1
ATOM 2627 O O . VAL B 1 95 ? -17.438 16.312 3.236 1 93.5 95 VAL B O 1
ATOM 2630 N N . SER B 1 96 ? -19.484 15.57 2.711 1 91.69 96 SER B N 1
ATOM 2631 C CA . SER B 1 96 ? -20.141 16.672 3.4 1 91.69 96 SER B CA 1
ATOM 2632 C C . SER B 1 96 ? -19.953 16.578 4.91 1 91.69 96 SER B C 1
ATOM 2634 O O . SER B 1 96 ? -20.125 17.562 5.625 1 91.69 96 SER B O 1
ATOM 2636 N N . LEU B 1 97 ? -19.641 15.43 5.363 1 86.31 97 LEU B N 1
ATOM 2637 C CA . LEU B 1 97 ? -19.375 15.258 6.789 1 86.31 97 LEU B CA 1
ATOM 2638 C C . LEU B 1 97 ? -18.172 16.094 7.215 1 86.31 97 LEU B C 1
ATOM 2640 O O . LEU B 1 97 ? -18.016 16.406 8.398 1 86.31 97 LEU B O 1
ATOM 2644 N N . GLY B 1 98 ? -17.359 16.375 6.266 1 86.94 98 GLY B N 1
ATOM 2645 C CA . GLY B 1 98 ? -16.172 17.188 6.559 1 86.94 98 GLY B CA 1
ATOM 2646 C C . GLY B 1 98 ? -16.5 18.656 6.723 1 86.94 98 GLY B C 1
ATOM 2647 O O . GLY B 1 98 ? -15.68 19.422 7.258 1 86.94 98 GLY B O 1
ATOM 2648 N N . ILE B 1 99 ? -17.641 19 6.242 1 81.69 99 ILE B N 1
ATOM 2649 C CA . ILE B 1 99 ? -18 20.406 6.277 1 81.69 99 ILE B CA 1
ATOM 2650 C C . ILE B 1 99 ? -18.531 20.781 7.668 1 81.69 99 ILE B C 1
ATOM 2652 O O . ILE B 1 99 ? -19.484 20.172 8.156 1 81.69 99 ILE B O 1
ATOM 2656 N N . MET B 1 100 ? -17.766 21.453 8.359 1 71.19 100 MET B N 1
ATOM 2657 C CA . MET B 1 100 ? -18.156 21.906 9.695 1 71.19 100 MET B CA 1
ATOM 2658 C C . MET B 1 100 ? -19.188 23.031 9.609 1 71.19 100 MET B C 1
ATOM 2660 O O . MET B 1 100 ? -19.016 23.969 8.844 1 71.19 100 MET B O 1
ATOM 2664 N N . ARG B 1 101 ? -20.422 22.734 10.305 1 60.59 101 ARG B N 1
ATOM 2665 C CA . ARG B 1 101 ? -21.516 23.688 10.352 1 60.59 101 ARG B CA 1
ATOM 2666 C C . ARG B 1 101 ? -21.078 25 10.977 1 60.59 101 ARG B C 1
ATOM 2668 O O . ARG B 1 101 ? -20.328 25.016 11.961 1 60.59 101 ARG B O 1
ATOM 2675 N N . GLY B 1 102 ? -21.391 26.094 10.25 1 50.53 102 GLY B N 1
ATOM 2676 C CA . GLY B 1 102 ? -21.172 27.438 10.758 1 50.53 102 GLY B CA 1
ATOM 2677 C C . GLY B 1 102 ? -19.969 28.109 10.133 1 50.53 102 GLY B C 1
ATOM 2678 O O . GLY B 1 102 ? -19.766 29.312 10.312 1 50.53 102 GLY B O 1
ATOM 2679 N N . TYR B 1 103 ? -19.125 27.219 9.562 1 56.94 103 TYR B N 1
ATOM 2680 C CA . TYR B 1 103 ? -17.953 27.906 9.008 1 56.94 103 TYR B CA 1
ATOM 2681 C C . TYR B 1 103 ? -18.125 28.141 7.512 1 56.94 103 TYR B C 1
ATOM 2683 O O . TYR B 1 103 ? -18.922 27.453 6.859 1 56.94 103 TYR B O 1
ATOM 2691 N N . SER B 1 104 ? -17.516 29.203 6.953 1 52.72 104 SER B N 1
ATOM 2692 C CA . SER B 1 104 ? -17.625 29.797 5.625 1 52.72 104 SER B CA 1
ATOM 2693 C C . SER B 1 104 ? -17.719 28.719 4.547 1 52.72 104 SER B C 1
ATOM 2695 O O . SER B 1 104 ? -18.438 28.875 3.562 1 52.72 104 SER B O 1
ATOM 2697 N N . ALA B 1 105 ? -17.078 27.703 4.73 1 54.66 105 ALA B N 1
ATOM 2698 C CA . ALA B 1 105 ? -17.156 26.703 3.674 1 54.66 105 ALA B CA 1
ATOM 2699 C C . ALA B 1 105 ? -18.562 26.125 3.555 1 54.66 105 ALA B C 1
ATOM 2701 O O . ALA B 1 105 ? -18.953 25.625 2.494 1 54.66 105 ALA B O 1
ATOM 2702 N N . ALA B 1 106 ? -19.312 26.375 4.598 1 56.41 106 ALA B N 1
ATOM 2703 C CA . ALA B 1 106 ? -20.672 25.875 4.629 1 56.41 106 ALA B CA 1
ATOM 2704 C C . ALA B 1 106 ? -21.562 26.625 3.633 1 56.41 106 ALA B C 1
ATOM 2706 O O . ALA B 1 106 ? -22.625 26.125 3.238 1 56.41 106 ALA B O 1
ATOM 2707 N N . ARG B 1 107 ? -20.984 27.734 3.199 1 62 107 ARG B N 1
ATOM 2708 C CA . ARG B 1 107 ? -21.828 28.547 2.32 1 62 107 ARG B CA 1
ATOM 2709 C C . ARG B 1 107 ? -21.672 28.109 0.866 1 62 107 ARG B C 1
ATOM 2711 O O . ARG B 1 107 ? -22.531 28.422 0.027 1 62 107 ARG B O 1
ATOM 2718 N N . ASP B 1 108 ? -20.594 27.297 0.705 1 72.88 108 ASP B N 1
ATOM 2719 C CA . ASP B 1 108 ? -20.391 26.844 -0.668 1 72.88 108 ASP B CA 1
ATOM 2720 C C . ASP B 1 108 ? -21 25.469 -0.89 1 72.88 108 ASP B C 1
ATOM 2722 O O . ASP B 1 108 ? -20.375 24.453 -0.583 1 72.88 108 ASP B O 1
ATOM 2726 N N . ASN B 1 109 ? -22.188 25.469 -1.413 1 80.44 109 ASN B N 1
ATOM 2727 C CA . ASN B 1 109 ? -22.922 24.219 -1.642 1 80.44 109 ASN B CA 1
ATOM 2728 C C . ASN B 1 109 ? -22.203 23.312 -2.629 1 80.44 109 ASN B C 1
ATOM 2730 O O . ASN B 1 109 ? -22.484 22.125 -2.707 1 80.44 109 ASN B O 1
ATOM 2734 N N . CYS B 1 110 ? -21.203 23.844 -3.215 1 89.31 110 CYS B N 1
ATOM 2735 C CA . CYS B 1 110 ? -20.531 23.062 -4.242 1 89.31 110 CYS B CA 1
ATOM 2736 C C . CYS B 1 110 ? -19.156 22.594 -3.75 1 89.31 110 CYS B C 1
ATOM 2738 O O . CYS B 1 110 ? -18.391 22 -4.512 1 89.31 110 CYS B O 1
ATOM 2740 N N . LEU B 1 111 ? -18.938 22.766 -2.512 1 90.31 111 LEU B N 1
ATOM 2741 C CA . LEU B 1 111 ? -17.625 22.438 -1.965 1 90.31 111 LEU B CA 1
ATOM 2742 C C . LEU B 1 111 ? -17.344 20.953 -2.092 1 90.31 111 LEU B C 1
ATOM 2744 O O . LEU B 1 111 ? -16.25 20.562 -2.5 1 90.31 111 LEU B O 1
ATOM 2748 N N . PRO B 1 112 ? -18.375 20.156 -1.829 1 92.19 112 PRO B N 1
ATOM 2749 C CA . PRO B 1 112 ? -18.109 18.734 -1.987 1 92.19 112 PRO B CA 1
ATOM 2750 C C . PRO B 1 112 ? -17.734 18.359 -3.416 1 92.19 112 PRO B C 1
ATOM 2752 O O . PRO B 1 112 ? -16.812 17.562 -3.623 1 92.19 112 PRO B O 1
ATOM 2755 N N . GLU B 1 113 ? -18.359 18.953 -4.336 1 94.06 113 GLU B N 1
ATOM 2756 C CA . GLU B 1 113 ? -18.062 18.672 -5.738 1 94.06 113 GLU B CA 1
ATOM 2757 C C . GLU B 1 113 ? -16.672 19.172 -6.113 1 94.06 113 GLU B C 1
ATOM 2759 O O . GLU B 1 113 ? -15.945 18.5 -6.852 1 94.06 113 GLU B O 1
ATOM 2764 N N . ARG B 1 114 ? -16.328 20.266 -5.594 1 94 114 ARG B N 1
ATOM 2765 C CA . ARG B 1 114 ? -14.992 20.797 -5.852 1 94 114 ARG B CA 1
ATOM 2766 C C . ARG B 1 114 ? -13.914 19.922 -5.246 1 94 114 ARG B C 1
ATOM 2768 O O . ARG B 1 114 ? -12.867 19.688 -5.863 1 94 114 ARG B O 1
ATOM 2775 N N . ALA B 1 115 ? -14.188 19.5 -4.047 1 94.75 115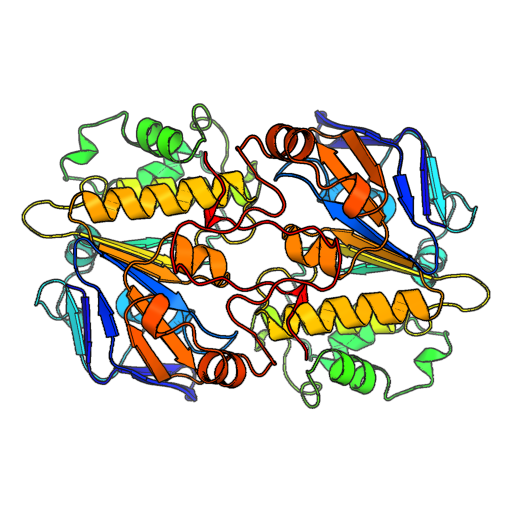 ALA B N 1
ATOM 2776 C CA . ALA B 1 115 ? -13.242 18.609 -3.379 1 94.75 115 ALA B CA 1
ATOM 2777 C C . ALA B 1 115 ? -13.086 17.297 -4.148 1 94.75 115 ALA B C 1
ATOM 2779 O O . ALA B 1 115 ? -11.977 16.781 -4.305 1 94.75 115 ALA B O 1
ATOM 2780 N N . LEU B 1 116 ? -14.211 16.812 -4.625 1 96.38 116 LEU B N 1
ATOM 2781 C CA . LEU B 1 116 ? -14.188 15.578 -5.398 1 96.38 116 LEU B CA 1
ATOM 2782 C C . LEU B 1 116 ? -13.414 15.766 -6.699 1 96.38 116 LEU B C 1
ATOM 2784 O O . LEU B 1 116 ? -12.688 14.867 -7.129 1 96.38 116 LEU B O 1
ATOM 2788 N N . GLU B 1 117 ? -13.562 16.828 -7.285 1 95.81 117 GLU B N 1
ATOM 2789 C CA . GLU B 1 117 ? -12.812 17.141 -8.5 1 95.81 117 GLU B CA 1
ATOM 2790 C C . GLU B 1 117 ? -11.312 17.172 -8.227 1 95.81 117 GLU B C 1
ATOM 2792 O O . GLU B 1 117 ? -10.523 16.672 -9.039 1 95.81 117 GLU B O 1
ATOM 2797 N N . LYS B 1 118 ? -10.898 17.703 -7.141 1 94.38 118 LYS B N 1
ATOM 2798 C CA . LYS B 1 118 ? -9.484 17.797 -6.773 1 94.38 118 LYS B CA 1
ATOM 2799 C C . LYS B 1 118 ? -8.852 16.422 -6.645 1 94.38 118 LYS B C 1
ATOM 2801 O O . LYS B 1 118 ? -7.66 16.25 -6.914 1 94.38 118 LYS B O 1
ATOM 2806 N N . VAL B 1 119 ? -9.672 15.477 -6.258 1 94.69 119 VAL B N 1
ATOM 2807 C CA . VAL B 1 119 ? -9.125 14.148 -6.039 1 94.69 119 VAL B CA 1
ATOM 2808 C C . VAL B 1 119 ? -9.453 13.25 -7.23 1 94.69 119 VAL B C 1
ATOM 2810 O O . VAL B 1 119 ? -9.453 12.023 -7.105 1 94.69 119 VAL B O 1
ATOM 2813 N N . ASP B 1 120 ? -9.852 13.781 -8.312 1 93.62 120 ASP B N 1
ATOM 2814 C CA . ASP B 1 120 ? -10.109 13.102 -9.586 1 93.62 120 ASP B CA 1
ATOM 2815 C C . ASP B 1 120 ? -11.328 12.18 -9.477 1 93.62 120 ASP B C 1
ATOM 2817 O O . ASP B 1 120 ? -11.289 11.039 -9.938 1 93.62 120 ASP B O 1
ATOM 2821 N N . LEU B 1 121 ? -12.344 12.656 -8.82 1 95.56 121 LEU B N 1
ATOM 2822 C CA . LEU B 1 121 ? -13.594 11.914 -8.695 1 95.56 121 LEU B CA 1
ATOM 2823 C C . LEU B 1 121 ? -14.781 12.781 -9.086 1 95.56 121 LEU B C 1
ATOM 2825 O O . LEU B 1 121 ? -15.844 12.695 -8.469 1 95.56 121 LEU B O 1
ATOM 2829 N N . ALA B 1 122 ? -14.516 13.594 -10.07 1 95.31 122 ALA B N 1
ATOM 2830 C CA . ALA B 1 122 ? -15.617 14.406 -10.578 1 95.31 122 ALA B CA 1
ATOM 2831 C C . ALA B 1 122 ? -16.781 13.523 -11.023 1 95.31 122 ALA B C 1
ATOM 2833 O O . ALA B 1 122 ? -16.578 12.5 -11.68 1 95.31 122 ALA B O 1
ATOM 2834 N N . GLY B 1 123 ? -18.016 13.883 -10.594 1 93.62 123 GLY B N 1
ATOM 2835 C CA . GLY B 1 123 ? -19.203 13.164 -11.031 1 93.62 123 GLY B CA 1
ATOM 2836 C C . GLY B 1 123 ? -19.562 11.992 -10.141 1 93.62 123 GLY B C 1
ATOM 2837 O O . GLY B 1 123 ? -20.547 11.289 -10.391 1 93.62 123 GLY B O 1
ATOM 2838 N N . PHE B 1 124 ? -18.859 11.805 -9.062 1 94.69 124 PHE B N 1
ATOM 2839 C CA . PHE B 1 124 ? -19.078 10.633 -8.227 1 94.69 124 PHE B CA 1
ATOM 2840 C C . PHE B 1 124 ? -20.047 10.953 -7.094 1 94.69 124 PHE B C 1
ATOM 2842 O O . PHE B 1 124 ? -20.438 10.055 -6.34 1 94.69 124 PHE B O 1
ATOM 2849 N N . ALA B 1 125 ? -20.484 12.102 -6.992 1 95.12 125 ALA B N 1
ATOM 2850 C CA . ALA B 1 125 ? -21.234 12.594 -5.84 1 95.12 125 ALA B CA 1
ATOM 2851 C C . ALA B 1 125 ? -22.469 11.742 -5.582 1 95.12 125 ALA B C 1
ATOM 2853 O O . ALA B 1 125 ? -22.797 11.461 -4.43 1 95.12 125 ALA B O 1
ATOM 2854 N N . GLY B 1 126 ? -23.062 11.273 -6.621 1 94.19 126 GLY B N 1
ATOM 2855 C CA . GLY B 1 126 ? -24.328 10.562 -6.484 1 94.19 126 GLY B CA 1
ATOM 2856 C C . GLY B 1 126 ? -24.156 9.07 -6.273 1 94.19 126 GLY B C 1
ATOM 2857 O O . GLY B 1 126 ? -25.109 8.367 -5.949 1 94.19 126 GLY B O 1
ATOM 2858 N N . ARG B 1 127 ? -23.016 8.578 -6.348 1 94.12 127 ARG B N 1
ATOM 2859 C CA . ARG B 1 127 ? -22.75 7.156 -6.168 1 94.12 127 ARG B CA 1
ATOM 2860 C C . ARG B 1 127 ? -22.719 6.789 -4.688 1 94.12 127 ARG B C 1
ATOM 2862 O O . ARG B 1 127 ? -22.547 7.66 -3.83 1 94.12 127 ARG B O 1
ATOM 2869 N N . PHE B 1 128 ? -22.875 5.527 -4.422 1 93.81 128 PHE B N 1
ATOM 2870 C CA . PHE B 1 128 ? -22.766 5.059 -3.045 1 93.81 128 PHE B CA 1
ATOM 2871 C C . PHE B 1 128 ? -21.312 4.746 -2.703 1 93.81 128 PHE B C 1
ATOM 2873 O O . PHE B 1 128 ? -20.578 4.191 -3.525 1 93.81 128 PHE B O 1
ATOM 2880 N N . TYR B 1 129 ? -20.938 5.102 -1.479 1 92.81 129 TYR B N 1
ATOM 2881 C CA . TYR B 1 129 ? -19.578 4.914 -0.975 1 92.81 129 TYR B CA 1
ATOM 2882 C C . TYR B 1 129 ? -19.188 3.445 -1.034 1 92.81 129 TYR B C 1
ATOM 2884 O O . TYR B 1 129 ? -18.047 3.121 -1.387 1 92.81 129 TYR B O 1
ATOM 2892 N N . GLN B 1 130 ? -20.078 2.578 -0.809 1 88 130 GLN B N 1
ATOM 2893 C CA . GLN B 1 130 ? -19.812 1.147 -0.695 1 88 130 GLN B CA 1
ATOM 2894 C C . GLN B 1 130 ? -19.547 0.525 -2.064 1 88 130 GLN B C 1
ATOM 2896 O O . GLN B 1 130 ? -19.016 -0.583 -2.158 1 88 130 GLN B O 1
ATOM 2901 N N . GLU B 1 131 ? -19.984 1.226 -3.092 1 85.94 131 GLU B N 1
ATOM 2902 C CA . GLU B 1 131 ? -19.844 0.723 -4.453 1 85.94 131 GLU B CA 1
ATOM 2903 C C . GLU B 1 131 ? -18.469 1.085 -5.027 1 85.94 131 GLU B C 1
ATOM 2905 O O . GLU B 1 131 ? -18.078 0.584 -6.082 1 85.94 131 GLU B O 1
ATOM 2910 N N . LEU B 1 132 ? -17.812 1.86 -4.332 1 86.94 132 LEU B N 1
ATOM 2911 C CA . LEU B 1 132 ? -16.531 2.354 -4.82 1 86.94 132 LEU B CA 1
ATOM 2912 C C . LEU B 1 132 ? -15.414 1.349 -4.539 1 86.94 132 LEU B C 1
ATOM 2914 O O . LEU B 1 132 ? -15.516 0.557 -3.598 1 86.94 132 LEU B O 1
ATOM 2918 N N . SER B 1 133 ? -14.375 1.381 -5.434 1 80.06 133 SER B N 1
ATOM 2919 C CA . SER B 1 133 ? -13.164 0.611 -5.152 1 80.06 133 SER B CA 1
ATOM 2920 C C . SER B 1 133 ? -12.43 1.16 -3.936 1 80.06 133 SER B C 1
ATOM 2922 O O . SER B 1 133 ? -12.703 2.273 -3.486 1 80.06 133 SER B O 1
ATOM 2924 N N . GLY B 1 134 ? -11.531 0.403 -3.359 1 79.94 134 GLY B N 1
ATOM 2925 C CA . GLY B 1 134 ? -10.734 0.849 -2.227 1 79.94 134 GLY B CA 1
ATOM 2926 C C . GLY B 1 134 ? -9.992 2.145 -2.494 1 79.94 134 GLY B C 1
ATOM 2927 O O . GLY B 1 134 ? -9.961 3.035 -1.642 1 79.94 134 GLY B O 1
ATOM 2928 N N . GLY B 1 135 ? -9.367 2.268 -3.672 1 84.06 135 GLY B N 1
ATOM 2929 C CA . GLY B 1 135 ? -8.672 3.492 -4.043 1 84.06 135 GLY B CA 1
ATOM 2930 C C . GLY B 1 135 ? -9.594 4.688 -4.16 1 84.06 135 GLY B C 1
ATOM 2931 O O . GLY B 1 135 ? -9.234 5.801 -3.773 1 84.06 135 GLY B O 1
ATOM 2932 N N . GLU B 1 136 ? -10.781 4.414 -4.664 1 88.12 136 GLU B N 1
ATOM 2933 C CA . GLU B 1 136 ? -11.773 5.48 -4.77 1 88.12 136 GLU B CA 1
ATOM 2934 C C . GLU B 1 136 ? -12.266 5.914 -3.393 1 88.12 136 GLU B C 1
ATOM 2936 O O . GLU B 1 136 ? -12.438 7.109 -3.137 1 88.12 136 GLU B O 1
ATOM 2941 N N . GLN B 1 137 ? -12.453 4.969 -2.582 1 90.19 137 GLN B N 1
ATOM 2942 C CA . GLN B 1 137 ? -12.883 5.273 -1.222 1 90.19 137 GLN B CA 1
ATOM 2943 C C . GLN B 1 137 ? -11.836 6.117 -0.494 1 90.19 137 GLN B C 1
ATOM 2945 O O . GLN B 1 137 ? -12.188 7.062 0.218 1 90.19 137 GLN B O 1
ATOM 2950 N N . GLN B 1 138 ? -10.648 5.773 -0.706 1 89 138 GLN B N 1
ATOM 2951 C CA . GLN B 1 138 ? -9.57 6.535 -0.091 1 89 138 GLN B CA 1
ATOM 2952 C C . GLN B 1 138 ? -9.57 7.984 -0.571 1 89 138 GLN B C 1
ATOM 2954 O O . GLN B 1 138 ? -9.383 8.906 0.223 1 89 138 GLN B O 1
ATOM 2959 N N . ARG B 1 139 ? -9.773 8.164 -1.804 1 93.12 139 ARG B N 1
ATOM 2960 C CA . ARG B 1 139 ? -9.789 9.508 -2.377 1 93.12 139 ARG B CA 1
ATOM 2961 C C . ARG B 1 139 ? -11.016 10.289 -1.929 1 93.12 139 ARG B C 1
ATOM 2963 O O . ARG B 1 139 ? -10.953 11.5 -1.728 1 93.12 139 ARG B O 1
ATOM 2970 N N . VAL B 1 140 ? -12.125 9.594 -1.727 1 94.12 140 VAL B N 1
ATOM 2971 C CA . VAL B 1 140 ? -13.312 10.227 -1.174 1 94.12 140 VAL B CA 1
ATOM 2972 C C . VAL B 1 140 ? -13.031 10.719 0.245 1 94.12 140 VAL B C 1
ATOM 2974 O O . VAL B 1 140 ? -13.422 11.828 0.615 1 94.12 140 VAL B O 1
ATOM 2977 N N . GLN B 1 141 ? -12.398 9.891 0.953 1 93 141 GLN B N 1
ATOM 2978 C CA . GLN B 1 141 ? -12.07 10.273 2.32 1 93 141 GLN B CA 1
ATOM 2979 C C . GLN B 1 141 ? -11.133 11.477 2.342 1 93 141 GLN B C 1
ATOM 2981 O O . GLN B 1 141 ? -11.234 12.336 3.219 1 93 141 GLN B O 1
ATOM 2986 N N . LEU B 1 142 ? -10.195 11.5 1.436 1 93.81 142 LEU B N 1
ATOM 2987 C CA . LEU B 1 142 ? -9.328 12.672 1.327 1 93.81 142 LEU B CA 1
ATOM 2988 C C . LEU B 1 142 ? -10.141 13.922 1.009 1 93.81 142 LEU B C 1
ATOM 2990 O O . LEU B 1 142 ? -9.906 14.984 1.584 1 93.81 142 LEU B O 1
ATOM 2994 N N . ALA B 1 143 ? -11.07 13.766 0.104 1 94.56 143 ALA B N 1
ATOM 2995 C CA . ALA B 1 143 ? -11.961 14.875 -0.213 1 94.56 143 ALA B CA 1
ATOM 2996 C C . ALA B 1 143 ? -12.703 15.352 1.031 1 94.56 143 ALA B C 1
ATOM 2998 O O . ALA B 1 143 ? -12.836 16.562 1.256 1 94.56 143 ALA B O 1
ATOM 2999 N N . ARG B 1 144 ? -13.188 14.484 1.787 1 93.5 144 ARG B N 1
ATOM 3000 C CA . ARG B 1 144 ? -13.875 14.805 3.035 1 93.5 144 ARG B CA 1
ATOM 3001 C C . ARG B 1 144 ? -12.977 15.617 3.961 1 93.5 144 ARG B C 1
ATOM 3003 O O . ARG B 1 144 ? -13.398 16.641 4.504 1 93.5 144 ARG B O 1
ATOM 3010 N N . VAL B 1 145 ? -11.781 15.18 4.102 1 92.94 145 VAL B N 1
ATOM 3011 C CA . VAL B 1 145 ? -10.812 15.812 4.988 1 92.94 145 VAL B CA 1
ATOM 3012 C C . VAL B 1 145 ? -10.461 17.203 4.465 1 92.94 145 VAL B C 1
ATOM 3014 O O . VAL B 1 145 ? -10.336 18.156 5.242 1 92.94 145 VAL B O 1
ATOM 3017 N N . LEU B 1 146 ? -10.344 17.328 3.207 1 92.19 146 LEU B N 1
ATOM 3018 C CA . LEU B 1 146 ? -10.031 18.609 2.588 1 92.19 146 LEU B CA 1
ATOM 3019 C C . LEU B 1 146 ? -11.148 19.609 2.838 1 92.19 146 LEU B C 1
ATOM 3021 O O . LEU B 1 146 ? -10.891 20.797 3.09 1 92.19 146 LEU B O 1
ATOM 3025 N N . CYS B 1 147 ? -12.352 19.156 2.783 1 90.81 147 CYS B N 1
ATOM 3026 C CA . CYS B 1 147 ? -13.492 20.031 3.012 1 90.81 147 CYS B CA 1
ATOM 3027 C C . CYS B 1 147 ? -13.43 20.656 4.406 1 90.81 147 CYS B C 1
ATOM 3029 O O . CYS B 1 147 ? -13.891 21.781 4.609 1 90.81 147 CYS B O 1
ATOM 3031 N N . GLN B 1 148 ? -12.875 19.938 5.266 1 88.12 148 GLN B N 1
ATOM 3032 C CA . GLN B 1 148 ? -12.789 20.406 6.645 1 88.12 148 GLN B CA 1
ATOM 3033 C C . GLN B 1 148 ? -11.812 21.562 6.77 1 88.12 148 GLN B C 1
ATOM 3035 O O . GLN B 1 148 ? -12.055 22.5 7.539 1 88.12 148 GLN B O 1
ATOM 3040 N N . VAL B 1 149 ? -10.797 21.516 6.027 1 88.75 149 VAL B N 1
ATOM 3041 C CA . VAL B 1 149 ? -9.773 22.547 6.074 1 88.75 149 VAL B CA 1
ATOM 3042 C C . VAL B 1 149 ? -9.508 23.078 4.664 1 88.75 149 VAL B C 1
ATOM 3044 O O . VAL B 1 149 ? -8.352 23.172 4.238 1 88.75 149 VAL B O 1
ATOM 3047 N N . TRP B 1 150 ? -10.484 23.328 4.016 1 85.31 150 TRP B N 1
ATOM 3048 C CA . TRP B 1 150 ? -10.43 23.719 2.613 1 85.31 150 TRP B CA 1
ATOM 3049 C C . TRP B 1 150 ? -9.5 24.922 2.426 1 85.31 150 TRP B C 1
ATOM 3051 O O . TRP B 1 150 ? -8.766 25 1.441 1 85.31 150 TRP B O 1
ATOM 3061 N N . THR B 1 151 ? -9.57 25.828 3.453 1 88.69 151 THR B N 1
ATOM 3062 C CA . THR B 1 151 ? -8.68 26.969 3.477 1 88.69 151 THR B CA 1
ATOM 3063 C C . THR B 1 151 ? -7.496 26.719 4.41 1 88.69 151 THR B C 1
ATOM 3065 O O . THR B 1 151 ? -7.66 26.688 5.633 1 88.69 151 THR B O 1
ATOM 3068 N N . PRO B 1 152 ? -6.305 26.625 3.869 1 91.81 152 PRO B N 1
ATOM 3069 C CA . PRO B 1 152 ? -5.141 26.188 4.648 1 91.81 152 PRO B CA 1
ATOM 3070 C C . PRO B 1 152 ? -4.738 27.203 5.723 1 91.81 152 PRO B C 1
ATOM 3072 O O . PRO B 1 152 ? -4.109 26.828 6.715 1 91.81 152 PRO B O 1
ATOM 3075 N N . CYS B 1 153 ? -5.059 28.422 5.473 1 90.62 153 CYS B N 1
ATOM 3076 C CA . CYS B 1 153 ? -4.746 29.469 6.453 1 90.62 153 CYS B CA 1
ATOM 3077 C C . CYS B 1 153 ? -5.922 30.406 6.641 1 90.62 153 CYS B C 1
ATOM 3079 O O . CYS B 1 153 ? -6.395 31.016 5.684 1 90.62 153 CYS B O 1
ATOM 3081 N N . LEU B 1 154 ? -6.52 30.359 7.738 1 86.31 154 LEU B N 1
ATOM 3082 C CA . LEU B 1 154 ? -7.59 31.266 8.148 1 86.31 154 LEU B CA 1
ATOM 3083 C C . LEU B 1 154 ? -7.254 31.938 9.477 1 86.31 154 LEU B C 1
ATOM 3085 O O . LEU B 1 154 ? -7.668 31.469 10.539 1 86.31 154 LEU B O 1
ATOM 3089 N N . GLY B 1 155 ? -6.539 33.031 9.461 1 86.12 155 GLY B N 1
ATOM 3090 C CA . GLY B 1 155 ? -6.012 33.625 10.68 1 86.12 155 GLY B CA 1
ATOM 3091 C C . GLY B 1 155 ? -4.805 32.906 11.234 1 86.12 155 GLY B C 1
ATOM 3092 O O . GLY B 1 155 ? -3.803 33.531 11.578 1 86.12 155 GLY B O 1
ATOM 3093 N N . GLN B 1 156 ? -4.977 31.625 11.258 1 92.12 156 GLN B N 1
ATOM 3094 C CA . GLN B 1 156 ? -3.891 30.75 11.648 1 92.12 156 GLN B CA 1
ATOM 3095 C C . GLN B 1 156 ? -3.768 29.562 10.688 1 92.12 156 GLN B C 1
ATOM 3097 O O . GLN B 1 156 ? -4.727 29.219 9.992 1 92.12 156 GLN B O 1
ATOM 3102 N N . PRO B 1 157 ? -2.578 29.031 10.68 1 95.38 157 PRO B N 1
ATOM 3103 C CA . PRO B 1 157 ? -2.408 27.875 9.805 1 95.38 157 PRO B CA 1
ATOM 3104 C C . PRO B 1 157 ? -3.232 26.672 10.258 1 95.38 157 PRO B C 1
ATOM 3106 O O . PRO B 1 157 ? -3.381 26.438 11.461 1 95.38 157 PRO B O 1
ATOM 3109 N N . ARG B 1 158 ? -3.729 25.984 9.305 1 95.12 158 ARG B N 1
ATOM 3110 C CA . ARG B 1 158 ? -4.426 24.734 9.539 1 95.12 158 ARG B CA 1
ATOM 3111 C C . ARG B 1 158 ? -3.586 23.547 9.078 1 95.12 158 ARG B C 1
ATOM 3113 O O . ARG B 1 158 ? -2.609 23.719 8.344 1 95.12 158 ARG B O 1
ATOM 3120 N N . TYR B 1 159 ? -3.965 22.359 9.594 1 96.38 159 TYR B N 1
ATOM 3121 C CA . TYR B 1 159 ? -3.068 21.234 9.383 1 96.38 159 TYR B CA 1
ATOM 3122 C C . TYR B 1 159 ? -3.818 20.047 8.805 1 96.38 159 TYR B C 1
ATOM 3124 O O . TYR B 1 159 ? -4.953 19.766 9.203 1 96.38 159 TYR B O 1
ATOM 3132 N N . LEU B 1 160 ? -3.164 19.438 7.848 1 96 160 LEU B N 1
ATOM 3133 C CA . LEU B 1 160 ? -3.623 18.172 7.262 1 96 160 LEU B CA 1
ATOM 3134 C C . LEU B 1 160 ? -2.781 17 7.762 1 96 160 LEU B C 1
ATOM 3136 O O . LEU B 1 160 ? -1.569 16.969 7.531 1 96 160 LEU B O 1
ATOM 3140 N N . LEU B 1 161 ? -3.393 16.109 8.508 1 96.62 161 LEU B N 1
ATOM 3141 C CA . LEU B 1 161 ? -2.734 14.906 9.008 1 96.62 161 LEU B CA 1
ATOM 3142 C C . LEU B 1 161 ? -3.182 13.672 8.227 1 96.62 161 LEU B C 1
ATOM 3144 O O . LEU B 1 161 ? -4.34 13.258 8.32 1 96.62 161 LEU B O 1
ATOM 3148 N N . LEU B 1 162 ? -2.211 13.07 7.52 1 96.19 162 LEU B N 1
ATOM 3149 C CA . LEU B 1 162 ? -2.545 12 6.594 1 96.19 162 LEU B CA 1
ATOM 3150 C C . LEU B 1 162 ? -1.846 10.703 6.992 1 96.19 162 LEU B C 1
ATOM 3152 O O . LEU B 1 162 ? -0.622 10.594 6.887 1 96.19 162 LEU B O 1
ATOM 3156 N N . ASP B 1 163 ? -2.621 9.773 7.434 1 93.62 163 ASP B N 1
ATOM 3157 C CA . ASP B 1 163 ? -2.066 8.469 7.789 1 93.62 163 ASP B CA 1
ATOM 3158 C C . ASP B 1 163 ? -2.143 7.5 6.613 1 93.62 163 ASP B C 1
ATOM 3160 O O . ASP B 1 163 ? -3.164 6.84 6.414 1 93.62 163 ASP B O 1
ATOM 3164 N N . GLU B 1 164 ? -1.047 7.387 5.848 1 90.88 164 GLU B N 1
ATOM 3165 C CA . GLU B 1 164 ? -0.891 6.527 4.68 1 90.88 164 GLU B CA 1
ATOM 3166 C C . GLU B 1 164 ? -1.903 6.879 3.594 1 90.88 164 GLU B C 1
ATOM 3168 O O . GLU B 1 164 ? -2.631 6.012 3.109 1 90.88 164 GLU B O 1
ATOM 3173 N N . PRO B 1 165 ? -1.854 8.07 3.133 1 92.56 165 PRO B N 1
ATOM 3174 C CA . PRO B 1 165 ? -2.873 8.57 2.205 1 92.56 165 PRO B CA 1
ATOM 3175 C C . PRO B 1 165 ? -2.779 7.926 0.825 1 92.56 165 PRO B C 1
ATOM 3177 O O . PRO B 1 165 ? -3.725 8.008 0.037 1 92.56 165 PRO B O 1
ATOM 3180 N N . VAL B 1 166 ? -1.638 7.273 0.532 1 91.25 166 VAL B N 1
ATOM 3181 C CA . VAL B 1 166 ? -1.453 6.82 -0.842 1 91.25 166 VAL B CA 1
ATOM 3182 C C . VAL B 1 166 ? -1.418 5.293 -0.88 1 91.25 166 VAL B C 1
ATOM 3184 O O . VAL B 1 166 ? -1.048 4.699 -1.896 1 91.25 166 VAL B O 1
ATOM 3187 N N . SER B 1 167 ? -1.764 4.734 0.221 1 84.25 167 SER B N 1
ATOM 3188 C CA . SER B 1 167 ? -1.805 3.277 0.249 1 84.25 167 SER B CA 1
ATOM 3189 C C . SER B 1 167 ? -2.82 2.732 -0.749 1 84.25 167 SER B C 1
ATOM 3191 O O . SER B 1 167 ? -3.867 3.344 -0.973 1 84.25 167 SER B O 1
ATOM 3193 N N . SER B 1 168 ? -2.475 1.664 -1.521 1 78.94 168 SER B N 1
ATOM 3194 C CA . SER B 1 168 ? -3.34 0.917 -2.428 1 78.94 168 SER B CA 1
ATOM 3195 C C . SER B 1 168 ? -3.701 1.747 -3.654 1 78.94 168 SER B C 1
ATOM 3197 O O . SER B 1 168 ? -4.652 1.425 -4.371 1 78.94 168 SER B O 1
ATOM 3199 N N . LEU B 1 169 ? -3.082 2.926 -3.797 1 89.19 169 LEU B N 1
ATOM 3200 C CA . LEU B 1 169 ? -3.316 3.75 -4.977 1 89.19 169 LEU B CA 1
ATOM 3201 C C . LEU B 1 169 ? -2.287 3.455 -6.062 1 89.19 169 LEU B C 1
ATOM 3203 O O . LEU B 1 169 ? -1.148 3.092 -5.762 1 89.19 169 LEU B O 1
ATOM 3207 N N . ASP B 1 170 ? -2.754 3.584 -7.289 1 89.5 170 ASP B N 1
ATOM 3208 C CA . ASP B 1 170 ? -1.786 3.486 -8.375 1 89.5 170 ASP B CA 1
ATOM 3209 C C . ASP B 1 170 ? -0.937 4.75 -8.469 1 89.5 170 ASP B C 1
ATOM 3211 O O . ASP B 1 170 ? -1.157 5.711 -7.73 1 89.5 170 ASP B O 1
ATOM 3215 N N . ILE B 1 171 ? 0.013 4.703 -9.289 1 90.12 171 ILE B N 1
ATOM 3216 C CA . ILE B 1 171 ? 1.033 5.742 -9.344 1 90.12 171 ILE B CA 1
ATOM 3217 C C . ILE B 1 171 ? 0.383 7.086 -9.664 1 90.12 171 ILE B C 1
ATOM 3219 O O . ILE B 1 171 ? 0.724 8.109 -9.062 1 90.12 171 ILE B O 1
ATOM 3223 N N . LYS B 1 172 ? -0.531 7.184 -10.586 1 92.88 172 LYS B N 1
ATOM 3224 C CA . LYS B 1 172 ? -1.192 8.438 -10.938 1 92.88 172 LYS B CA 1
ATOM 3225 C C . LYS B 1 172 ? -1.85 9.078 -9.711 1 92.88 172 LYS B C 1
ATOM 3227 O O . LYS B 1 172 ? -1.623 10.25 -9.422 1 92.88 172 LYS B O 1
ATOM 3232 N N . HIS B 1 173 ? -2.578 8.336 -9.047 1 93.12 173 HIS B N 1
ATOM 3233 C CA . HIS B 1 173 ? -3.355 8.875 -7.941 1 93.12 173 HIS B CA 1
ATOM 3234 C C . HIS B 1 173 ? -2.469 9.164 -6.734 1 93.12 173 HIS B C 1
ATOM 3236 O O . HIS B 1 173 ? -2.771 10.047 -5.93 1 93.12 173 HIS B O 1
ATOM 3242 N N . GLN B 1 174 ? -1.396 8.344 -6.602 1 93.44 174 GLN B N 1
ATOM 3243 C CA . GLN B 1 174 ? -0.412 8.695 -5.582 1 93.44 174 GLN B CA 1
ATOM 3244 C C . GLN B 1 174 ? 0.122 10.109 -5.797 1 93.44 174 GLN B C 1
ATOM 3246 O O . GLN B 1 174 ? 0.184 10.906 -4.859 1 93.44 174 GLN B O 1
ATOM 3251 N N . LEU B 1 175 ? 0.41 10.414 -7.016 1 93.56 175 LEU B N 1
ATOM 3252 C CA . LEU B 1 175 ? 0.963 11.719 -7.363 1 93.56 175 LEU B CA 1
ATOM 3253 C C . LEU B 1 175 ? -0.07 12.82 -7.152 1 93.56 175 LEU B C 1
ATOM 3255 O O . LEU B 1 175 ? 0.254 13.891 -6.633 1 93.56 175 LEU B O 1
ATOM 3259 N N . ILE B 1 176 ? -1.267 12.555 -7.492 1 93.88 176 ILE B N 1
ATOM 3260 C CA . ILE B 1 176 ? -2.336 13.531 -7.336 1 93.88 176 ILE B CA 1
ATOM 3261 C C . ILE B 1 176 ? -2.512 13.875 -5.855 1 93.88 176 ILE B C 1
ATOM 3263 O O . ILE B 1 176 ? -2.539 15.055 -5.484 1 93.88 176 ILE B O 1
ATOM 3267 N N . VAL B 1 177 ? -2.57 12.906 -5.055 1 94.19 177 VAL B N 1
ATOM 3268 C CA . VAL B 1 177 ? -2.795 13.094 -3.625 1 94.19 177 VAL B CA 1
ATOM 3269 C C . VAL B 1 177 ? -1.644 13.891 -3.02 1 94.19 177 VAL B C 1
ATOM 3271 O O . VAL B 1 177 ? -1.868 14.828 -2.256 1 94.19 177 VAL B O 1
ATOM 3274 N N . LEU B 1 178 ? -0.459 13.562 -3.359 1 94.5 178 LEU B N 1
ATOM 3275 C CA . LEU B 1 178 ? 0.696 14.211 -2.754 1 94.5 178 LEU B CA 1
ATOM 3276 C C . LEU B 1 178 ? 0.883 15.617 -3.318 1 94.5 178 LEU B C 1
ATOM 3278 O O . LEU B 1 178 ? 1.406 16.5 -2.637 1 94.5 178 LEU B O 1
ATOM 3282 N N . ARG B 1 179 ? 0.397 15.805 -4.523 1 94.75 179 ARG B N 1
ATOM 3283 C CA . ARG B 1 179 ? 0.383 17.156 -5.059 1 94.75 179 ARG B CA 1
ATOM 3284 C C . ARG B 1 179 ? -0.608 18.031 -4.305 1 94.75 179 ARG B C 1
ATOM 3286 O O . ARG B 1 179 ? -0.334 19.203 -4.047 1 94.75 179 ARG B O 1
ATOM 3293 N N . ILE B 1 180 ? -1.709 17.469 -3.99 1 95.31 180 ILE B N 1
ATOM 3294 C CA . ILE B 1 180 ? -2.705 18.172 -3.199 1 95.31 180 ILE B CA 1
ATOM 3295 C C . ILE B 1 180 ? -2.104 18.578 -1.854 1 95.31 180 ILE B C 1
ATOM 3297 O O . ILE B 1 180 ? -2.279 19.719 -1.402 1 95.31 180 ILE B O 1
ATOM 3301 N N . ALA B 1 181 ? -1.407 17.703 -1.267 1 95.75 181 ALA B N 1
ATOM 3302 C CA . ALA B 1 181 ? -0.74 17.984 0.002 1 95.75 181 ALA B CA 1
ATOM 3303 C C . ALA B 1 181 ? 0.265 19.109 -0.148 1 95.75 181 ALA B C 1
ATOM 3305 O O . ALA B 1 181 ? 0.319 20.016 0.691 1 95.75 181 ALA B O 1
ATOM 3306 N N . ARG B 1 182 ? 0.993 19.109 -1.179 1 96.5 182 ARG B N 1
ATOM 3307 C CA . ARG B 1 182 ? 1.991 20.141 -1.439 1 96.5 182 ARG B CA 1
ATOM 3308 C C . ARG B 1 182 ? 1.33 21.484 -1.674 1 96.5 182 ARG B C 1
ATOM 3310 O O . ARG B 1 182 ? 1.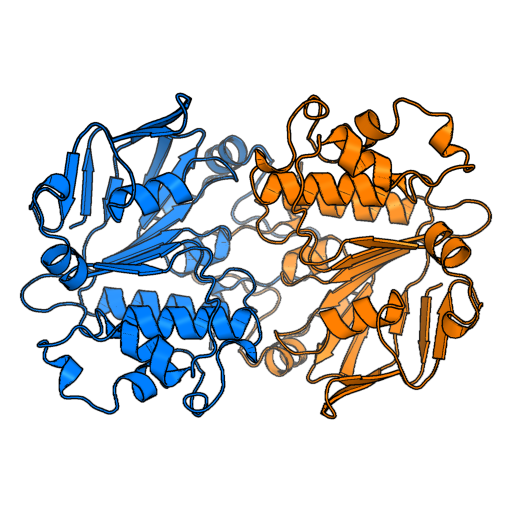83 22.516 -1.214 1 96.5 182 ARG B O 1
ATOM 3317 N N . GLU B 1 183 ? 0.29 21.453 -2.434 1 96.06 183 GLU B N 1
ATOM 3318 C CA . GLU B 1 183 ? -0.448 22.688 -2.693 1 96.06 183 GLU B CA 1
ATOM 3319 C C . GLU B 1 183 ? -1.029 23.266 -1.407 1 96.06 183 GLU B C 1
ATOM 3321 O O . GLU B 1 183 ? -1.02 24.484 -1.207 1 96.06 183 GLU B O 1
ATOM 3326 N N . PHE B 1 184 ? -1.531 22.438 -0.581 1 96.19 184 PHE B N 1
ATOM 3327 C CA . PHE B 1 184 ? -2.059 22.859 0.711 1 96.19 184 PHE B CA 1
ATOM 3328 C C . PHE B 1 184 ? -0.977 23.547 1.538 1 96.19 184 PHE B C 1
ATOM 3330 O O . PHE B 1 184 ? -1.209 24.625 2.111 1 96.19 184 PHE B O 1
ATOM 3337 N N . ALA B 1 185 ? 0.166 22.953 1.565 1 97.19 185 ALA B N 1
ATOM 3338 C CA . ALA B 1 185 ? 1.298 23.531 2.289 1 97.19 185 ALA B CA 1
ATOM 3339 C C . ALA B 1 185 ? 1.731 24.859 1.665 1 97.19 185 ALA B C 1
ATOM 3341 O O . ALA B 1 185 ? 1.959 25.844 2.375 1 97.19 185 ALA B O 1
ATOM 3342 N N . ALA B 1 186 ? 1.784 24.875 0.379 1 96.62 186 ALA B N 1
ATOM 3343 C CA . ALA B 1 186 ? 2.213 26.062 -0.335 1 96.62 186 ALA B CA 1
ATOM 3344 C C . ALA B 1 186 ? 1.274 27.234 -0.055 1 96.62 186 ALA B C 1
ATOM 3346 O O . ALA B 1 186 ? 1.688 28.406 -0.1 1 96.62 186 ALA B O 1
ATOM 3347 N N . ALA B 1 187 ? 0.094 26.906 0.295 1 96.06 187 ALA B N 1
ATOM 3348 C CA . ALA B 1 187 ? -0.916 27.922 0.562 1 96.06 187 ALA B CA 1
ATOM 3349 C C . ALA B 1 187 ? -0.889 28.359 2.027 1 96.06 187 ALA B C 1
ATOM 3351 O O . ALA B 1 187 ? -1.747 29.125 2.473 1 96.06 187 ALA B O 1
ATOM 3352 N N . GLY B 1 188 ? -0.001 27.812 2.74 1 96.44 188 GLY B N 1
ATOM 3353 C CA . GLY B 1 188 ? 0.205 28.281 4.098 1 96.44 188 GLY B CA 1
ATOM 3354 C C . GLY B 1 188 ? -0.169 27.266 5.156 1 96.44 188 GLY B C 1
ATOM 3355 O O . GLY B 1 188 ? 0.052 27.5 6.348 1 96.44 188 GLY B O 1
ATOM 3356 N N . GLY B 1 189 ? -0.753 26.172 4.777 1 96.62 189 GLY B N 1
ATOM 3357 C CA . GLY B 1 189 ? -1.087 25.109 5.719 1 96.62 189 GLY B CA 1
ATOM 3358 C C . GLY B 1 189 ? 0.089 24.219 6.043 1 96.62 189 GLY B C 1
ATOM 3359 O O . GLY B 1 189 ? 1.147 24.312 5.422 1 96.62 189 GLY B O 1
ATOM 3360 N N . GLY B 1 190 ? -0.087 23.438 7.066 1 97.25 190 GLY B N 1
ATOM 3361 C CA . GLY B 1 190 ? 0.874 22.406 7.391 1 97.25 190 GLY B CA 1
ATOM 3362 C C . GLY B 1 190 ? 0.375 21 7.055 1 97.25 190 GLY B C 1
ATOM 3363 O O . GLY B 1 190 ? -0.82 20.719 7.164 1 97.25 190 GLY B O 1
ATOM 3364 N N . VAL B 1 191 ? 1.32 20.125 6.648 1 97.81 191 VAL B N 1
ATOM 3365 C CA . VAL B 1 191 ? 0.938 18.766 6.309 1 97.81 191 VAL B CA 1
ATOM 3366 C C . VAL B 1 191 ? 1.843 17.781 7.043 1 97.81 191 VAL B C 1
ATOM 3368 O O . VAL B 1 191 ? 3.059 17.969 7.105 1 97.81 191 VAL B O 1
ATOM 3371 N N . VAL B 1 192 ? 1.231 16.844 7.668 1 97.94 192 VAL B N 1
ATOM 3372 C CA . VAL B 1 192 ? 1.925 15.68 8.203 1 97.94 192 VAL B CA 1
ATOM 3373 C C . VAL B 1 192 ? 1.421 14.414 7.52 1 97.94 192 VAL B C 1
ATOM 3375 O O . VAL B 1 192 ? 0.221 14.125 7.535 1 97.94 192 VAL B O 1
ATOM 3378 N N . ALA B 1 193 ? 2.34 13.664 6.91 1 97 193 ALA B N 1
ATOM 3379 C CA . ALA B 1 193 ? 1.931 12.461 6.195 1 97 193 ALA B CA 1
ATOM 3380 C C . ALA B 1 193 ? 2.811 11.273 6.574 1 97 193 ALA B C 1
ATOM 3382 O O . ALA B 1 193 ? 4.035 11.398 6.641 1 97 193 ALA B O 1
ATOM 3383 N N . VAL B 1 194 ? 2.174 10.211 6.898 1 95.81 194 VAL B N 1
ATOM 3384 C CA . VAL B 1 194 ? 2.887 8.953 7.066 1 95.81 194 VAL B CA 1
ATOM 3385 C C . VAL B 1 194 ? 3.031 8.258 5.715 1 95.81 194 VAL B C 1
ATOM 3387 O O . VAL B 1 194 ? 2.033 7.945 5.059 1 95.81 194 VAL B O 1
ATOM 3390 N N . LEU B 1 195 ? 4.289 8.016 5.277 1 93.12 195 LEU B N 1
ATOM 3391 C CA . LEU B 1 195 ? 4.547 7.383 3.986 1 93.12 195 LEU B CA 1
ATOM 3392 C C . LEU B 1 195 ? 5.43 6.152 4.152 1 93.12 195 LEU B C 1
ATOM 3394 O O . LEU B 1 195 ? 6.363 6.152 4.957 1 93.12 195 LEU B O 1
ATOM 3398 N N . HIS B 1 196 ? 5.172 5.195 3.301 1 87.31 196 HIS B N 1
ATOM 3399 C CA . HIS B 1 196 ? 5.992 3.988 3.297 1 87.31 196 HIS B CA 1
ATOM 3400 C C . HIS B 1 196 ? 7 4.012 2.152 1 87.31 196 HIS B C 1
ATOM 3402 O O . HIS B 1 196 ? 8.023 3.33 2.213 1 87.31 196 HIS B O 1
ATOM 3408 N N . ASP B 1 197 ? 6.68 4.688 1.138 1 89.06 197 ASP B N 1
ATOM 3409 C CA . ASP B 1 197 ? 7.543 4.754 -0.036 1 89.06 197 ASP B CA 1
ATOM 3410 C C . ASP B 1 197 ? 8.578 5.871 0.103 1 89.06 197 ASP B C 1
ATOM 3412 O O . ASP B 1 197 ? 8.219 7.055 0.098 1 89.06 197 ASP B O 1
ATOM 3416 N N . LEU B 1 198 ? 9.789 5.453 0.053 1 91.31 198 LEU B N 1
ATOM 3417 C CA . LEU B 1 198 ? 10.867 6.402 0.294 1 91.31 198 LEU B CA 1
ATOM 3418 C C . LEU B 1 198 ? 11.039 7.348 -0.893 1 91.31 198 LEU B C 1
ATOM 3420 O O . LEU B 1 198 ? 11.391 8.516 -0.717 1 91.31 198 LEU B O 1
ATOM 3424 N N . ASN B 1 199 ? 10.812 6.887 -2.057 1 91.62 199 ASN B N 1
ATOM 3425 C CA . ASN B 1 199 ? 10.945 7.746 -3.227 1 91.62 199 ASN B CA 1
ATOM 3426 C C . ASN B 1 199 ? 9.844 8.805 -3.281 1 91.62 199 ASN B C 1
ATOM 3428 O O . ASN B 1 199 ? 10.094 9.945 -3.672 1 91.62 199 ASN B O 1
ATOM 3432 N N . LEU B 1 200 ? 8.68 8.422 -2.936 1 92.12 200 LEU B N 1
ATOM 3433 C CA . LEU B 1 200 ? 7.602 9.391 -2.828 1 92.12 200 LEU B CA 1
ATOM 3434 C C . LEU B 1 200 ? 7.902 10.422 -1.745 1 92.12 200 LEU B C 1
ATOM 3436 O O . LEU B 1 200 ? 7.625 11.609 -1.919 1 92.12 200 LEU B O 1
ATOM 3440 N N . THR B 1 201 ? 8.414 9.961 -0.662 1 94.06 201 THR B N 1
ATOM 3441 C CA . THR B 1 201 ? 8.82 10.852 0.422 1 94.06 201 THR B CA 1
ATOM 3442 C C . THR B 1 201 ? 9.812 11.898 -0.076 1 94.06 201 THR B C 1
ATOM 3444 O O . THR B 1 201 ? 9.633 13.094 0.161 1 94.06 201 THR B O 1
ATOM 3447 N N . VAL B 1 202 ? 10.773 11.469 -0.749 1 93.31 202 VAL B N 1
ATOM 3448 C CA . VAL B 1 202 ? 11.812 12.352 -1.268 1 93.31 202 VAL B CA 1
ATOM 3449 C C . VAL B 1 202 ? 11.203 13.336 -2.26 1 93.31 202 VAL B C 1
ATOM 3451 O O . VAL B 1 202 ? 11.57 14.516 -2.273 1 93.31 202 VAL B O 1
ATOM 3454 N N . ALA B 1 203 ? 10.344 12.883 -3.023 1 91.88 203 ALA B N 1
ATOM 3455 C CA . ALA B 1 203 ? 9.766 13.68 -4.105 1 91.88 203 ALA B CA 1
ATOM 3456 C C . ALA B 1 203 ? 8.883 14.797 -3.553 1 91.88 203 ALA B C 1
ATOM 3458 O O . ALA B 1 203 ? 8.781 15.875 -4.148 1 91.88 203 ALA B O 1
ATOM 3459 N N . PHE B 1 204 ? 8.273 14.594 -2.332 1 94.44 204 PHE B N 1
ATOM 3460 C CA . PHE B 1 204 ? 7.195 15.523 -2 1 94.44 204 PHE B CA 1
ATOM 3461 C C . PHE B 1 204 ? 7.434 16.156 -0.638 1 94.44 204 PHE B C 1
ATOM 3463 O O . PHE B 1 204 ? 6.898 17.234 -0.347 1 94.44 204 PHE B O 1
ATOM 3470 N N . ALA B 1 205 ? 8.164 15.531 0.176 1 96.5 205 ALA B N 1
ATOM 3471 C CA . ALA B 1 205 ? 8.336 16.031 1.534 1 96.5 205 ALA B CA 1
ATOM 3472 C C . ALA B 1 205 ? 9.422 17.109 1.584 1 96.5 205 ALA B C 1
ATOM 3474 O O . ALA B 1 205 ? 10.445 17 0.905 1 96.5 205 ALA B O 1
ATOM 3475 N N . HIS B 1 206 ? 9.18 18.125 2.379 1 97.12 206 HIS B N 1
ATOM 3476 C CA . HIS B 1 206 ? 10.203 19.125 2.688 1 97.12 206 HIS B CA 1
ATOM 3477 C C . HIS B 1 206 ? 11.039 18.703 3.893 1 97.12 206 HIS B C 1
ATOM 3479 O O . HIS B 1 206 ? 12.227 19.016 3.969 1 97.12 206 HIS B O 1
ATOM 3485 N N . HIS B 1 207 ? 10.383 18.109 4.793 1 97.62 207 HIS B N 1
ATOM 3486 C CA . HIS B 1 207 ? 10.977 17.609 6.027 1 97.62 207 HIS B CA 1
ATOM 3487 C C . HIS B 1 207 ? 10.57 16.172 6.289 1 97.62 207 HIS B C 1
ATOM 3489 O O . HIS B 1 207 ? 9.43 15.781 6.043 1 97.62 207 HIS B O 1
ATOM 3495 N N . VAL B 1 208 ? 11.531 15.367 6.754 1 97.44 208 VAL B N 1
ATOM 3496 C CA . VAL B 1 208 ? 11.297 13.945 7 1 97.44 208 VAL B CA 1
ATOM 3497 C C . VAL B 1 208 ? 11.68 13.602 8.438 1 97.44 208 VAL B C 1
ATOM 3499 O O . VAL B 1 208 ? 12.719 14.039 8.93 1 97.44 208 VAL B O 1
ATOM 3502 N N . VAL B 1 209 ? 10.828 12.906 9.055 1 97.75 209 VAL B N 1
ATOM 3503 C CA . VAL B 1 209 ? 11.109 12.344 10.375 1 97.75 209 VAL B CA 1
ATOM 3504 C C . VAL B 1 209 ? 11.156 10.82 10.297 1 97.75 209 VAL B C 1
ATOM 3506 O O . VAL B 1 209 ? 10.195 10.188 9.859 1 97.75 209 VAL B O 1
ATOM 3509 N N . ILE B 1 210 ? 12.242 10.227 10.711 1 97.62 210 ILE B N 1
ATOM 3510 C CA . ILE B 1 210 ? 12.406 8.773 10.68 1 97.62 210 ILE B CA 1
ATOM 3511 C C . ILE B 1 210 ? 12.148 8.195 12.07 1 97.62 210 ILE B C 1
ATOM 3513 O O . ILE B 1 210 ? 12.789 8.602 13.047 1 97.62 210 ILE B O 1
ATOM 3517 N N . MET B 1 211 ? 11.258 7.309 12.07 1 97.25 211 MET B N 1
ATOM 3518 C CA . MET B 1 211 ? 10.914 6.617 13.312 1 97.25 211 MET B CA 1
ATOM 3519 C C . MET B 1 211 ? 11.508 5.215 13.336 1 97.25 211 MET B C 1
ATOM 3521 O O . MET B 1 211 ? 11.523 4.52 12.32 1 97.25 211 MET B O 1
ATOM 3525 N N . HIS B 1 212 ? 12.008 4.863 14.461 1 96.69 212 HIS B N 1
ATOM 3526 C CA . HIS B 1 212 ? 12.555 3.531 14.672 1 96.69 212 HIS B CA 1
ATOM 3527 C C . HIS B 1 212 ? 12.344 3.072 16.109 1 96.69 212 HIS B C 1
ATOM 3529 O O . HIS B 1 212 ? 12.758 3.758 17.047 1 96.69 212 HIS B O 1
ATOM 3535 N N . GLN B 1 213 ? 11.656 1.993 16.266 1 94.69 213 GLN B N 1
ATOM 3536 C CA . GLN B 1 213 ? 11.438 1.369 17.562 1 94.69 213 GLN B CA 1
ATOM 3537 C C . GLN B 1 213 ? 10.852 2.365 18.562 1 94.69 213 GLN B C 1
ATOM 3539 O O . GLN B 1 213 ? 11.336 2.48 19.688 1 94.69 213 GLN B O 1
ATOM 3544 N N . GLY B 1 214 ? 9.922 3.129 18.078 1 95.81 214 GLY B N 1
ATOM 3545 C CA . GLY B 1 214 ? 9.164 4.008 18.953 1 95.81 214 GLY B CA 1
ATOM 3546 C C . GLY B 1 214 ? 9.859 5.328 19.219 1 95.81 214 GLY B C 1
ATOM 3547 O O . GLY B 1 214 ? 9.438 6.09 20.094 1 95.81 214 GLY B O 1
ATOM 3548 N N . ARG B 1 215 ? 10.93 5.602 18.516 1 97.12 215 ARG B N 1
ATOM 3549 C CA . ARG B 1 215 ? 11.688 6.84 18.703 1 97.12 215 ARG B CA 1
ATOM 3550 C C . ARG B 1 215 ? 11.906 7.547 17.359 1 97.12 215 ARG B C 1
ATOM 3552 O O . ARG B 1 215 ? 11.898 6.914 16.312 1 97.12 215 ARG B O 1
ATOM 3559 N N . SER B 1 216 ? 12 8.836 17.469 1 97 216 SER B N 1
ATOM 3560 C CA . SER B 1 216 ? 12.469 9.602 16.312 1 97 216 SER B CA 1
ATOM 3561 C C . SER B 1 216 ? 13.992 9.594 16.219 1 97 216 SER B C 1
ATOM 3563 O O . SER B 1 216 ? 14.672 10.227 17.031 1 97 216 SER B O 1
ATOM 3565 N N . VAL B 1 217 ? 14.547 9 15.227 1 96.94 217 VAL B N 1
ATOM 3566 C CA . VAL B 1 217 ? 15.984 8.758 15.227 1 96.94 217 VAL B CA 1
ATOM 3567 C C . VAL B 1 217 ? 16.672 9.773 14.312 1 96.94 217 VAL B C 1
ATOM 3569 O O . VAL B 1 217 ? 17.891 9.945 14.383 1 96.94 217 VAL B O 1
ATOM 3572 N N . ALA B 1 218 ? 15.953 10.336 13.461 1 96.62 218 ALA B N 1
ATOM 3573 C CA . ALA B 1 218 ? 16.516 11.352 12.562 1 96.62 218 ALA B CA 1
ATOM 3574 C C . ALA B 1 218 ? 15.422 12.297 12.062 1 96.62 218 ALA B C 1
ATOM 3576 O O . ALA B 1 218 ? 14.242 11.93 12.023 1 96.62 218 ALA B O 1
ATOM 3577 N N . GLY B 1 219 ? 15.781 13.477 11.766 1 96.44 219 GLY B N 1
ATOM 3578 C CA . GLY B 1 219 ? 14.914 14.508 11.211 1 96.44 219 GLY B CA 1
ATOM 3579 C C . GLY B 1 219 ? 15.656 15.523 10.367 1 96.44 219 GLY B C 1
ATOM 3580 O O . GLY B 1 219 ? 16.781 15.914 10.703 1 96.44 219 GLY B O 1
ATOM 3581 N N . GLY B 1 220 ? 15.102 15.875 9.289 1 96.81 220 GLY B N 1
ATOM 3582 C CA . GLY B 1 220 ? 15.719 16.844 8.398 1 96.81 220 GLY B CA 1
ATOM 3583 C C . GLY B 1 220 ? 15.164 16.797 6.988 1 96.81 220 GLY B C 1
ATOM 3584 O O . GLY B 1 220 ? 14.07 16.281 6.766 1 96.81 220 GLY B O 1
ATOM 3585 N N . THR B 1 221 ? 15.836 17.469 6.09 1 96.5 221 THR B N 1
ATOM 3586 C CA . THR B 1 221 ? 15.469 17.375 4.684 1 96.5 221 THR B CA 1
ATOM 3587 C C . THR B 1 221 ? 15.695 15.961 4.148 1 96.5 221 THR B C 1
ATOM 3589 O O . THR B 1 221 ? 16.438 15.188 4.742 1 96.5 221 THR B O 1
ATOM 3592 N N . PRO B 1 222 ? 15 15.617 3.086 1 94.38 222 PRO B N 1
ATOM 3593 C CA . PRO B 1 222 ? 15.25 14.305 2.484 1 94.38 222 PRO B CA 1
ATOM 3594 C C . PRO B 1 222 ? 16.734 14.055 2.203 1 94.38 222 PRO B C 1
ATOM 3596 O O . PRO B 1 222 ? 17.234 12.961 2.461 1 94.38 222 PRO B O 1
ATOM 3599 N N . GLU B 1 223 ? 17.438 15.023 1.761 1 93.06 223 GLU B N 1
ATOM 3600 C CA . GLU B 1 223 ? 18.859 14.883 1.449 1 93.06 223 GLU B CA 1
ATOM 3601 C C . GLU B 1 223 ? 19.672 14.578 2.703 1 93.06 223 GLU B C 1
ATOM 3603 O O . GLU B 1 223 ? 20.625 13.812 2.654 1 93.06 223 GLU B O 1
ATOM 3608 N N . GLU B 1 224 ? 19.234 15.109 3.748 1 94.06 224 GLU B N 1
ATOM 3609 C CA . GLU B 1 224 ? 19.953 14.945 5.008 1 94.06 224 GLU B CA 1
ATOM 3610 C C . GLU B 1 224 ? 19.703 13.578 5.625 1 94.06 224 GLU B C 1
ATOM 3612 O O . GLU B 1 224 ? 20.594 12.992 6.238 1 94.06 224 GLU B O 1
ATOM 3617 N N . VAL B 1 225 ? 18.5 13.062 5.395 1 94.5 225 VAL B N 1
ATOM 3618 C CA . VAL B 1 225 ? 18.109 11.891 6.172 1 94.5 225 VAL B CA 1
ATOM 3619 C C . VAL B 1 225 ? 18.266 10.633 5.316 1 94.5 225 VAL B C 1
ATOM 3621 O O . VAL B 1 225 ? 18.391 9.523 5.848 1 94.5 225 VAL B O 1
ATOM 3624 N N . MET B 1 226 ? 18.219 10.758 4.059 1 93.5 226 MET B N 1
ATOM 3625 C CA . MET B 1 226 ? 18.344 9.609 3.17 1 93.5 226 MET B CA 1
ATOM 3626 C C . MET B 1 226 ? 19.797 9.18 3.039 1 93.5 226 MET B C 1
ATOM 3628 O O . MET B 1 226 ? 20.453 9.477 2.035 1 93.5 226 MET B O 1
ATOM 3632 N N . GLN B 1 227 ? 20.219 8.453 3.967 1 95.06 227 GLN B N 1
ATOM 3633 C CA . GLN B 1 227 ? 21.594 7.957 4.016 1 95.06 227 GLN B CA 1
ATOM 3634 C C . GLN B 1 227 ? 21.625 6.434 4.125 1 95.06 227 GLN B C 1
ATOM 3636 O O . GLN B 1 227 ? 20.812 5.84 4.836 1 95.06 227 GLN B O 1
ATOM 3641 N N . ASP B 1 228 ? 22.625 5.863 3.441 1 94.56 228 ASP B N 1
ATOM 3642 C CA . ASP B 1 228 ? 22.734 4.41 3.371 1 94.56 228 ASP B CA 1
ATOM 3643 C C . ASP B 1 228 ? 22.75 3.795 4.77 1 94.56 228 ASP B C 1
ATOM 3645 O O . ASP B 1 228 ? 21.938 2.91 5.062 1 94.56 228 ASP B O 1
ATOM 3649 N N . ALA B 1 229 ? 23.625 4.273 5.582 1 95.5 229 ALA B N 1
ATOM 3650 C CA . ALA B 1 229 ? 23.844 3.674 6.898 1 95.5 229 ALA B CA 1
ATOM 3651 C C . ALA B 1 229 ? 22.594 3.783 7.762 1 95.5 229 ALA B C 1
ATOM 3653 O O . ALA B 1 229 ? 22.156 2.797 8.359 1 95.5 229 ALA B O 1
ATOM 3654 N N . LEU B 1 230 ? 22.016 4.914 7.758 1 95.69 230 LEU B N 1
ATOM 3655 C CA . LEU B 1 230 ? 20.844 5.164 8.578 1 95.69 230 LEU B CA 1
ATOM 3656 C C . LEU B 1 230 ? 19.672 4.316 8.109 1 95.69 230 LEU B C 1
ATOM 3658 O O . LEU B 1 230 ? 19.047 3.613 8.906 1 95.69 230 LEU B O 1
ATOM 3662 N N . LEU B 1 231 ? 19.375 4.359 6.82 1 95.38 231 LEU B N 1
ATOM 3663 C CA . LEU B 1 231 ? 18.234 3.641 6.273 1 95.38 231 LEU B CA 1
ATOM 3664 C C . LEU B 1 231 ? 18.422 2.135 6.414 1 95.38 231 LEU B C 1
ATOM 3666 O O . LEU B 1 231 ? 17.469 1.411 6.715 1 95.38 231 LEU B O 1
ATOM 3670 N N . SER B 1 232 ? 19.641 1.673 6.203 1 96.25 232 SER B N 1
ATOM 3671 C CA . SER B 1 232 ? 19.906 0.246 6.328 1 96.25 232 SER B CA 1
ATOM 3672 C C . SER B 1 232 ? 19.703 -0.233 7.762 1 96.25 232 SER B C 1
ATOM 3674 O O . SER B 1 232 ? 19.172 -1.321 7.988 1 96.25 232 SER B O 1
ATOM 3676 N N . GLU B 1 233 ? 20.125 0.584 8.633 1 95.81 233 GLU B N 1
ATOM 3677 C CA . GLU B 1 233 ? 19.938 0.254 10.047 1 95.81 233 GLU B CA 1
ATOM 3678 C C . GLU B 1 233 ? 18.453 0.272 10.43 1 95.81 233 GLU B C 1
ATOM 3680 O O . GLU B 1 233 ? 17.953 -0.677 11.031 1 95.81 233 GLU B O 1
ATOM 3685 N N . VAL B 1 234 ? 17.781 1.279 10.07 1 95.62 234 VAL B N 1
ATOM 3686 C CA . VAL B 1 234 ? 16.391 1.505 10.469 1 95.62 234 VAL B CA 1
ATOM 3687 C C . VAL B 1 234 ? 15.492 0.426 9.867 1 95.62 234 VAL B C 1
ATOM 3689 O O . VAL B 1 234 ? 14.633 -0.132 10.547 1 95.62 234 VAL B O 1
ATOM 3692 N N . PHE B 1 235 ? 15.688 0.09 8.602 1 94.38 235 PHE B N 1
ATOM 3693 C CA . PHE B 1 235 ? 14.805 -0.834 7.906 1 94.38 235 PHE B CA 1
ATOM 3694 C C . PHE B 1 235 ? 15.359 -2.252 7.949 1 94.38 235 PHE B C 1
ATOM 3696 O O . PHE B 1 235 ? 14.734 -3.186 7.445 1 94.38 235 PHE B O 1
ATOM 3703 N N . ASP B 1 236 ? 16.5 -2.385 8.531 1 93.12 236 ASP B N 1
ATOM 3704 C CA . ASP B 1 236 ? 17.125 -3.684 8.75 1 93.12 236 ASP B CA 1
ATOM 3705 C C . ASP B 1 236 ? 17.312 -4.434 7.43 1 93.12 236 ASP B C 1
ATOM 3707 O O . ASP B 1 236 ? 16.906 -5.594 7.309 1 93.12 236 ASP B O 1
ATOM 3711 N N . CYS B 1 237 ? 17.766 -3.771 6.48 1 92.06 237 CYS B N 1
ATOM 3712 C CA . CYS B 1 237 ? 18.125 -4.301 5.168 1 92.06 237 CYS B CA 1
ATOM 3713 C C . CYS B 1 237 ? 19.156 -3.416 4.48 1 92.06 237 CYS B C 1
ATOM 3715 O O . CYS B 1 237 ? 19.234 -2.217 4.758 1 92.06 237 CYS B O 1
ATOM 3717 N N . GLN B 1 238 ? 19.938 -3.963 3.627 1 93.38 238 GLN B N 1
ATOM 3718 C CA . GLN B 1 238 ? 20.984 -3.191 2.945 1 93.38 238 GLN B CA 1
ATOM 3719 C C . GLN B 1 238 ? 20.391 -2.346 1.822 1 93.38 238 GLN B C 1
ATOM 3721 O O . GLN B 1 238 ? 20 -2.877 0.78 1 93.38 238 GLN B O 1
ATOM 3726 N N . LEU B 1 239 ? 20.344 -1.086 2.074 1 92.62 239 LEU B N 1
ATOM 3727 C CA . LEU B 1 239 ? 19.812 -0.134 1.102 1 92.62 239 LEU B CA 1
ATOM 3728 C C . LEU B 1 239 ? 20.922 0.782 0.583 1 92.62 239 LEU B C 1
ATOM 3730 O O . LEU B 1 239 ? 21.812 1.175 1.339 1 92.62 239 LEU B O 1
ATOM 3734 N N . LYS B 1 240 ? 20.906 1.1 -0.633 1 92.06 240 LYS B N 1
ATOM 3735 C CA . LYS B 1 240 ? 21.859 2.016 -1.259 1 92.06 240 LYS B CA 1
ATOM 3736 C C . LYS B 1 240 ? 21.125 3.178 -1.938 1 92.06 240 LYS B C 1
ATOM 3738 O O . LYS B 1 240 ? 20.375 2.973 -2.895 1 92.06 240 LYS B O 1
ATOM 3743 N N . VAL B 1 241 ? 21.453 4.297 -1.466 1 91.81 241 VAL B N 1
ATOM 3744 C CA . VAL B 1 241 ? 20.828 5.5 -2.008 1 91.81 241 VAL B CA 1
ATOM 3745 C C . VAL B 1 241 ? 21.531 5.906 -3.301 1 91.81 241 VAL B C 1
ATOM 3747 O O . VAL B 1 241 ? 22.766 5.961 -3.354 1 91.81 241 VAL B O 1
ATOM 3750 N N . GLY B 1 242 ? 20.75 6.164 -4.305 1 89.25 242 GLY B N 1
ATOM 3751 C CA . GLY B 1 242 ? 21.281 6.664 -5.566 1 89.25 242 GLY B CA 1
ATOM 3752 C C . GLY B 1 242 ? 21.938 5.582 -6.41 1 89.25 242 GLY B C 1
ATOM 3753 O O . GLY B 1 242 ? 22.609 5.879 -7.398 1 89.25 242 GLY B O 1
ATOM 3754 N N . ALA B 1 243 ? 21.75 4.32 -6.008 1 88 243 ALA B N 1
ATOM 3755 C CA . ALA B 1 243 ? 22.344 3.209 -6.742 1 88 243 ALA B CA 1
ATOM 3756 C C . ALA B 1 243 ? 21.438 2.746 -7.875 1 88 243 ALA B C 1
ATOM 3758 O O . ALA B 1 243 ? 20.219 2.576 -7.68 1 88 243 ALA B O 1
ATOM 3759 N N . LEU B 1 244 ? 22.016 2.555 -9 1 87.94 244 LEU B N 1
ATOM 3760 C CA . LEU B 1 244 ? 21.281 2.061 -10.156 1 87.94 244 LEU B CA 1
ATOM 3761 C C . LEU B 1 244 ? 21.375 0.541 -10.25 1 87.94 244 LEU B C 1
ATOM 3763 O O . LEU B 1 244 ? 22.328 -0.06 -9.75 1 87.94 244 LEU B O 1
ATOM 3767 N N . PRO B 1 245 ? 20.359 -0.07 -10.758 1 86 245 PRO B N 1
ATOM 3768 C CA . PRO B 1 245 ? 20.438 -1.522 -10.938 1 86 245 PRO B CA 1
ATOM 3769 C C . PRO B 1 245 ? 21.531 -1.937 -11.914 1 86 245 PRO B C 1
ATOM 3771 O O . PRO B 1 245 ? 22 -1.116 -12.703 1 86 245 PRO B O 1
ATOM 3774 N N . ASP B 1 246 ? 21.844 -3.244 -11.695 1 81.25 246 ASP B N 1
ATOM 3775 C CA . ASP B 1 246 ? 22.859 -3.77 -12.594 1 81.25 246 ASP B CA 1
ATOM 3776 C C . ASP B 1 246 ? 22.297 -3.967 -14 1 81.25 246 ASP B C 1
ATOM 3778 O O . ASP B 1 246 ? 21.172 -4.426 -14.172 1 81.25 246 ASP B O 1
ATOM 3782 N N . GLY B 1 247 ? 23.078 -3.557 -15 1 79.69 247 GLY B N 1
ATOM 3783 C CA . GLY B 1 247 ? 22.703 -3.822 -16.375 1 79.69 247 GLY B CA 1
ATOM 3784 C C . GLY B 1 247 ? 21.578 -2.938 -16.875 1 79.69 247 GLY B C 1
ATOM 3785 O O . GLY B 1 247 ? 21.422 -1.807 -16.422 1 79.69 247 GLY B O 1
ATOM 3786 N N . PRO B 1 248 ? 20.891 -3.445 -17.891 1 81.88 248 PRO B N 1
ATOM 3787 C CA . PRO B 1 248 ? 19.812 -2.699 -18.547 1 81.88 248 PRO B CA 1
ATOM 3788 C C . PRO B 1 248 ? 18.469 -2.879 -17.844 1 81.88 248 PRO B C 1
ATOM 3790 O O . PRO B 1 248 ? 17.422 -2.664 -18.469 1 81.88 248 PRO B O 1
ATOM 3793 N N . THR B 1 249 ? 18.547 -3.08 -16.641 1 87.5 249 THR B N 1
ATOM 3794 C CA . THR B 1 249 ? 17.312 -3.309 -15.914 1 87.5 249 THR B CA 1
ATOM 3795 C C . THR B 1 249 ? 16.516 -2.012 -15.781 1 87.5 249 THR B C 1
ATOM 3797 O O . THR B 1 249 ? 17.031 -1.008 -15.289 1 87.5 249 THR B O 1
ATOM 3800 N N . PRO B 1 250 ? 15.234 -2.057 -16.234 1 89.69 250 PRO B N 1
ATOM 3801 C CA . PRO B 1 250 ? 14.445 -0.828 -16.188 1 89.69 250 PRO B CA 1
ATOM 3802 C C . PRO B 1 250 ? 14.047 -0.437 -14.758 1 89.69 250 PRO B C 1
ATOM 3804 O O . PRO B 1 250 ? 14.117 -1.265 -13.844 1 89.69 250 PRO B O 1
ATOM 3807 N N . PHE B 1 251 ? 13.781 0.839 -14.531 1 88.81 251 PHE B N 1
ATOM 3808 C CA . PHE B 1 251 ? 13.289 1.356 -13.258 1 88.81 251 PHE B CA 1
ATOM 3809 C C . PHE B 1 251 ? 12.438 2.604 -13.469 1 88.81 251 PHE B C 1
ATOM 3811 O O . PHE B 1 251 ? 12.477 3.211 -14.539 1 88.81 251 PHE B O 1
ATOM 3818 N N . LEU B 1 252 ? 11.57 2.873 -12.453 1 85.62 252 LEU B N 1
ATOM 3819 C CA . LEU B 1 252 ? 10.719 4.055 -12.469 1 85.62 252 LEU B CA 1
ATOM 3820 C C . LEU B 1 252 ? 10.805 4.812 -11.148 1 85.62 252 LEU B C 1
ATOM 3822 O O . LEU B 1 252 ? 10.789 4.203 -10.078 1 85.62 252 LEU B O 1
ATOM 3826 N N . LEU B 1 253 ? 10.945 6.125 -11.281 1 87.69 253 LEU B N 1
ATOM 3827 C CA . LEU B 1 253 ? 10.984 6.992 -10.102 1 87.69 253 LEU B CA 1
ATOM 3828 C C . LEU B 1 253 ? 9.836 7.988 -10.125 1 87.69 253 LEU B C 1
ATOM 3830 O O . LEU B 1 253 ? 9.648 8.719 -11.102 1 87.69 253 LEU B O 1
ATOM 3834 N N . PRO B 1 254 ? 9.109 7.988 -9.078 1 83.75 254 PRO B N 1
ATOM 3835 C CA . PRO B 1 254 ? 7.996 8.945 -9.039 1 83.75 254 PRO B CA 1
ATOM 3836 C C . PRO B 1 254 ? 8.453 10.391 -9.203 1 83.75 254 PRO B C 1
ATOM 3838 O O . PRO B 1 254 ? 7.68 11.234 -9.656 1 83.75 254 PRO B O 1
ATOM 3841 N N . GLN B 1 255 ? 9.656 10.719 -8.812 1 83.75 255 GLN B N 1
ATOM 3842 C CA . GLN B 1 255 ? 10.211 12.07 -8.922 1 83.75 255 GLN B CA 1
ATOM 3843 C C . GLN B 1 255 ? 10.227 12.547 -10.367 1 83.75 255 GLN B C 1
ATOM 3845 O O . GLN B 1 255 ? 10.281 13.75 -10.625 1 83.75 255 GLN B O 1
ATOM 3850 N N . THR B 1 256 ? 10.211 11.555 -11.242 1 84.19 256 THR B N 1
ATOM 3851 C CA . THR B 1 256 ? 10.328 11.914 -12.648 1 84.19 256 THR B CA 1
ATOM 3852 C C . THR B 1 256 ? 8.969 11.836 -13.344 1 84.19 256 THR B C 1
ATOM 3854 O O . THR B 1 256 ? 8.859 12.141 -14.531 1 84.19 256 THR B O 1
ATOM 3857 N N . ALA B 1 257 ? 7.98 11.477 -12.617 1 84.5 257 ALA B N 1
ATOM 3858 C CA . ALA B 1 257 ? 6.641 11.32 -13.18 1 84.5 257 ALA B CA 1
ATOM 3859 C C . ALA B 1 257 ? 5.875 12.641 -13.141 1 84.5 257 ALA B C 1
ATOM 3861 O O . ALA B 1 257 ? 6.086 13.461 -12.242 1 84.5 257 ALA B O 1
ATOM 3862 N N . MET B 1 258 ? 5.07 12.891 -14.102 1 80.81 258 MET B N 1
ATOM 3863 C CA . MET B 1 258 ? 4.27 14.109 -14.148 1 80.81 258 MET B CA 1
ATOM 3864 C C . MET B 1 258 ? 2.801 13.789 -14.398 1 80.81 258 MET B C 1
ATOM 3866 O O . MET B 1 258 ? 2.482 12.906 -15.203 1 80.81 258 MET B O 1
ATOM 3870 N N . VAL B 1 259 ? 2.012 14.352 -13.641 1 80.12 259 VAL B N 1
ATOM 3871 C CA . VAL B 1 259 ? 0.575 14.211 -13.852 1 80.12 259 VAL B CA 1
ATOM 3872 C C . VAL B 1 259 ? -0.038 15.578 -14.148 1 80.12 259 VAL B C 1
ATOM 3874 O O . VAL B 1 259 ? 0.43 16.594 -13.641 1 80.12 259 VAL B O 1
#

pLDDT: mean 90.97, std 7.88, range [50.53, 98.31]

Radius of gyration: 23.34 Å; Cα contacts (8 Å, |Δi|>4): 1161; chains: 2; bounding box: 49×70×53 Å

Solvent-accessible surface area (backbone atoms only — not comparable to full-atom values): 27040 Å² total; per-residue (Å²): 68,40,38,32,43,50,26,28,30,61,59,97,85,40,76,44,32,51,62,25,61,47,74,40,47,56,47,29,34,29,30,41,32,54,38,79,82,14,34,65,69,58,50,55,38,36,78,72,65,77,46,77,67,45,67,46,44,28,51,66,80,38,49,53,90,73,49,51,70,70,61,48,48,61,35,38,27,68,38,66,72,73,83,86,76,93,64,95,41,32,36,40,56,55,21,45,67,23,45,52,87,88,40,75,65,59,72,43,86,52,46,49,56,52,32,26,42,72,56,74,40,66,88,42,46,82,39,49,48,85,76,45,52,73,48,53,42,51,36,46,49,49,22,11,32,38,48,38,43,69,61,24,49,69,100,46,62,19,34,41,36,29,35,43,78,49,65,85,40,32,71,48,55,33,52,49,54,52,47,51,49,46,52,38,7,70,59,36,4,19,26,40,34,38,50,82,50,65,38,56,44,45,59,59,32,57,31,34,37,36,28,43,82,13,23,62,77,46,72,35,38,43,74,74,55,66,37,39,70,57,49,17,61,61,46,66,28,49,44,45,61,67,48,71,51,78,76,87,59,65,41,68,42,68,63,54,42,48,124,69,41,39,33,43,50,25,30,30,63,58,97,84,40,77,45,33,52,61,24,60,47,75,37,44,56,46,29,33,28,30,41,33,53,36,79,83,12,33,66,68,59,51,54,39,37,76,70,64,76,44,77,66,46,68,47,44,26,51,66,80,38,51,55,89,74,49,51,68,70,60,48,47,62,36,38,27,69,38,66,73,75,82,85,75,91,64,95,41,34,35,40,58,54,22,45,66,24,44,52,86,89,40,75,68,58,74,42,86,53,46,50,57,52,32,26,41,72,57,74,40,64,87,42,48,82,40,49,48,84,76,45,54,74,49,52,43,51,39,45,49,50,23,9,32,40,47,38,44,68,62,24,50,68,101,47,60,20,34,43,37,29,36,44,78,48,64,84,40,33,71,46,56,31,51,48,54,52,46,51,49,46,52,38,7,71,61,36,4,19,27,39,33,37,48,80,52,65,39,57,43,46,58,59,33,56,31,35,37,36,28,44,82,14,24,60,78,45,72,36,39,44,74,72,56,65,37,40,70,57,49,17,60,62,45,66,27,49,46,45,61,67,51,72,49,76,76,88,57,69,40,68,41,66,62,53,42,47,124